Protein 1C0A (pdb70)

Solvent-accessible surface area: 28570 Å² total; per-residue (Å²): 162,84,88,47,66,0,3,83,0,99,79,100,36,63,59,87,130,4,24,1,19,2,79,0,34,108,96,82,69,105,56,76,53,0,42,0,0,0,15,6,162,74,26,41,0,13,0,19,1,34,86,120,109,67,125,10,20,154,53,0,41,72,0,101,57,27,8,28,0,34,0,32,1,50,0,88,51,20,100,134,178,82,23,50,199,141,43,74,3,1,89,1,12,0,34,1,32,52,15,62,35,69,99,132,24,123,144,59,60,20,64,82,132,114,152,32,94,59,123,29,31,11,101,51,3,111,23,2,31,80,76,81,89,2,25,94,44,46,88,20,31,62,101,0,27,51,25,0,85,175,21,0,77,120,65,49,6,91,66,36,154,15,60,64,99,16,104,34,27,35,60,74,25,145,30,53,96,45,33,6,163,98,90,161,51,134,84,76,2,37,8,31,29,1,18,27,65,3,0,40,27,3,39,72,60,84,65,63,0,2,9,29,7,95,0,25,78,45,61,109,13,138,56,25,87,12,6,52,35,11,15,0,1,0,0,0,3,138,35,75,3,78,78,0,30,127,18,0,26,38,0,0,70,53,0,0,90,84,27,101,66,28,98,22,25,121,12,66,85,12,48,34,70,51,0,48,125,59,14,9,24,48,83,0,5,32,31,2,89,8,66,9,24,52,0,20,91,36,0,110,108,14,170,38,78,84,1,17,36,22,8,81,66,110,157,11,17,0,0,0,0,61,0,42,41,0,8,91,8,71,137,150,66,6,69,87,8,10,90,34,0,117,130,81,29,13,151,39,24,19,18,0,42,0,61,77,55,103,107,24,85,153,0,11,83,17,61,5,24,158,79,18,66,46,133,26,4,61,63,0,2,86,102,8,56,3,108,85,29,6,0,0,0,4,5,27,28,62,104,143,27,1,6,54,1,1,3,15,0,1,53,67,0,0,122,77,54,63,51,16,72,121,93,95,69,4,8,0,3,0,22,36,9,32,8,9,81,106,63,71,157,83,23,31,49,18,43,73,27,5,11,4,20,6,86,132,46,74,16,75,85,0,148,88,35,15,109,104,2,58,1,30,4,0,18,0,0,0,12,16,47,73,1,4,9,1,0,21,1,3,72,86,23,91,22,1,85,19,1,0,42,30,20,66,9,95,106,130,47,9,102,97,51,2,4,82,1,13,46,21,12,139,163,75,19,17,50,0,0,0,0,16,1,14,2,4,44,0,0,1,14,4,34,68,14,106,16,4,38,15,0,25,32,96,7,48,21,96,79,39,18,9,56,52,84,140,38,109,94,212,56,88,100,96,34,33,71,99,39,50,57,149,122,126,264

B-factor: mean 29.83, std 15.02, range [2.66, 94.56]

Foldseek 3Di:
DWPDEQQPDAQVQAFHKIKYKAWFQDWDCPPQKIWTFGHDLNFTAIEIDHCVQVVQSVVSVVHDGGFIKMFIFGKHQDDPVQQDPVGSHRRIHTYTPDMDGPGGDPPDLDDPVDDDDPLSCLQPVVVVCSDNLLVVLQVLLVVLVVLLVVLCVVVQAAEDDDDQFADDADADAAWDWAFDLPDAPDIGTGAQDCVLVVLVVLLVVRFKYWHFDWHAGPDFDDLADFRIFTKGWIKGFPDALVRQCVSVVVSLQSSCCVQVVDRQPDAAEAACVVCCQWQLDLQDQVLQPKTKFWLLCLCCPQPPCLRNVLSPDPQKTKIKIKAVLCLPQDPVRLVVLQVQLVVLPFPGKWKWRQADLVVFPVRIDTPCPVRDDSVSVNVVCVRSVHDHNIMMIIGITRSNSRSRSRSVSSVVSCVVVVSGPPVDKHKHKYFFAAQWDDPVPRATGGPHHLFWAFDDADLVRCLVPVRRTTTQKMFMHMSSRGFKIKHWGDLALSNSVSSCVSRVNDPVSCCVRVVVVSVSSPRPRGGMMIMMGRSLVSSCVSSVHSGSCSSDSQGADSVSASSNVGPDDDDDVVVCVSSNHDDDD

Nearest PDB structures (foldseek):
  1eqr-assembly1_C-1  TM=9.317E-01  e=0.000E+00  Escherichia coli
  4wj3-assembly2_O  TM=9.428E-01  e=1.284E-82  Pseudomonas aeruginosa PAO1
  6sjc-assembly1_A  TM=9.335E-01  e=1.157E-70  Thermus thermophilus
  7ap4-assembly1_B  TM=9.390E-01  e=5.341E-70  Thermus thermophilus HB8
  1l0w-assembly1_B  TM=9.114E-01  e=7.018E-70  Thermus thermophilus

Secondary structure (DSSP, 8-state):
--SS-GGG--GGGTT-EEEEEEEEEEEEE-SS-EEEEEEETTEEEEEEE-GGGHHHHHHHTT--TT-EEEEEEEEEEPPTTT--TTSTTTTEEEEEEEEEEEE---S-SS-TTS---HHHHHHTHHHHTTSHHHHHHHHHHHHHHHHHHHHHHHTT-EE----SSB---SSSSPPPEEE-SSSTT-EEE--S-SHHHHHHHHHTT--EEEEEEEEE-----BTTB-SEEEEEEEEEES--HHHHHHHHHHHHHHHHHHHHS----SPPEEEHHHHHHHHS-SS--TTS---EEE-HHHHTT-S-HHHHHHHH-TTEEEEEEEETTGGG--HHHHHHHHHHHHHTT-S---EEEES-GGGGGGGEE-TTGGGS-HHHHHHHHHHTT--TT-EEEEEEEEHHHHHHHHHHHHHHHHHHTT-S-SS---EEEEE--BSEEE-SSS-EEESS-TTBPBSS--HHHHHHS-TTPBBSEEEEEETTEEEEEEEEBP--HHHHHHHHHHTT--HHHHHHHHHHHHHHTTTTPPPEEEEEEEHHHHHHHHHT-S-GGGGSSS---TTS-BTTTTBS-PPPHHHHHHTT-----

Structure (mmCIF, N/CA/C/O backbone):
data_1C0A
#
_entry.id   1C0A
#
_cell.length_a   101.200
_cell.length_b   101.200
_cell.length_c   231.810
_cell.angle_alpha   90.00
_cell.angle_beta   90.00
_cell.angle_gamma   90.00
#
_symmetry.space_group_name_H-M   'P 43 21 2'
#
loop_
_entity.id
_entity.type
_entity.pdbx_description
1 polymer 'ASPARTYL TRNA'
2 polymer 'ASPARTYL TRNA SYNTHETASE'
3 non-polymer 'SULFATE ION'
4 non-polymer 'ADENOSINE MONOPHOSPHATE'
5 non-polymer "ASPARTYL-ADENOSINE-5'-MONOPHOSPHATE"
6 water water
#
loop_
_atom_site.group_PDB
_atom_site.id
_atom_site.type_symbol
_atom_site.label_atom_id
_atom_site.label_alt_id
_atom_site.label_comp_id
_atom_site.label_asym_id
_atom_site.label_entity_id
_atom_site.label_seq_id
_atom_site.pdbx_PDB_ins_code
_atom_site.Cartn_x
_atom_site.Cartn_y
_atom_site.Cartn_z
_atom_site.occupancy
_atom_site.B_iso_or_equiv
_atom_site.auth_seq_id
_atom_site.auth_comp_id
_atom_site.auth_asym_id
_atom_site.auth_atom_id
_atom_site.pdbx_PDB_model_num
ATOM 1656 N N . MET B 2 1 ? 59.251 57.130 27.177 1.00 24.63 1 MET A N 1
ATOM 1657 C CA . MET B 2 1 ? 59.867 56.306 28.254 1.00 24.37 1 MET A CA 1
ATOM 1658 C C . MET B 2 1 ? 61.353 56.050 28.037 1.00 23.78 1 MET A C 1
ATOM 1659 O O . MET B 2 1 ? 61.987 55.373 28.852 1.00 23.60 1 MET A O 1
ATOM 1664 N N . ARG B 2 2 ? 61.911 56.562 26.948 1.00 21.93 2 ARG A N 1
ATOM 1665 C CA . ARG B 2 2 ? 63.336 56.386 26.710 1.00 22.83 2 ARG A CA 1
ATOM 1666 C C . ARG B 2 2 ? 63.916 57.712 26.255 1.00 23.29 2 ARG A C 1
ATOM 1667 O O . ARG B 2 2 ? 63.185 58.542 25.718 1.00 25.30 2 ARG A O 1
ATOM 1675 N N . THR B 2 3 ? 65.216 57.911 26.457 1.00 22.98 3 THR A N 1
ATOM 1676 C CA . THR B 2 3 ? 65.874 59.147 26.030 1.00 24.68 3 THR A CA 1
ATOM 1677 C C . THR B 2 3 ? 66.892 58.789 24.963 1.00 25.32 3 THR A C 1
ATOM 1678 O O . THR B 2 3 ? 67.367 59.647 24.211 1.00 25.14 3 THR A O 1
ATOM 1682 N N . GLU B 2 4 ? 67.214 57.502 24.896 1.00 26.84 4 GLU A N 1
ATOM 1683 C CA . GLU B 2 4 ? 68.161 56.993 23.915 1.00 27.72 4 GLU A CA 1
ATOM 1684 C C . GLU B 2 4 ? 67.836 55.546 23.562 1.00 27.59 4 GLU A C 1
ATOM 1685 O O . GLU B 2 4 ? 67.233 54.805 24.348 1.00 26.55 4 GLU A O 1
ATOM 1691 N N . TYR B 2 5 ? 68.239 55.137 22.370 1.00 27.38 5 TYR A N 1
ATOM 1692 C CA . TYR B 2 5 ? 68.055 53.753 21.996 1.00 26.95 5 TYR A CA 1
ATOM 1693 C C . TYR B 2 5 ? 69.357 53.048 22.374 1.00 25.96 5 TYR A C 1
ATOM 1694 O O . TYR B 2 5 ? 70.449 53.532 22.064 1.00 25.74 5 TYR A O 1
ATOM 1703 N N . CYS B 2 6 ? 69.236 51.920 23.065 1.00 24.64 6 CYS A N 1
ATOM 1704 C CA . CYS B 2 6 ? 70.394 51.161 23.498 1.00 24.09 6 CYS A CA 1
ATOM 1705 C C . CYS B 2 6 ? 71.501 51.146 22.460 1.00 25.41 6 CYS A C 1
ATOM 1706 O O . CYS B 2 6 ? 72.597 51.647 22.691 1.00 25.90 6 CYS A O 1
ATOM 1709 N N . GLY B 2 7 ? 71.193 50.573 21.304 1.00 27.00 7 GLY A N 1
ATOM 1710 C CA . GLY B 2 7 ? 72.167 50.437 20.239 1.00 27.90 7 GLY A CA 1
ATOM 1711 C C . GLY B 2 7 ? 72.878 51.663 19.718 1.00 28.94 7 GLY A C 1
ATOM 1712 O O . GLY B 2 7 ? 73.777 51.541 18.889 1.00 30.00 7 GLY A O 1
ATOM 1713 N N . GLN B 2 8 ? 72.511 52.845 20.177 1.00 29.94 8 GLN A N 1
ATOM 1714 C CA . GLN B 2 8 ? 73.179 54.030 19.657 1.00 32.59 8 GLN A CA 1
ATOM 1715 C C . GLN B 2 8 ? 74.153 54.661 20.634 1.00 32.65 8 GLN A C 1
ATOM 1716 O O . GLN B 2 8 ? 74.863 55.599 20.288 1.00 32.94 8 GLN A O 1
ATOM 1722 N N . LEU B 2 9 ? 74.199 54.141 21.850 1.00 33.14 9 LEU A N 1
ATOM 1723 C CA . LEU B 2 9 ? 75.100 54.686 22.848 1.00 34.68 9 LEU A CA 1
ATOM 1724 C C . LEU B 2 9 ? 76.563 54.500 22.430 1.00 35.94 9 LEU A C 1
ATOM 1725 O O . LEU B 2 9 ? 76.969 53.410 22.016 1.00 36.03 9 LEU A O 1
ATOM 1730 N N . ARG B 2 10 ? 77.333 55.584 22.510 1.00 37.15 10 ARG A N 1
ATOM 1731 C CA . ARG B 2 10 ? 78.754 55.575 22.147 1.00 39.10 10 ARG A CA 1
ATOM 1732 C C . ARG B 2 10 ? 79.567 56.349 23.189 1.00 40.56 10 ARG A C 1
ATOM 1733 O O . ARG B 2 10 ? 79.014 56.917 24.139 1.00 39.91 10 ARG A O 1
ATOM 1741 N N . LEU B 2 11 ? 80.885 56.375 23.004 1.00 42.70 11 LEU A N 1
ATOM 1742 C CA . LEU B 2 11 ? 81.752 57.105 23.917 1.00 44.36 11 LEU A CA 1
ATOM 1743 C C . LEU B 2 11 ? 81.232 58.532 24.006 1.00 45.06 11 LEU A C 1
ATOM 1744 O O . LEU B 2 11 ? 81.182 59.115 25.082 1.00 45.50 11 LEU A O 1
ATOM 1749 N N . SER B 2 12 ? 80.817 59.083 22.870 1.00 45.95 12 SER A N 1
ATOM 1750 C CA . SER B 2 12 ? 80.299 60.447 22.830 1.00 46.36 12 SER A CA 1
ATOM 1751 C C . SER B 2 12 ? 79.158 60.688 23.817 1.00 46.49 12 SER A C 1
ATOM 1752 O O . SER B 2 12 ? 78.794 61.835 24.072 1.00 47.58 12 SER A O 1
ATOM 1755 N N . HIS B 2 13 ? 78.586 59.620 24.366 1.00 45.54 13 HIS A N 1
ATOM 1756 C CA . HIS B 2 13 ? 77.493 59.774 25.320 1.00 44.72 13 HIS A CA 1
ATOM 1757 C C . HIS B 2 13 ? 77.993 59.643 26.752 1.00 44.64 13 HIS A C 1
ATOM 1758 O O . HIS B 2 13 ? 77.233 59.852 27.708 1.00 44.81 13 HIS A O 1
ATOM 1765 N N . VAL B 2 14 ? 79.268 59.298 26.899 1.00 43.95 14 VAL A N 1
ATOM 1766 C CA . VAL B 2 14 ? 79.852 59.105 28.223 1.00 43.13 14 VAL A CA 1
ATOM 1767 C C . VAL B 2 14 ? 79.594 60.259 29.179 1.00 42.22 14 VAL A C 1
ATOM 1768 O O . VAL B 2 14 ? 79.782 61.423 28.829 1.00 40.13 14 VAL A O 1
ATOM 1772 N N . GLY B 2 15 ? 79.147 59.909 30.386 1.00 42.71 15 GLY A N 1
ATOM 1773 C CA . GLY B 2 15 ? 78.855 60.894 31.416 1.00 43.56 15 GLY A CA 1
ATOM 1774 C C . GLY B 2 15 ? 77.389 61.281 31.494 1.00 44.17 15 GLY A C 1
ATOM 1775 O O . GLY B 2 15 ? 76.948 61.928 32.451 1.00 43.88 15 GLY A O 1
ATOM 1776 N N . GLN B 2 16 ? 76.619 60.872 30.491 1.00 44.05 16 GLN A N 1
ATOM 1777 C CA . GLN B 2 16 ? 75.199 61.202 30.444 1.00 43.25 16 GLN A CA 1
ATOM 1778 C C . GLN B 2 16 ? 74.288 60.208 31.141 1.00 41.59 16 GLN A C 1
ATOM 1779 O O . GLN B 2 16 ? 74.600 59.021 31.254 1.00 41.37 16 GLN A O 1
ATOM 1785 N N . GLN B 2 17 ? 73.165 60.714 31.635 1.00 39.64 17 GLN A N 1
ATOM 1786 C CA . GLN B 2 17 ? 72.179 59.849 32.259 1.00 38.15 17 GLN A CA 1
ATOM 1787 C C . GLN B 2 17 ? 71.209 59.575 31.121 1.00 36.35 17 GLN A C 1
ATOM 1788 O O . GLN B 2 17 ? 70.824 60.487 30.382 1.00 36.00 17 GLN A O 1
ATOM 1794 N N . VAL B 2 18 ? 70.831 58.320 30.953 1.00 33.65 18 VAL A N 1
ATOM 1795 C CA . VAL B 2 18 ? 69.914 57.985 29.880 1.00 31.21 18 VAL A CA 1
ATOM 1796 C C . VAL B 2 18 ? 68.920 56.987 30.416 1.00 29.68 18 VAL A C 1
ATOM 1797 O O . VAL B 2 18 ? 69.165 56.354 31.438 1.00 29.31 18 VAL A O 1
ATOM 1801 N N . THR B 2 19 ? 67.777 56.883 29.757 1.00 28.59 19 THR A N 1
ATOM 1802 C CA . THR B 2 19 ? 66.791 55.904 30.163 1.00 28.49 19 THR A CA 1
ATOM 1803 C C . THR B 2 19 ? 66.571 55.059 28.927 1.00 27.51 19 THR A C 1
ATOM 1804 O O . THR B 2 19 ? 66.353 55.581 27.832 1.00 27.68 19 THR A O 1
ATOM 1808 N N . LEU B 2 20 ? 66.661 53.750 29.104 1.00 26.05 20 LEU A N 1
ATOM 1809 C CA . LEU B 2 20 ? 66.529 52.846 27.988 1.00 24.27 20 LEU A CA 1
ATOM 1810 C C . LEU B 2 20 ? 65.336 51.917 28.127 1.00 23.49 20 LEU A C 1
ATOM 1811 O O . LEU B 2 20 ? 64.994 51.477 29.221 1.00 22.80 20 LEU A O 1
ATOM 1816 N N . CYS B 2 21 ? 64.707 51.629 26.993 1.00 22.60 21 CYS A N 1
ATOM 1817 C CA . CYS B 2 21 ? 63.569 50.724 26.945 1.00 22.35 21 CYS A CA 1
ATOM 1818 C C . CYS B 2 21 ? 63.902 49.623 25.961 1.00 19.93 21 CYS A C 1
ATOM 1819 O O . CYS B 2 21 ? 64.359 49.885 24.855 1.00 19.06 21 CYS A O 1
ATOM 1822 N N . GLY B 2 22 ? 63.692 48.383 26.371 1.00 20.06 22 GLY A N 1
ATOM 1823 C CA . GLY B 2 22 ? 63.991 47.279 25.475 1.00 18.71 22 GLY A CA 1
ATOM 1824 C C . GLY B 2 22 ? 63.836 45.919 26.107 1.00 17.67 22 GLY A C 1
ATOM 1825 O O . GLY B 2 22 ? 63.044 45.729 27.031 1.00 17.00 22 GLY A O 1
ATOM 1826 N N . TRP B 2 23 ? 64.623 44.970 25.622 1.00 17.00 23 TRP A N 1
ATOM 1827 C CA . TRP B 2 23 ? 64.537 43.625 26.125 1.00 18.16 23 TRP A CA 1
ATOM 1828 C C . TRP B 2 23 ? 65.882 43.087 26.542 1.00 19.49 23 TRP A C 1
ATOM 1829 O O . TRP B 2 23 ? 66.934 43.550 26.087 1.00 20.45 23 TRP A O 1
ATOM 1840 N N . VAL B 2 24 ? 65.823 42.113 27.432 1.00 20.42 24 VAL A N 1
ATOM 1841 C CA . VAL B 2 24 ? 66.996 41.437 27.928 1.00 22.79 24 VAL A CA 1
ATOM 1842 C C . VAL B 2 24 ? 67.425 40.469 26.824 1.00 25.35 24 VAL A C 1
ATOM 1843 O O . VAL B 2 24 ? 66.791 39.421 26.623 1.00 24.79 24 VAL A O 1
ATOM 1847 N N . ASN B 2 25 ? 68.478 40.818 26.097 1.00 27.88 25 ASN A N 1
ATOM 1848 C CA . ASN B 2 25 ? 68.949 39.934 25.052 1.00 31.82 25 ASN A CA 1
ATOM 1849 C C . ASN B 2 25 ? 69.637 38.771 25.746 1.00 35.17 25 ASN A C 1
ATOM 1850 O O . ASN B 2 25 ? 69.351 37.602 25.475 1.00 35.68 25 ASN A O 1
ATOM 1855 N N . ARG B 2 26 ? 70.544 39.115 26.654 1.00 37.56 26 ARG A N 1
ATOM 1856 C CA . ARG B 2 26 ? 71.279 38.127 27.422 1.00 40.35 26 ARG A CA 1
ATOM 1857 C C . ARG B 2 26 ? 71.460 38.613 28.859 1.00 40.05 26 ARG A C 1
ATOM 1858 O O . ARG B 2 26 ? 71.538 39.816 29.125 1.00 38.97 26 ARG A O 1
ATOM 1866 N N . ARG B 2 27 ? 71.528 37.664 29.782 1.00 40.45 27 ARG A N 1
ATOM 1867 C CA . ARG B 2 27 ? 71.699 37.989 31.188 1.00 40.37 27 ARG A CA 1
ATOM 1868 C C . ARG B 2 27 ? 72.834 37.180 31.835 1.00 39.64 27 ARG A C 1
ATOM 1869 O O . ARG B 2 27 ? 72.797 35.940 31.900 1.00 38.11 27 ARG A O 1
ATOM 1877 N N . ARG B 2 28 ? 73.852 37.905 32.293 1.00 38.73 28 ARG A N 1
ATOM 1878 C CA . ARG B 2 28 ? 75.024 37.306 32.937 1.00 38.01 28 ARG A CA 1
ATOM 1879 C C . ARG B 2 28 ? 75.099 37.617 34.426 1.00 37.61 28 ARG A C 1
ATOM 1880 O O . ARG B 2 28 ? 75.565 38.689 34.828 1.00 37.74 28 ARG A O 1
ATOM 1888 N N . ASP B 2 29 ? 74.658 36.671 35.243 1.00 37.81 29 ASP A N 1
ATOM 1889 C CA . ASP B 2 29 ? 74.677 36.859 36.686 1.00 39.03 29 ASP A CA 1
ATOM 1890 C C . ASP B 2 29 ? 75.926 36.264 37.357 1.00 39.84 29 ASP A C 1
ATOM 1891 O O . ASP B 2 29 ? 75.996 35.057 37.602 1.00 39.19 29 ASP A O 1
ATOM 1896 N N . LEU B 2 30 ? 76.904 37.126 37.647 1.00 41.64 30 LEU A N 1
ATOM 1897 C CA . LEU B 2 30 ? 78.140 36.723 38.317 1.00 43.25 30 LEU A CA 1
ATOM 1898 C C . LEU B 2 30 ? 78.023 36.908 39.840 1.00 45.03 30 LEU A C 1
ATOM 1899 O O . LEU B 2 30 ? 78.995 37.264 40.500 1.00 45.72 30 LEU A O 1
ATOM 1904 N N . GLY B 2 31 ? 76.832 36.675 40.390 1.00 46.85 31 GLY A N 1
ATOM 1905 C CA . GLY B 2 31 ? 76.622 36.814 41.825 1.00 48.11 31 GLY A CA 1
ATOM 1906 C C . GLY B 2 31 ? 76.446 38.227 42.367 1.00 49.37 31 GLY A C 1
ATOM 1907 O O . GLY B 2 31 ? 75.323 38.705 42.567 1.00 49.88 31 GLY A O 1
ATOM 1908 N N . SER B 2 32 ? 77.564 38.898 42.617 1.00 49.75 32 SER A N 1
ATOM 1909 C CA . SER B 2 32 ? 77.542 40.251 43.154 1.00 50.53 32 SER A CA 1
ATOM 1910 C C . SER B 2 32 ? 77.746 41.253 42.028 1.00 50.16 32 SER A C 1
ATOM 1911 O O . SER B 2 32 ? 77.951 42.449 42.248 1.00 50.27 32 SER A O 1
ATOM 1914 N N . LEU B 2 33 ? 77.664 40.745 40.810 1.00 49.58 33 LEU A N 1
ATOM 1915 C CA . LEU B 2 33 ? 77.853 41.565 39.633 1.00 48.26 33 LEU A CA 1
ATOM 1916 C C . LEU B 2 33 ? 76.915 41.024 38.563 1.00 46.99 33 LEU A C 1
ATOM 1917 O O . LEU B 2 33 ? 76.846 39.812 38.358 1.00 47.43 33 LEU A O 1
ATOM 1922 N N . ILE B 2 34 ? 76.165 41.894 37.899 1.00 44.81 34 ILE A N 1
ATOM 1923 C CA . ILE B 2 34 ? 75.292 41.402 36.843 1.00 42.79 34 ILE A CA 1
ATOM 1924 C C . ILE B 2 34 ? 75.406 42.236 35.586 1.00 41.53 34 ILE A C 1
ATOM 1925 O O . ILE B 2 34 ? 75.386 43.468 35.640 1.00 41.28 34 ILE A O 1
ATOM 1930 N N . PHE B 2 35 ? 75.553 41.547 34.458 1.00 39.85 35 PHE A N 1
ATOM 1931 C CA . PHE B 2 35 ? 75.643 42.201 33.163 1.00 38.71 35 PHE A CA 1
ATOM 1932 C C . PHE B 2 35 ? 74.350 41.877 32.450 1.00 37.39 35 PHE A C 1
ATOM 1933 O O . PHE B 2 35 ? 73.903 40.727 32.451 1.00 37.71 35 PHE A O 1
ATOM 1941 N N . ILE B 2 36 ? 73.740 42.899 31.862 1.00 34.89 36 ILE A N 1
ATOM 1942 C CA . ILE B 2 36 ? 72.500 42.733 31.127 1.00 31.30 36 ILE A CA 1
ATOM 1943 C C . ILE B 2 36 ? 72.696 43.370 29.766 1.00 29.73 36 ILE A C 1
ATOM 1944 O O . ILE B 2 36 ? 72.948 44.566 29.663 1.00 28.59 36 ILE A O 1
ATOM 1949 N N . ASP B 2 37 ? 72.629 42.564 28.716 1.00 29.47 37 ASP A N 1
ATOM 1950 C CA . ASP B 2 37 ? 72.762 43.121 27.382 1.00 29.46 37 ASP A CA 1
ATOM 1951 C C . ASP B 2 37 ? 71.349 43.570 27.060 1.00 28.33 37 ASP A C 1
ATOM 1952 O O . ASP B 2 37 ? 70.441 42.749 26.906 1.00 27.07 37 ASP A O 1
ATOM 1957 N N . MET B 2 38 ? 71.155 44.881 27.013 1.00 27.62 38 MET A N 1
ATOM 1958 C CA . MET B 2 38 ? 69.835 45.412 26.749 1.00 26.40 38 MET A CA 1
ATOM 1959 C C . MET B 2 38 ? 69.682 45.620 25.264 1.00 24.62 38 MET A C 1
ATOM 1960 O O . MET B 2 38 ? 70.554 46.200 24.616 1.00 23.75 38 MET A O 1
ATOM 1965 N N . ARG B 2 39 ? 68.562 45.141 24.733 1.00 22.88 39 ARG A N 1
ATOM 1966 C CA . ARG B 2 39 ? 68.302 45.247 23.310 1.00 21.94 39 ARG A CA 1
ATOM 1967 C C . ARG B 2 39 ? 67.046 46.010 22.927 1.00 21.38 39 ARG A C 1
ATOM 1968 O O . ARG B 2 39 ? 66.022 45.955 23.608 1.00 21.29 39 ARG A O 1
ATOM 1976 N N . ASP B 2 40 ? 67.148 46.724 21.818 1.00 22.33 40 ASP A N 1
ATOM 1977 C CA . ASP B 2 40 ? 66.024 47.434 21.224 1.00 22.41 40 ASP A CA 1
ATOM 1978 C C . ASP B 2 40 ? 66.394 47.474 19.731 1.00 21.93 40 ASP A C 1
ATOM 1979 O O . ASP B 2 40 ? 67.465 47.004 19.364 1.00 20.64 40 ASP A O 1
ATOM 1984 N N . ARG B 2 41 ? 65.540 48.003 18.867 1.00 22.12 41 ARG A N 1
ATOM 1985 C CA . ARG B 2 41 ? 65.843 47.972 17.439 1.00 21.77 41 ARG A CA 1
ATOM 1986 C C . ARG B 2 41 ? 67.167 48.576 16.969 1.00 23.40 41 ARG A C 1
ATOM 1987 O O . ARG B 2 41 ? 67.612 48.293 15.862 1.00 23.35 41 ARG A O 1
ATOM 1995 N N . GLU B 2 42 ? 67.816 49.396 17.787 1.00 24.40 42 GLU A N 1
ATOM 1996 C CA . GLU B 2 42 ? 69.062 49.993 17.337 1.00 24.10 42 GLU A CA 1
ATOM 1997 C C . GLU B 2 42 ? 70.288 49.177 17.702 1.00 24.38 42 GLU A C 1
ATOM 1998 O O . GLU B 2 42 ? 71.399 49.463 17.240 1.00 23.86 42 GLU A O 1
ATOM 2004 N N . GLY B 2 43 ? 70.086 48.147 18.514 1.00 23.90 43 GLY A N 1
ATOM 2005 C CA . GLY B 2 43 ? 71.196 47.303 18.900 1.00 25.77 43 GLY A CA 1
ATOM 2006 C C . GLY B 2 43 ? 71.229 46.971 20.378 1.00 27.72 43 GLY A C 1
ATOM 2007 O O . GLY B 2 43 ? 70.284 47.272 21.111 1.00 27.82 43 GLY A O 1
ATOM 2008 N N . ILE B 2 44 ? 72.337 46.366 20.808 1.00 28.17 44 ILE A N 1
ATOM 2009 C CA . ILE B 2 44 ? 72.526 45.945 22.191 1.00 27.58 44 ILE A CA 1
ATOM 2010 C C . ILE B 2 44 ? 73.493 46.820 22.984 1.00 27.88 44 ILE A C 1
ATOM 2011 O O . ILE B 2 44 ? 74.499 47.296 22.462 1.00 26.92 44 ILE A O 1
ATOM 2016 N N . VAL B 2 45 ? 73.169 47.037 24.253 1.00 28.40 45 VAL A N 1
ATOM 2017 C CA . VAL B 2 45 ? 74.023 47.829 25.118 1.00 29.70 45 VAL A CA 1
ATOM 2018 C C . VAL B 2 45 ? 74.177 47.105 26.450 1.00 30.22 45 VAL A C 1
ATOM 2019 O O . VAL B 2 45 ? 73.235 46.496 26.965 1.00 30.49 45 VAL A O 1
ATOM 2023 N N . GLN B 2 46 ? 75.385 47.139 26.995 1.00 31.69 46 GLN A N 1
ATOM 2024 C CA . GLN B 2 46 ? 75.632 46.470 28.259 1.00 32.30 46 GLN A CA 1
ATOM 2025 C C . GLN B 2 46 ? 75.225 47.337 29.445 1.00 31.78 46 GLN A C 1
ATOM 2026 O O . GLN B 2 46 ? 75.667 48.474 29.583 1.00 31.67 46 GLN A O 1
ATOM 2032 N N . VAL B 2 47 ? 74.364 46.798 30.290 1.00 31.75 47 VAL A N 1
ATOM 2033 C CA . VAL B 2 47 ? 73.931 47.526 31.462 1.00 34.16 47 VAL A CA 1
ATOM 2034 C C . VAL B 2 47 ? 74.615 46.851 32.636 1.00 36.66 47 VAL A C 1
ATOM 2035 O O . VAL B 2 47 ? 74.540 45.631 32.788 1.00 36.61 47 VAL A O 1
ATOM 2039 N N . PHE B 2 48 ? 75.267 47.656 33.471 1.00 39.33 48 PHE A N 1
ATOM 2040 C CA . PHE B 2 48 ? 76.029 47.149 34.611 1.00 42.40 48 PHE A CA 1
ATOM 2041 C C . PHE B 2 48 ? 75.372 47.319 35.987 1.00 43.38 48 PHE A C 1
ATOM 2042 O O . PHE B 2 48 ? 74.926 48.414 36.341 1.00 43.84 48 PHE A O 1
ATOM 2050 N N . PHE B 2 49 ? 75.336 46.230 36.757 1.00 44.76 49 PHE A N 1
ATOM 2051 C CA . PHE B 2 49 ? 74.741 46.218 38.101 1.00 47.46 49 PHE A CA 1
ATOM 2052 C C . PHE B 2 49 ? 75.729 45.880 39.243 1.00 49.07 49 PHE A C 1
ATOM 2053 O O . PHE B 2 49 ? 76.244 44.765 39.338 1.00 50.10 49 PHE A O 1
ATOM 2061 N N . ASP B 2 50 ? 75.956 46.863 40.111 1.00 50.67 50 ASP A N 1
ATOM 2062 C CA . ASP B 2 50 ? 76.873 46.776 41.254 1.00 51.40 50 ASP A CA 1
ATOM 2063 C C . ASP B 2 50 ? 76.182 46.512 42.574 1.00 51.77 50 ASP A C 1
ATOM 2064 O O . ASP B 2 50 ? 74.986 46.736 42.711 1.00 51.61 50 ASP A O 1
ATOM 2069 N N . PRO B 2 51 ? 76.936 46.035 43.577 1.00 52.61 51 PRO A N 1
ATOM 2070 C CA . PRO B 2 51 ? 76.312 45.790 44.882 1.00 52.69 51 PRO A CA 1
ATOM 2071 C C . PRO B 2 51 ? 76.185 47.202 45.475 1.00 52.68 51 PRO A C 1
ATOM 2072 O O . PRO B 2 51 ? 75.625 47.421 46.549 1.00 52.63 51 PRO A O 1
ATOM 2076 N N . ASP B 2 52 ? 76.722 48.150 44.711 1.00 52.35 52 ASP A N 1
ATOM 2077 C CA . ASP B 2 52 ? 76.724 49.569 45.019 1.00 52.09 52 ASP A CA 1
ATOM 2078 C C . ASP B 2 52 ? 75.274 50.054 45.076 1.00 51.78 52 ASP A C 1
ATOM 2079 O O . ASP B 2 52 ? 74.932 50.963 45.841 1.00 51.42 52 ASP A O 1
ATOM 2084 N N . ARG B 2 53 ? 74.434 49.432 44.244 1.00 51.42 53 ARG A N 1
ATOM 2085 C CA . ARG B 2 53 ? 73.000 49.735 44.141 1.00 50.24 53 ARG A CA 1
ATOM 2086 C C . ARG B 2 53 ? 72.248 48.425 44.393 1.00 49.04 53 ARG A C 1
ATOM 2087 O O . ARG B 2 53 ? 71.479 47.961 43.559 1.00 49.72 53 ARG A O 1
ATOM 2095 N N . ALA B 2 54 ? 72.490 47.842 45.562 1.00 48.00 54 ALA A N 1
ATOM 2096 C CA . ALA B 2 54 ? 71.906 46.567 45.968 1.00 45.94 54 ALA A CA 1
ATOM 2097 C C . ALA B 2 54 ? 70.497 46.279 45.480 1.00 44.57 54 ALA A C 1
ATOM 2098 O O . ALA B 2 54 ? 70.182 45.146 45.122 1.00 44.01 54 ALA A O 1
ATOM 2100 N N . ASP B 2 55 ? 69.641 47.291 45.481 1.00 44.25 55 ASP A N 1
ATOM 2101 C CA . ASP B 2 55 ? 68.271 47.093 45.031 1.00 42.99 55 ASP A CA 1
ATOM 2102 C C . ASP B 2 55 ? 68.238 46.773 43.536 1.00 41.76 55 ASP A C 1
ATOM 2103 O O . ASP B 2 55 ? 67.674 45.758 43.115 1.00 40.27 55 ASP A O 1
ATOM 2108 N N . ALA B 2 56 ? 68.859 47.628 42.736 1.00 40.05 56 ALA A N 1
ATOM 2109 C CA . ALA B 2 56 ? 68.891 47.398 41.307 1.00 39.39 56 ALA A CA 1
ATOM 2110 C C . ALA B 2 56 ? 69.514 46.022 41.057 1.00 39.87 56 ALA A C 1
ATOM 2111 O O . ALA B 2 56 ? 68.945 45.197 40.338 1.00 39.57 56 ALA A O 1
ATOM 2113 N N . LEU B 2 57 ? 70.668 45.762 41.670 1.00 39.85 57 LEU A N 1
ATOM 2114 C CA . LEU B 2 57 ? 71.329 44.472 41.492 1.00 39.36 57 LEU A CA 1
ATOM 2115 C C . LEU B 2 57 ? 70.378 43.324 41.814 1.00 38.71 57 LEU A C 1
ATOM 2116 O O . LEU B 2 57 ? 70.204 42.423 40.993 1.00 38.20 57 LEU A O 1
ATOM 2121 N N . LYS B 2 58 ? 69.756 43.355 42.993 1.00 37.88 58 LYS A N 1
ATOM 2122 C CA . LYS B 2 58 ? 68.851 42.271 43.380 1.00 38.62 58 LYS A CA 1
ATOM 2123 C C . LYS B 2 58 ? 67.720 42.013 42.385 1.00 38.17 58 LYS A C 1
ATOM 2124 O O . LYS B 2 58 ? 67.363 40.859 42.122 1.00 37.21 58 LYS A O 1
ATOM 2130 N N . LEU B 2 59 ? 67.152 43.090 41.847 1.00 37.21 59 LEU A N 1
ATOM 2131 C CA . LEU B 2 59 ? 66.066 42.981 40.882 1.00 35.27 59 LEU A CA 1
ATOM 2132 C C . LEU B 2 59 ? 66.608 42.398 39.577 1.00 33.89 59 LEU A C 1
ATOM 2133 O O . LEU B 2 59 ? 66.014 41.495 38.996 1.00 33.81 59 LEU A O 1
ATOM 2138 N N . ALA B 2 60 ? 67.752 42.917 39.140 1.00 32.25 60 ALA A N 1
ATOM 2139 C CA . ALA B 2 60 ? 68.389 42.473 37.916 1.00 31.23 60 ALA A CA 1
ATOM 2140 C C . ALA B 2 60 ? 68.605 40.969 37.923 1.00 32.21 60 ALA A C 1
ATOM 2141 O O . ALA B 2 60 ? 68.767 40.358 36.864 1.00 32.42 60 ALA A O 1
ATOM 2143 N N . SER B 2 61 ? 68.593 40.366 39.111 1.00 32.12 61 SER A N 1
ATOM 2144 C CA . SER B 2 61 ? 68.796 38.922 39.220 1.00 32.42 61 SER A CA 1
ATOM 2145 C C . SER B 2 61 ? 67.547 38.183 38.763 1.00 32.54 61 SER A C 1
ATOM 2146 O O . SER B 2 61 ? 67.603 36.991 38.467 1.00 33.37 61 SER A O 1
ATOM 2149 N N . GLU B 2 62 ? 66.420 38.885 38.722 1.00 31.93 62 GLU A N 1
ATOM 2150 C CA . GLU B 2 62 ? 65.161 38.283 38.293 1.00 32.54 62 GLU A CA 1
ATOM 2151 C C . GLU B 2 62 ? 65.013 38.283 36.781 1.00 31.49 62 GLU A C 1
ATOM 2152 O O . GLU B 2 62 ? 64.131 37.622 36.228 1.00 30.28 62 GLU A O 1
ATOM 2158 N N . LEU B 2 63 ? 65.891 39.030 36.126 1.00 31.43 63 LEU A N 1
ATOM 2159 C CA . LEU B 2 63 ? 65.885 39.163 34.681 1.00 32.80 63 LEU A CA 1
ATOM 2160 C C . LEU B 2 63 ? 66.208 37.887 33.905 1.00 34.58 63 LEU A C 1
ATOM 2161 O O . LEU B 2 63 ? 67.218 37.236 34.162 1.00 36.68 63 LEU A O 1
ATOM 2166 N N . ARG B 2 64 ? 65.335 37.527 32.967 1.00 35.02 64 ARG A N 1
ATOM 2167 C CA . ARG B 2 64 ? 65.551 36.368 32.101 1.00 34.96 64 ARG A CA 1
ATOM 2168 C C . ARG B 2 64 ? 65.471 36.882 30.658 1.00 34.43 64 ARG A C 1
ATOM 2169 O O . ARG B 2 64 ? 65.071 38.032 30.427 1.00 34.52 64 ARG A O 1
ATOM 2177 N N . ASN B 2 65 ? 65.860 36.052 29.691 1.00 32.49 65 ASN A N 1
ATOM 2178 C CA . ASN B 2 65 ? 65.820 36.455 28.285 1.00 29.66 65 ASN A CA 1
ATOM 2179 C C . ASN B 2 65 ? 64.449 36.995 27.850 1.00 27.56 65 ASN A C 1
ATOM 2180 O O . ASN B 2 65 ? 63.407 36.457 28.214 1.00 25.88 65 ASN A O 1
ATOM 2185 N N . GLU B 2 66 ? 64.473 38.076 27.082 1.00 26.26 66 GLU A N 1
ATOM 2186 C CA . GLU B 2 66 ? 63.270 38.699 26.545 1.00 25.58 66 GLU A CA 1
ATOM 2187 C C . GLU B 2 66 ? 62.337 39.431 27.511 1.00 25.85 66 GLU A C 1
ATOM 2188 O O . GLU B 2 66 ? 61.242 39.849 27.128 1.00 24.41 66 GLU A O 1
ATOM 2194 N N . PHE B 2 67 ? 62.757 39.590 28.763 1.00 26.24 67 PHE A N 1
ATOM 2195 C CA . PHE B 2 67 ? 61.942 40.352 29.699 1.00 25.14 67 PHE A CA 1
ATOM 2196 C C . PHE B 2 67 ? 62.004 41.772 29.127 1.00 24.44 67 PHE A C 1
ATOM 2197 O O . PHE B 2 67 ? 63.050 42.185 28.607 1.00 23.69 67 PHE A O 1
ATOM 2205 N N . CYS B 2 68 ? 60.890 42.502 29.189 1.00 23.44 68 CYS A N 1
ATOM 2206 C CA . CYS B 2 68 ? 60.867 43.873 28.690 1.00 22.82 68 CYS A CA 1
ATOM 2207 C C . CYS B 2 68 ? 61.205 44.769 29.881 1.00 23.06 68 CYS A C 1
ATOM 2208 O O . CYS B 2 68 ? 60.524 44.746 30.905 1.00 23.61 68 CYS A O 1
ATOM 2211 N N . ILE B 2 69 ? 62.244 45.574 29.745 1.00 23.62 69 ILE A N 1
ATOM 2212 C CA . ILE B 2 69 ? 62.671 46.394 30.866 1.00 24.08 69 ILE A CA 1
ATOM 2213 C C . ILE B 2 69 ? 62.986 47.835 30.541 1.00 24.47 69 ILE A C 1
ATOM 2214 O O . ILE B 2 69 ? 63.259 48.184 29.396 1.00 24.78 69 ILE A O 1
ATOM 2219 N N . GLN B 2 70 ? 62.926 48.670 31.573 1.00 25.54 70 GLN A N 1
ATOM 2220 C CA . GLN B 2 70 ? 63.265 50.079 31.444 1.00 27.18 70 GLN A CA 1
ATOM 2221 C C . GLN B 2 70 ? 64.419 50.308 32.421 1.00 27.80 70 GLN A C 1
ATOM 2222 O O . GLN B 2 70 ? 64.345 49.964 33.601 1.00 29.17 70 GLN A O 1
ATOM 2228 N N . VAL B 2 71 ? 65.501 50.869 31.924 1.00 29.10 71 VAL A N 1
ATOM 2229 C CA . VAL B 2 71 ? 66.652 51.099 32.770 1.00 30.31 71 VAL A CA 1
ATOM 2230 C C . VAL B 2 71 ? 67.121 52.532 32.673 1.00 30.34 71 VAL A C 1
ATOM 2231 O O . VAL B 2 71 ? 67.264 53.078 31.579 1.00 30.15 71 VAL A O 1
ATOM 2235 N N . THR B 2 72 ? 67.324 53.158 33.824 1.00 31.24 72 THR A N 1
ATOM 2236 C CA . THR B 2 72 ? 67.843 54.518 33.827 1.00 32.94 72 THR A CA 1
ATOM 2237 C C . THR B 2 72 ? 69.244 54.380 34.399 1.00 33.01 72 THR A C 1
ATOM 2238 O O . THR B 2 72 ? 69.444 53.704 35.411 1.00 33.09 72 THR A O 1
ATOM 2242 N N . GLY B 2 73 ? 70.217 54.992 33.738 1.00 32.98 73 GLY A N 1
ATOM 2243 C CA . GLY B 2 73 ? 71.580 54.880 34.208 1.00 33.32 73 GLY A CA 1
ATOM 2244 C C . GLY B 2 73 ? 72.490 55.917 33.606 1.00 34.16 73 GLY A C 1
ATOM 2245 O O . GLY B 2 73 ? 72.045 56.825 32.902 1.00 33.64 73 GLY A O 1
ATOM 2246 N N . THR B 2 74 ? 73.780 55.768 33.879 1.00 35.49 74 THR A N 1
ATOM 2247 C CA . THR B 2 74 ? 74.779 56.704 33.385 1.00 36.34 74 THR A CA 1
ATOM 2248 C C . THR B 2 74 ? 75.719 56.032 32.404 1.00 36.93 74 THR A C 1
ATOM 2249 O O . THR B 2 74 ? 76.224 54.940 32.670 1.00 36.09 74 THR A O 1
ATOM 2253 N N . VAL B 2 75 ? 75.957 56.682 31.271 1.00 38.73 75 VAL A N 1
ATOM 2254 C CA . VAL B 2 75 ? 76.855 56.129 30.264 1.00 41.63 75 VAL A CA 1
ATOM 2255 C C . VAL B 2 75 ? 78.302 56.377 30.669 1.00 43.15 75 VAL A C 1
ATOM 2256 O O . VAL B 2 75 ? 78.707 57.516 30.884 1.00 43.36 75 VAL A O 1
ATOM 2260 N N . ARG B 2 76 ? 79.082 55.309 30.766 1.00 45.17 76 ARG A N 1
ATOM 2261 C CA . ARG B 2 76 ? 80.481 55.447 31.136 1.00 47.55 76 ARG A CA 1
ATOM 2262 C C . ARG B 2 76 ? 81.372 54.570 30.267 1.00 48.93 76 ARG A C 1
ATOM 2263 O O . ARG B 2 76 ? 81.095 53.383 30.080 1.00 48.71 76 ARG A O 1
ATOM 2271 N N . ALA B 2 77 ? 82.437 55.162 29.733 1.00 50.75 77 ALA A N 1
ATOM 2272 C CA . ALA B 2 77 ? 83.383 54.417 28.908 1.00 52.26 77 ALA A CA 1
ATOM 2273 C C . ALA B 2 77 ? 83.886 53.265 29.762 1.00 53.31 77 ALA A C 1
ATOM 2274 O O . ALA B 2 77 ? 84.261 53.469 30.917 1.00 53.27 77 ALA A O 1
ATOM 2276 N N . ARG B 2 78 ? 83.884 52.056 29.211 1.00 54.69 78 ARG A N 1
ATOM 2277 C CA . ARG B 2 78 ? 84.345 50.902 29.971 1.00 56.36 78 ARG A CA 1
ATOM 2278 C C . ARG B 2 78 ? 85.860 50.758 29.896 1.00 57.96 78 ARG A C 1
ATOM 2279 O O . ARG B 2 78 ? 86.483 51.202 28.930 1.00 57.71 78 ARG A O 1
ATOM 2287 N N . ASP B 2 79 ? 86.449 50.146 30.923 1.00 59.56 79 ASP A N 1
ATOM 2288 C CA . ASP B 2 79 ? 87.898 49.963 30.974 1.00 61.09 79 ASP A CA 1
ATOM 2289 C C . ASP B 2 79 ? 88.449 49.375 29.685 1.00 61.91 79 ASP A C 1
ATOM 2290 O O . ASP B 2 79 ? 87.976 48.336 29.218 1.00 62.56 79 ASP A O 1
ATOM 2295 N N . GLU B 2 80 ? 89.452 50.047 29.124 1.00 62.34 80 GLU A N 1
ATOM 2296 C CA . GLU B 2 80 ? 90.103 49.614 27.891 1.00 63.00 80 GLU A CA 1
ATOM 2297 C C . GLU B 2 80 ? 90.195 48.091 27.854 1.00 63.34 80 GLU A C 1
ATOM 2298 O O . GLU B 2 80 ? 90.208 47.480 26.787 1.00 63.77 80 GLU A O 1
ATOM 2304 N N . LYS B 2 81 ? 90.247 47.485 29.034 1.00 63.57 81 LYS A N 1
ATOM 2305 C CA . LYS B 2 81 ? 90.324 46.041 29.148 1.00 63.51 81 LYS A CA 1
ATOM 2306 C C . LYS B 2 81 ? 89.062 45.388 28.597 1.00 63.11 81 LYS A C 1
ATOM 2307 O O . LYS B 2 81 ? 89.107 44.597 27.655 1.00 62.80 81 LYS A O 1
ATOM 2313 N N . ASN B 2 82 ? 87.931 45.747 29.190 1.00 62.57 82 ASN A N 1
ATOM 2314 C CA . ASN B 2 82 ? 86.647 45.170 28.825 1.00 62.14 82 ASN A CA 1
ATOM 2315 C C . ASN B 2 82 ? 86.012 45.587 27.504 1.00 61.33 82 ASN A C 1
ATOM 2316 O O . ASN B 2 82 ? 85.228 44.826 26.935 1.00 61.39 82 ASN A O 1
ATOM 2321 N N . ILE B 2 83 ? 86.336 46.778 27.011 1.00 60.03 83 ILE A N 1
ATOM 2322 C CA . ILE B 2 83 ? 85.731 47.259 25.771 1.00 59.07 83 ILE A CA 1
ATOM 2323 C C . ILE B 2 83 ? 85.617 46.160 24.710 1.00 57.60 83 ILE A C 1
ATOM 2324 O O . ILE B 2 83 ? 86.613 45.564 24.315 1.00 56.90 83 ILE A O 1
ATOM 2329 N N . ASN B 2 84 ? 84.387 45.879 24.283 1.00 55.94 84 ASN A N 1
ATOM 2330 C CA . ASN B 2 84 ? 84.129 44.862 23.265 1.00 54.19 84 ASN A CA 1
ATOM 2331 C C . ASN B 2 84 ? 84.188 45.522 21.887 1.00 54.19 84 ASN A C 1
ATOM 2332 O O . ASN B 2 84 ? 83.503 46.516 21.636 1.00 53.96 84 ASN A O 1
ATOM 2337 N N . ARG B 2 85 ? 84.997 44.967 20.990 1.00 53.77 85 ARG A N 1
ATOM 2338 C CA . ARG B 2 85 ? 85.137 45.540 19.655 1.00 53.00 85 ARG A CA 1
ATOM 2339 C C . ARG B 2 85 ? 84.168 44.943 18.641 1.00 51.36 85 ARG A C 1
ATOM 2340 O O . ARG B 2 85 ? 84.136 45.362 17.488 1.00 50.57 85 ARG A O 1
ATOM 2348 N N . ASP B 2 86 ? 83.370 43.975 19.078 1.00 49.87 86 ASP A N 1
ATOM 2349 C CA . ASP B 2 86 ? 82.382 43.352 18.205 1.00 49.27 86 ASP A CA 1
ATOM 2350 C C . ASP B 2 86 ? 80.985 43.951 18.398 1.00 48.21 86 ASP A C 1
ATOM 2351 O O . ASP B 2 86 ? 80.014 43.490 17.785 1.00 48.42 86 ASP A O 1
ATOM 2356 N N . MET B 2 87 ? 80.894 44.971 19.256 1.00 45.94 87 MET A N 1
ATOM 2357 C CA . MET B 2 87 ? 79.635 45.659 19.534 1.00 43.21 87 MET A CA 1
ATOM 2358 C C . MET B 2 87 ? 79.775 47.125 19.186 1.00 42.64 87 MET A C 1
ATOM 2359 O O . MET B 2 87 ? 80.769 47.756 19.543 1.00 42.34 87 MET A O 1
ATOM 2364 N N . ALA B 2 88 ? 78.785 47.673 18.492 1.00 41.67 88 ALA A N 1
ATOM 2365 C CA . ALA B 2 88 ? 78.843 49.074 18.131 1.00 41.63 88 ALA A CA 1
ATOM 2366 C C . ALA B 2 88 ? 78.929 49.898 19.411 1.00 42.04 88 ALA A C 1
ATOM 2367 O O . ALA B 2 88 ? 79.505 50.991 19.418 1.00 42.55 88 ALA A O 1
ATOM 2369 N N . THR B 2 89 ? 78.363 49.367 20.493 1.00 41.68 89 THR A N 1
ATOM 2370 C CA . THR B 2 89 ? 78.371 50.058 21.783 1.00 42.61 89 THR A CA 1
ATOM 2371 C C . THR B 2 89 ? 79.490 49.520 22.687 1.00 44.31 89 THR A C 1
ATOM 2372 O O . THR B 2 89 ? 79.494 49.753 23.900 1.00 44.75 89 THR A O 1
ATOM 2376 N N . GLY B 2 90 ? 80.440 48.812 22.079 1.00 44.58 90 GLY A N 1
ATOM 2377 C CA . GLY B 2 90 ? 81.538 48.205 22.817 1.00 44.54 90 GLY A CA 1
ATOM 2378 C C . GLY B 2 90 ? 82.393 49.061 23.734 1.00 43.95 90 GLY A C 1
ATOM 2379 O O . GLY B 2 90 ? 82.711 48.653 24.842 1.00 43.49 90 GLY A O 1
ATOM 2380 N N . GLU B 2 91 ? 82.786 50.241 23.281 1.00 44.25 91 GLU A N 1
ATOM 2381 C CA . GLU B 2 91 ? 83.622 51.104 24.104 1.00 43.88 91 GLU A CA 1
ATOM 2382 C C . GLU B 2 91 ? 82.855 51.774 25.252 1.00 43.20 91 GLU A C 1
ATOM 2383 O O . GLU B 2 91 ? 83.329 52.756 25.821 1.00 43.72 91 GLU A O 1
ATOM 2389 N N . ILE B 2 92 ? 81.677 51.249 25.594 1.00 41.88 92 ILE A N 1
ATOM 2390 C CA . ILE B 2 92 ? 80.882 51.816 26.688 1.00 40.47 92 ILE A CA 1
ATOM 2391 C C . ILE B 2 92 ? 79.896 50.836 27.325 1.00 39.15 92 ILE A C 1
ATOM 2392 O O . ILE B 2 92 ? 79.770 49.686 26.916 1.00 39.30 92 ILE A O 1
ATOM 2397 N N . GLU B 2 93 ? 79.199 51.315 28.343 1.00 38.19 93 GLU A N 1
ATOM 2398 C CA . GLU B 2 93 ? 78.206 50.524 29.056 1.00 36.88 93 GLU A CA 1
ATOM 2399 C C . GLU B 2 93 ? 77.417 51.518 29.882 1.00 36.25 93 GLU A C 1
ATOM 2400 O O . GLU B 2 93 ? 77.804 52.681 29.994 1.00 35.47 93 GLU A O 1
ATOM 2406 N N . VAL B 2 94 ? 76.311 51.079 30.464 1.00 36.01 94 VAL A N 1
ATOM 2407 C CA . VAL B 2 94 ? 75.525 52.000 31.260 1.00 35.89 94 VAL A CA 1
ATOM 2408 C C . VAL B 2 94 ? 75.428 51.536 32.703 1.00 35.54 94 VAL A C 1
ATOM 2409 O O . VAL B 2 94 ? 75.039 50.400 32.983 1.00 34.89 94 VAL A O 1
ATOM 2413 N N . LEU B 2 95 ? 75.810 52.426 33.612 1.00 35.43 95 LEU A N 1
ATOM 2414 C CA . LEU B 2 95 ? 75.768 52.130 35.032 1.00 36.49 95 LEU A CA 1
ATOM 2415 C C . LEU B 2 95 ? 74.323 52.319 35.434 1.00 35.29 95 LEU A C 1
ATOM 2416 O O . LEU B 2 95 ? 73.784 53.421 35.366 1.00 35.29 95 LEU A O 1
ATOM 2421 N N . ALA B 2 96 ? 73.700 51.225 35.835 1.00 34.51 96 ALA A N 1
ATOM 2422 C CA . ALA B 2 96 ? 72.305 51.243 36.210 1.00 34.86 96 ALA A CA 1
ATOM 2423 C C . ALA B 2 96 ? 72.041 51.923 37.536 1.00 35.54 96 ALA A C 1
ATOM 2424 O O . ALA B 2 96 ? 72.607 51.532 38.565 1.00 36.73 96 ALA A O 1
ATOM 2426 N N . SER B 2 97 ? 71.187 52.943 37.514 1.00 34.42 97 SER A N 1
ATOM 2427 C CA . SER B 2 97 ? 70.809 53.616 38.748 1.00 33.59 97 SER A CA 1
ATOM 2428 C C . SER B 2 97 ? 69.397 53.137 39.055 1.00 33.05 97 SER A C 1
ATOM 2429 O O . SER B 2 97 ? 68.988 53.042 40.213 1.00 33.27 97 SER A O 1
ATOM 2432 N N . SER B 2 98 ? 68.663 52.782 38.007 1.00 32.39 98 SER A N 1
ATOM 2433 C CA . SER B 2 98 ? 67.305 52.301 38.195 1.00 31.49 98 SER A CA 1
ATOM 2434 C C . SER B 2 98 ? 66.847 51.273 37.159 1.00 30.59 98 SER A C 1
ATOM 2435 O O . SER B 2 98 ? 67.052 51.442 35.950 1.00 30.01 98 SER A O 1
ATOM 2438 N N . LEU B 2 99 ? 66.209 50.217 37.650 1.00 29.19 99 LEU A N 1
ATOM 2439 C CA . LEU B 2 99 ? 65.692 49.168 36.786 1.00 28.88 99 LEU A CA 1
ATOM 2440 C C . LEU B 2 99 ? 64.214 48.943 37.010 1.00 27.99 99 LEU A C 1
ATOM 2441 O O . LEU B 2 99 ? 63.754 48.862 38.143 1.00 27.75 99 LEU A O 1
ATOM 2446 N N . THR B 2 100 ? 63.476 48.821 35.918 1.00 27.62 100 THR A N 1
ATOM 2447 C CA . THR B 2 100 ? 62.045 48.565 35.998 1.00 26.89 100 THR A CA 1
ATOM 2448 C C . THR B 2 100 ? 61.687 47.453 35.019 1.00 26.44 100 THR A C 1
ATOM 2449 O O . THR B 2 100 ? 62.070 47.491 33.842 1.00 26.47 100 THR A O 1
ATOM 2453 N N . ILE B 2 101 ? 60.950 46.464 35.497 1.00 25.00 101 ILE A N 1
ATOM 2454 C CA . ILE B 2 101 ? 60.551 45.372 34.621 1.00 24.26 101 ILE A CA 1
ATOM 2455 C C . ILE B 2 101 ? 59.151 45.653 34.070 1.00 24.20 101 ILE A C 1
ATOM 2456 O O . ILE B 2 101 ? 58.144 45.476 34.765 1.00 24.22 101 ILE A O 1
ATOM 2461 N N . ILE B 2 102 ? 59.094 46.108 32.820 1.00 24.04 102 ILE A N 1
ATOM 2462 C CA . ILE B 2 102 ? 57.822 46.432 32.187 1.00 23.28 102 ILE A CA 1
ATOM 2463 C C . ILE B 2 102 ? 56.992 45.170 32.073 1.00 23.36 102 ILE A C 1
ATOM 2464 O O . ILE B 2 102 ? 55.801 45.174 32.382 1.00 22.03 102 ILE A O 1
ATOM 2469 N N . ASN B 2 103 ? 57.623 44.091 31.617 1.00 23.41 103 ASN A N 1
ATOM 2470 C CA . ASN B 2 103 ? 56.931 42.821 31.491 1.00 24.81 103 ASN A CA 1
ATOM 2471 C C . ASN B 2 103 ? 57.857 41.639 31.523 1.00 26.85 103 ASN A C 1
ATOM 2472 O O . ASN B 2 103 ? 58.936 41.648 30.928 1.00 27.53 103 ASN A O 1
ATOM 2477 N N . ARG B 2 104 ? 57.432 40.613 32.238 1.00 29.32 104 ARG A N 1
ATOM 2478 C CA . ARG B 2 104 ? 58.205 39.395 32.299 1.00 31.84 104 ARG A CA 1
ATOM 2479 C C . ARG B 2 104 ? 57.929 38.689 30.983 1.00 32.35 104 ARG A C 1
ATOM 2480 O O . ARG B 2 104 ? 57.048 39.084 30.216 1.00 30.96 104 ARG A O 1
ATOM 2488 N N . ALA B 2 105 ? 58.682 37.632 30.733 1.00 32.80 105 ALA A N 1
ATOM 2489 C CA . ALA B 2 105 ? 58.470 36.831 29.549 1.00 34.03 105 ALA A CA 1
ATOM 2490 C C . ALA B 2 105 ? 58.435 35.399 30.062 1.00 34.33 105 ALA A C 1
ATOM 2491 O O . ALA B 2 105 ? 59.348 34.978 30.755 1.00 36.55 105 ALA A O 1
ATOM 2493 N N . ASP B 2 106 ? 57.363 34.671 29.774 1.00 35.11 106 ASP A N 1
ATOM 2494 C CA . ASP B 2 106 ? 57.269 33.271 30.180 1.00 35.01 106 ASP A CA 1
ATOM 2495 C C . ASP B 2 106 ? 58.388 32.546 29.474 1.00 33.98 106 ASP A C 1
ATOM 2496 O O . ASP B 2 106 ? 59.231 33.160 28.817 1.00 34.28 106 ASP A O 1
ATOM 2501 N N . VAL B 2 107 ? 58.371 31.227 29.591 1.00 33.21 107 VAL A N 1
ATOM 2502 C CA . VAL B 2 107 ? 59.355 30.399 28.923 1.00 33.16 107 VAL A CA 1
ATOM 2503 C C . VAL B 2 107 ? 59.126 30.567 27.422 1.00 31.96 107 VAL A C 1
ATOM 2504 O O . VAL B 2 107 ? 58.039 30.301 26.909 1.00 31.63 107 VAL A O 1
ATOM 2508 N N . LEU B 2 108 ? 60.163 31.020 26.736 1.00 30.99 108 LEU A N 1
ATOM 2509 C CA . LEU B 2 108 ? 60.129 31.258 25.310 1.00 32.10 108 LEU A CA 1
ATOM 2510 C C . LEU B 2 108 ? 59.881 30.023 24.434 1.00 32.98 108 LEU A C 1
ATOM 2511 O O . LEU B 2 108 ? 60.510 28.975 24.619 1.00 34.37 108 LEU A O 1
ATOM 2516 N N . PRO B 2 109 ? 58.956 30.131 23.465 1.00 31.29 109 PRO A N 1
ATOM 2517 C CA . PRO B 2 109 ? 58.641 29.019 22.562 1.00 30.49 109 PRO A CA 1
ATOM 2518 C C . PRO B 2 109 ? 59.702 28.959 21.461 1.00 29.95 109 PRO A C 1
ATOM 2519 O O . PRO B 2 109 ? 59.610 28.179 20.527 1.00 29.28 109 PRO A O 1
ATOM 2523 N N . LEU B 2 110 ? 60.694 29.829 21.565 1.00 29.43 110 LEU A N 1
ATOM 2524 C CA . LEU B 2 110 ? 61.785 29.857 20.612 1.00 30.06 110 LEU A CA 1
ATOM 2525 C C . LEU B 2 110 ? 63.027 30.121 21.432 1.00 31.38 110 LEU A C 1
ATOM 2526 O O . LEU B 2 110 ? 63.087 31.093 22.180 1.00 33.16 110 LEU A O 1
ATOM 2531 N N . ASP B 2 111 ? 64.011 29.246 21.300 1.00 31.52 111 ASP A N 1
ATOM 2532 C CA . ASP B 2 111 ? 65.249 29.378 22.036 1.00 30.80 111 ASP A CA 1
ATOM 2533 C C . ASP B 2 111 ? 66.246 30.056 21.116 1.00 31.44 111 ASP A C 1
ATOM 2534 O O . ASP B 2 111 ? 66.635 29.495 20.091 1.00 31.72 111 ASP A O 1
ATOM 2539 N N . SER B 2 112 ? 66.663 31.263 21.472 1.00 31.12 112 SER A N 1
ATOM 2540 C CA . SER B 2 112 ? 67.616 31.989 20.643 1.00 31.80 112 SER A CA 1
ATOM 2541 C C . SER B 2 112 ? 68.975 31.301 20.484 1.00 32.38 112 SER A C 1
ATOM 2542 O O . SER B 2 112 ? 69.787 31.705 19.644 1.00 31.95 112 SER A O 1
ATOM 2545 N N . ASN B 2 113 ? 69.241 30.278 21.290 1.00 32.18 113 ASN A N 1
ATOM 2546 C CA . ASN B 2 113 ? 70.510 29.574 21.170 1.00 32.72 113 ASN A CA 1
ATOM 2547 C C . ASN B 2 113 ? 70.490 28.578 20.006 1.00 33.21 113 ASN A C 1
ATOM 2548 O O . ASN B 2 113 ? 71.528 28.034 19.642 1.00 34.24 113 ASN A O 1
ATOM 2553 N N . HIS B 2 114 ? 69.318 28.327 19.431 1.00 31.94 114 HIS A N 1
ATOM 2554 C CA . HIS B 2 114 ? 69.231 27.382 18.327 1.00 31.87 114 HIS A CA 1
ATOM 2555 C C . HIS B 2 114 ? 68.616 27.979 17.082 1.00 31.03 114 HIS A C 1
ATOM 2556 O O . HIS B 2 114 ? 67.913 28.993 17.131 1.00 31.93 114 HIS A O 1
ATOM 2563 N N . VAL B 2 115 ? 68.925 27.331 15.980 1.00 30.36 115 VAL A N 1
ATOM 2564 C CA . VAL B 2 115 ? 68.257 27.636 14.731 1.00 29.11 115 VAL A CA 1
ATOM 2565 C C . VAL B 2 115 ? 66.944 26.912 14.861 1.00 27.65 115 VAL A C 1
ATOM 2566 O O . VAL B 2 115 ? 66.897 25.679 14.865 1.00 27.96 115 VAL A O 1
ATOM 2570 N N . ASN B 2 116 ? 65.891 27.657 15.005 1.00 26.00 116 ASN A N 1
ATOM 2571 C CA . ASN B 2 116 ? 64.601 27.037 15.254 1.00 24.35 116 ASN A CA 1
ATOM 2572 C C . ASN B 2 116 ? 63.917 26.609 13.992 1.00 23.22 116 ASN A C 1
ATOM 2573 O O . ASN B 2 116 ? 64.224 27.098 12.902 1.00 22.31 116 ASN A O 1
ATOM 2578 N N . THR B 2 117 ? 62.999 25.669 14.151 1.00 21.75 117 THR A N 1
ATOM 2579 C CA . THR B 2 117 ? 62.261 25.139 13.030 1.00 22.39 117 THR A CA 1
ATOM 2580 C C . THR B 2 117 ? 61.412 26.222 12.387 1.00 23.56 117 THR A C 1
ATOM 2581 O O . THR B 2 117 ? 60.878 27.103 13.057 1.00 23.64 117 THR A O 1
ATOM 2585 N N . GLU B 2 118 ? 61.297 26.158 11.071 1.00 24.60 118 GLU A N 1
ATOM 2586 C CA . GLU B 2 118 ? 60.517 27.130 10.366 1.00 25.52 118 GLU A CA 1
ATOM 2587 C C . GLU B 2 118 ? 59.098 27.147 10.933 1.00 25.19 118 GLU A C 1
ATOM 2588 O O . GLU B 2 118 ? 58.478 28.210 11.034 1.00 25.13 118 GLU A O 1
ATOM 2594 N N . GLU B 2 119 ? 58.585 25.983 11.317 1.00 24.48 119 GLU A N 1
ATOM 2595 C CA . GLU B 2 119 ? 57.231 25.923 11.851 1.00 24.25 119 GLU A CA 1
ATOM 2596 C C . GLU B 2 119 ? 57.069 26.735 13.137 1.00 23.38 119 GLU A C 1
ATOM 2597 O O . GLU B 2 119 ? 56.144 27.540 13.266 1.00 24.39 119 GLU A O 1
ATOM 2603 N N . ALA B 2 120 ? 57.967 26.520 14.088 1.00 22.28 120 ALA A N 1
ATOM 2604 C CA . ALA B 2 120 ? 57.918 27.234 15.357 1.00 21.20 120 ALA A CA 1
ATOM 2605 C C . ALA B 2 120 ? 58.152 28.735 15.122 1.00 21.04 120 ALA A C 1
ATOM 2606 O O . ALA B 2 120 ? 57.497 29.577 15.735 1.00 21.35 120 ALA A O 1
ATOM 2608 N N . ARG B 2 121 ? 59.083 29.060 14.232 1.00 18.61 121 ARG A N 1
ATOM 2609 C CA . ARG B 2 121 ? 59.368 30.441 13.926 1.00 18.92 121 ARG A CA 1
ATOM 2610 C C . ARG B 2 121 ? 58.140 31.156 13.332 1.00 19.09 121 ARG A C 1
ATOM 2611 O O . ARG B 2 121 ? 57.922 32.342 13.591 1.00 18.71 121 ARG A O 1
ATOM 2619 N N . LEU B 2 122 ? 57.342 30.449 12.532 1.00 17.17 122 LEU A N 1
ATOM 2620 C CA . LEU B 2 122 ? 56.166 31.071 11.941 1.00 16.00 122 LEU A CA 1
ATOM 2621 C C . LEU B 2 122 ? 55.087 31.159 12.996 1.00 17.69 122 LEU A C 1
ATOM 2622 O O . LEU B 2 122 ? 54.387 32.173 13.104 1.00 17.66 122 LEU A O 1
ATOM 2627 N N . LYS B 2 123 ? 54.940 30.088 13.770 1.00 17.30 123 LYS A N 1
ATOM 2628 C CA . LYS B 2 123 ? 53.938 30.086 14.807 1.00 17.72 123 LYS A CA 1
ATOM 2629 C C . LYS B 2 123 ? 54.164 31.283 15.720 1.00 16.89 123 LYS A C 1
ATOM 2630 O O . LYS B 2 123 ? 53.226 32.006 16.037 1.00 17.80 123 LYS A O 1
ATOM 2636 N N . TYR B 2 124 ? 55.408 31.495 16.132 1.00 15.98 124 TYR A N 1
ATOM 2637 C CA . TYR B 2 124 ? 55.732 32.624 16.998 1.00 16.38 124 TYR A CA 1
ATOM 2638 C C . TYR B 2 124 ? 56.520 33.673 16.230 1.00 15.95 124 TYR A C 1
ATOM 2639 O O . TYR B 2 124 ? 57.580 34.161 16.664 1.00 15.10 124 TYR A O 1
ATOM 2648 N N . ARG B 2 125 ? 55.971 34.030 15.078 1.00 15.32 125 ARG A N 1
ATOM 2649 C CA . ARG B 2 125 ? 56.607 35.002 14.219 1.00 16.06 125 ARG A CA 1
ATOM 2650 C C . ARG B 2 125 ? 56.994 36.285 14.956 1.00 15.82 125 ARG A C 1
ATOM 2651 O O . ARG B 2 125 ? 58.052 36.853 14.693 1.00 16.17 125 ARG A O 1
ATOM 2659 N N . TYR B 2 126 ? 56.155 36.751 15.875 1.00 15.76 126 TYR A N 1
ATOM 2660 C CA . TYR B 2 126 ? 56.493 37.981 16.579 1.00 17.81 126 TYR A CA 1
ATOM 2661 C C . TYR B 2 126 ? 57.757 37.825 17.423 1.00 19.25 126 TYR A C 1
ATOM 2662 O O . TYR B 2 126 ? 58.489 38.789 17.633 1.00 22.09 126 TYR A O 1
ATOM 2671 N N . LEU B 2 127 ? 58.050 36.625 17.905 1.00 19.66 127 LEU A N 1
ATOM 2672 C CA . LEU B 2 127 ? 59.295 36.478 18.645 1.00 20.56 127 LEU A CA 1
ATOM 2673 C C . LEU B 2 127 ? 60.434 36.372 17.635 1.00 20.62 127 LEU A C 1
ATOM 2674 O O . LEU B 2 127 ? 61.506 36.970 17.806 1.00 21.44 127 LEU A O 1
ATOM 2679 N N . ASP B 2 128 ? 60.191 35.634 16.557 1.00 19.53 128 ASP A N 1
ATOM 2680 C CA . ASP B 2 128 ? 61.220 35.453 15.548 1.00 18.38 128 ASP A CA 1
ATOM 2681 C C . ASP B 2 128 ? 61.666 36.776 14.951 1.00 18.16 128 ASP A C 1
ATOM 2682 O O . ASP B 2 128 ? 62.848 36.957 14.647 1.00 18.19 128 ASP A O 1
ATOM 2687 N N . LEU B 2 129 ? 60.722 37.701 14.786 1.00 16.93 129 LEU A N 1
ATOM 2688 C CA . LEU B 2 129 ? 61.028 39.006 14.218 1.00 15.88 129 LEU A CA 1
ATOM 2689 C C . LEU B 2 129 ? 61.898 39.868 15.123 1.00 16.05 129 LEU A C 1
ATOM 2690 O O . LEU B 2 129 ? 62.372 40.908 14.694 1.00 16.70 129 LEU A O 1
ATOM 2695 N N . ARG B 2 130 ? 62.097 39.452 16.375 1.00 17.54 130 ARG A N 1
ATOM 2696 C CA . ARG B 2 130 ? 62.949 40.199 17.306 1.00 18.08 130 ARG A CA 1
ATOM 2697 C C . ARG B 2 130 ? 64.424 40.014 16.934 1.00 18.57 130 ARG A C 1
ATOM 2698 O O . ARG B 2 130 ? 65.265 40.845 17.256 1.00 18.44 130 ARG A O 1
ATOM 2706 N N . ARG B 2 131 ? 64.735 38.918 16.260 1.00 20.00 131 ARG A N 1
ATOM 2707 C CA . ARG B 2 131 ? 66.108 38.673 15.868 1.00 22.55 131 ARG A CA 1
ATOM 2708 C C . ARG B 2 131 ? 66.515 39.686 14.814 1.00 23.79 131 ARG A C 1
ATOM 2709 O O . ARG B 2 131 ? 65.768 39.951 13.875 1.00 25.27 131 ARG A O 1
ATOM 2717 N N . PRO B 2 132 ? 67.707 40.285 14.971 1.00 25.07 132 PRO A N 1
ATOM 2718 C CA . PRO B 2 132 ? 68.271 41.299 14.069 1.00 25.19 132 PRO A CA 1
ATOM 2719 C C . PRO B 2 132 ? 68.322 40.911 12.609 1.00 25.49 132 PRO A C 1
ATOM 2720 O O . PRO B 2 132 ? 68.115 41.754 11.746 1.00 26.90 132 PRO A O 1
ATOM 2724 N N . GLU B 2 133 ? 68.620 39.642 12.345 1.00 25.34 133 GLU A N 1
ATOM 2725 C CA . GLU B 2 133 ? 68.727 39.126 10.992 1.00 26.02 133 GLU A CA 1
ATOM 2726 C C . GLU B 2 133 ? 67.375 39.342 10.329 1.00 24.69 133 GLU A C 1
ATOM 2727 O O . GLU B 2 133 ? 67.276 39.895 9.236 1.00 23.54 133 GLU A O 1
ATOM 2733 N N . MET B 2 134 ? 66.334 38.892 11.015 1.00 23.12 134 MET A N 1
ATOM 2734 C CA . MET B 2 134 ? 64.973 39.013 10.529 1.00 23.01 134 MET A CA 1
ATOM 2735 C C . MET B 2 134 ? 64.567 40.476 10.453 1.00 22.46 134 MET A C 1
ATOM 2736 O O . MET B 2 134 ? 64.190 40.978 9.388 1.00 22.47 134 MET A O 1
ATOM 2741 N N . ALA B 2 135 ? 64.649 41.155 11.592 1.00 20.03 135 ALA A N 1
ATOM 2742 C CA . ALA B 2 135 ? 64.283 42.552 11.653 1.00 19.97 135 ALA A CA 1
ATOM 2743 C C . ALA B 2 135 ? 64.985 43.339 10.552 1.00 19.46 135 ALA A C 1
ATOM 2744 O O . ALA B 2 135 ? 64.371 44.189 9.898 1.00 18.45 135 ALA A O 1
ATOM 2746 N N . GLN B 2 136 ? 66.264 43.041 10.326 1.00 19.57 136 GLN A N 1
ATOM 2747 C CA . GLN B 2 136 ? 67.021 43.776 9.320 1.00 19.24 136 GLN A CA 1
ATOM 2748 C C . GLN B 2 136 ? 66.453 43.649 7.923 1.00 18.96 136 GLN A C 1
ATOM 2749 O O . GLN B 2 136 ? 66.522 44.597 7.143 1.00 20.44 136 GLN A O 1
ATOM 2755 N N . ARG B 2 137 ? 65.885 42.493 7.592 1.00 18.55 137 ARG A N 1
ATOM 2756 C CA . ARG B 2 137 ? 65.337 42.337 6.256 1.00 19.30 137 ARG A CA 1
ATOM 2757 C C . ARG B 2 137 ? 64.125 43.224 6.099 1.00 18.62 137 ARG A C 1
ATOM 2758 O O . ARG B 2 137 ? 63.910 43.814 5.039 1.00 18.16 137 ARG A O 1
ATOM 2766 N N . LEU B 2 138 ? 63.333 43.336 7.157 1.00 17.74 138 LEU A N 1
ATOM 2767 C CA . LEU B 2 138 ? 62.165 44.181 7.077 1.00 16.95 138 LEU A CA 1
ATOM 2768 C C . LEU B 2 138 ? 62.599 45.650 7.010 1.00 18.00 138 LEU A C 1
ATOM 2769 O O . LEU B 2 138 ? 62.017 46.428 6.246 1.00 18.19 138 LEU A O 1
ATOM 2774 N N . LYS B 2 139 ? 63.634 46.030 7.763 1.00 15.61 139 LYS A N 1
ATOM 2775 C CA . LYS B 2 139 ? 64.108 47.408 7.703 1.00 15.98 139 LYS A CA 1
ATOM 2776 C C . LYS B 2 139 ? 64.587 47.713 6.291 1.00 15.09 139 LYS A C 1
ATOM 2777 O O . LYS B 2 139 ? 64.275 48.770 5.729 1.00 13.61 139 LYS A O 1
ATOM 2783 N N . THR B 2 140 ? 65.352 46.787 5.725 1.00 13.68 140 THR A N 1
ATOM 2784 C CA . THR B 2 140 ? 65.856 46.959 4.374 1.00 14.24 140 THR A CA 1
ATOM 2785 C C . THR B 2 140 ? 64.715 47.053 3.375 1.00 12.52 140 THR A C 1
ATOM 2786 O O . THR B 2 140 ? 64.763 47.825 2.420 1.00 11.95 140 THR A O 1
ATOM 2790 N N . ARG B 2 141 ? 63.674 46.272 3.599 1.00 13.23 141 ARG A N 1
ATOM 2791 C CA . ARG B 2 141 ? 62.549 46.309 2.683 1.00 14.34 141 ARG A CA 1
ATOM 2792 C C . ARG B 2 141 ? 61.896 47.685 2.739 1.00 14.93 141 ARG A C 1
ATOM 2793 O O . ARG B 2 141 ? 61.460 48.214 1.719 1.00 15.18 141 ARG A O 1
ATOM 2801 N N . ALA B 2 142 ? 61.835 48.271 3.931 1.00 14.84 142 ALA A N 1
ATOM 2802 C CA . ALA B 2 142 ? 61.263 49.601 4.062 1.00 16.02 142 ALA A CA 1
ATOM 2803 C C . ALA B 2 142 ? 62.157 50.626 3.353 1.00 16.04 142 ALA A C 1
ATOM 2804 O O . ALA B 2 142 ? 61.673 51.625 2.826 1.00 17.17 142 ALA A O 1
ATOM 2806 N N . LYS B 2 143 ? 63.459 50.377 3.309 1.00 17.22 143 LYS A N 1
ATOM 2807 C CA . LYS B 2 143 ? 64.362 51.312 2.628 1.00 18.65 143 LYS A CA 1
ATOM 2808 C C . LYS B 2 143 ? 64.157 51.200 1.138 1.00 17.99 143 LYS A C 1
ATOM 2809 O O . LYS B 2 143 ? 64.230 52.196 0.412 1.00 19.74 143 LYS A O 1
ATOM 2815 N N . ILE B 2 144 ? 63.907 49.976 0.687 1.00 15.94 144 ILE A N 1
ATOM 2816 C CA . ILE B 2 144 ? 63.681 49.732 -0.721 1.00 14.29 144 ILE A CA 1
ATOM 2817 C C . ILE B 2 144 ? 62.414 50.451 -1.166 1.00 14.25 144 ILE A C 1
ATOM 2818 O O . ILE B 2 144 ? 62.421 51.155 -2.163 1.00 16.41 144 ILE A O 1
ATOM 2823 N N . THR B 2 145 ? 61.332 50.303 -0.420 1.00 14.82 145 THR A N 1
ATOM 2824 C CA . THR B 2 145 ? 60.078 50.948 -0.820 1.00 16.02 145 THR A CA 1
ATOM 2825 C C . THR B 2 145 ? 60.265 52.444 -0.789 1.00 14.46 145 THR A C 1
ATOM 2826 O O . THR B 2 145 ? 59.725 53.176 -1.621 1.00 13.83 145 THR A O 1
ATOM 2830 N N . SER B 2 146 ? 61.047 52.897 0.172 1.00 13.35 146 SER A N 1
ATOM 2831 C CA . SER B 2 146 ? 61.318 54.326 0.283 1.00 14.60 146 SER A CA 1
ATOM 2832 C C . SER B 2 146 ? 62.090 54.800 -0.972 1.00 13.19 146 SER A C 1
ATOM 2833 O O . SER B 2 146 ? 61.759 55.818 -1.582 1.00 12.25 146 SER A O 1
ATOM 2836 N N . LEU B 2 147 ? 63.111 54.045 -1.367 1.00 13.35 147 LEU A N 1
ATOM 2837 C CA . LEU B 2 147 ? 63.888 54.382 -2.559 1.00 12.76 147 LEU A CA 1
ATOM 2838 C C . LEU B 2 147 ? 63.022 54.341 -3.824 1.00 13.89 147 LEU A C 1
ATOM 2839 O O . LEU B 2 147 ? 63.149 55.198 -4.697 1.00 14.30 147 LEU A O 1
ATOM 2844 N N . VAL B 2 148 ? 62.146 53.341 -3.915 1.00 13.12 148 VAL A N 1
ATOM 2845 C CA . VAL B 2 148 ? 61.271 53.184 -5.067 1.00 14.34 148 VAL A CA 1
ATOM 2846 C C . VAL B 2 148 ? 60.345 54.388 -5.223 1.00 14.29 148 VAL A C 1
ATOM 2847 O O . VAL B 2 148 ? 60.247 54.965 -6.296 1.00 14.60 148 VAL A O 1
ATOM 2851 N N . ARG B 2 149 ? 59.664 54.762 -4.151 1.00 14.37 149 ARG A N 1
ATOM 2852 C CA . ARG B 2 149 ? 58.739 55.885 -4.196 1.00 16.89 149 ARG A CA 1
ATOM 2853 C C . ARG B 2 149 ? 59.410 57.201 -4.595 1.00 18.01 149 ARG A C 1
ATOM 2854 O O . ARG B 2 149 ? 58.912 57.924 -5.466 1.00 17.14 149 ARG A O 1
ATOM 2862 N N . ARG B 2 150 ? 60.538 57.518 -3.964 1.00 19.37 150 ARG A N 1
ATOM 2863 C CA . ARG B 2 150 ? 61.251 58.742 -4.302 1.00 19.19 150 ARG A CA 1
ATOM 2864 C C . ARG B 2 150 ? 61.664 58.727 -5.762 1.00 18.27 150 ARG A C 1
ATOM 2865 O O . ARG B 2 150 ? 61.566 59.738 -6.460 1.00 17.02 150 ARG A O 1
ATOM 2873 N N . PHE B 2 151 ? 62.113 57.569 -6.237 1.00 16.58 151 PHE A N 1
ATOM 2874 C CA . PHE B 2 151 ? 62.546 57.470 -7.619 1.00 16.53 151 PHE A CA 1
ATOM 2875 C C . PHE B 2 151 ? 61.356 57.624 -8.559 1.00 16.23 151 PHE A C 1
ATOM 2876 O O . PHE B 2 151 ? 61.359 58.477 -9.445 1.00 18.28 151 PHE A O 1
ATOM 2884 N N . MET B 2 152 ? 60.326 56.813 -8.362 1.00 16.32 152 MET A N 1
ATOM 2885 C CA . MET B 2 152 ? 59.161 56.895 -9.223 1.00 16.38 152 MET A CA 1
ATOM 2886 C C . MET B 2 152 ? 58.516 58.290 -9.215 1.00 17.44 152 MET A C 1
ATOM 2887 O O . MET B 2 152 ? 58.102 58.793 -10.272 1.00 18.00 152 MET A O 1
ATOM 2892 N N . ASP B 2 153 ? 58.425 58.914 -8.038 1.00 16.63 153 ASP A N 1
ATOM 2893 C CA . ASP B 2 153 ? 57.836 60.249 -7.957 1.00 18.70 153 ASP A CA 1
ATOM 2894 C C . ASP B 2 153 ? 58.720 61.213 -8.731 1.00 19.35 153 ASP A C 1
ATOM 2895 O O . ASP B 2 153 ? 58.251 61.970 -9.582 1.00 18.24 153 ASP A O 1
ATOM 2900 N N . ASP B 2 154 ? 60.010 61.156 -8.444 1.00 18.94 154 ASP A N 1
ATOM 2901 C CA . ASP B 2 154 ? 60.950 61.997 -9.122 1.00 18.69 154 ASP A CA 1
ATOM 2902 C C . ASP B 2 154 ? 60.871 61.787 -10.632 1.00 17.38 154 ASP A C 1
ATOM 2903 O O . ASP B 2 154 ? 61.252 62.667 -11.393 1.00 16.53 154 ASP A O 1
ATOM 2908 N N . HIS B 2 155 ? 60.369 60.638 -11.084 1.00 15.01 155 HIS A N 1
ATOM 2909 C CA . HIS B 2 155 ? 60.277 60.423 -12.520 1.00 13.16 155 HIS A CA 1
ATOM 2910 C C . HIS B 2 155 ? 58.883 60.697 -13.065 1.00 13.19 155 HIS A C 1
ATOM 2911 O O . HIS B 2 155 ? 58.550 60.307 -14.185 1.00 11.95 155 HIS A O 1
ATOM 2918 N N . GLY B 2 156 ? 58.080 61.394 -12.266 1.00 13.68 156 GLY A N 1
ATOM 2919 C CA . GLY B 2 156 ? 56.734 61.745 -12.675 1.00 14.86 156 GLY A CA 1
ATOM 2920 C C . GLY B 2 156 ? 55.671 60.652 -12.639 1.00 16.62 156 GLY A C 1
ATOM 2921 O O . GLY B 2 156 ? 54.693 60.733 -13.381 1.00 19.21 156 GLY A O 1
ATOM 2922 N N . PHE B 2 157 ? 55.845 59.626 -11.814 1.00 15.90 157 PHE A N 1
ATOM 2923 C CA . PHE B 2 157 ? 54.840 58.589 -11.736 1.00 17.04 157 PHE A CA 1
ATOM 2924 C C . PHE B 2 157 ? 53.970 58.967 -10.576 1.00 17.93 157 PHE A C 1
ATOM 2925 O O . PHE B 2 157 ? 54.466 59.472 -9.564 1.00 19.38 157 PHE A O 1
ATOM 2933 N N . LEU B 2 158 ? 52.672 58.751 -10.752 1.00 17.82 158 LEU A N 1
ATOM 2934 C CA . LEU B 2 158 ? 51.664 59.057 -9.752 1.00 18.56 158 LEU A CA 1
ATOM 2935 C C . LEU B 2 158 ? 51.255 57.815 -8.999 1.00 17.75 158 LEU A C 1
ATOM 2936 O O . LEU B 2 158 ? 50.832 56.812 -9.595 1.00 18.24 158 LEU A O 1
ATOM 2941 N N . ASP B 2 159 ? 51.357 57.895 -7.688 1.00 16.23 159 ASP A N 1
ATOM 2942 C CA . ASP B 2 159 ? 50.981 56.782 -6.850 1.00 16.49 159 ASP A CA 1
ATOM 2943 C C . ASP B 2 159 ? 49.464 56.859 -6.713 1.00 17.77 159 ASP A C 1
ATOM 2944 O O . ASP B 2 159 ? 48.938 57.733 -6.009 1.00 18.61 159 ASP A O 1
ATOM 2949 N N . ILE B 2 160 ? 48.765 55.972 -7.422 1.00 16.13 160 ILE A N 1
ATOM 2950 C CA . ILE B 2 160 ? 47.315 55.921 -7.355 1.00 16.35 160 ILE A CA 1
ATOM 2951 C C . ILE B 2 160 ? 46.849 54.535 -6.874 1.00 16.81 160 ILE A C 1
ATOM 2952 O O . ILE B 2 160 ? 47.174 53.512 -7.473 1.00 16.61 160 ILE A O 1
ATOM 2957 N N . GLU B 2 161 ? 46.100 54.503 -5.781 1.00 15.96 161 GLU A N 1
ATOM 2958 C CA . GLU B 2 161 ? 45.620 53.236 -5.252 1.00 14.95 161 GLU A CA 1
ATOM 2959 C C . GLU B 2 161 ? 44.487 52.669 -6.089 1.00 14.40 161 GLU A C 1
ATOM 2960 O O . GLU B 2 161 ? 43.648 53.410 -6.588 1.00 14.57 161 GLU A O 1
ATOM 2966 N N . THR B 2 162 ? 44.461 51.348 -6.215 1.00 13.02 162 THR A N 1
ATOM 2967 C CA . THR B 2 162 ? 43.438 50.661 -6.983 1.00 13.67 162 THR A CA 1
ATOM 2968 C C . THR B 2 162 ? 42.662 49.759 -6.024 1.00 14.28 162 THR A C 1
ATOM 2969 O O . THR B 2 162 ? 43.155 49.389 -4.982 1.00 15.55 162 THR A O 1
ATOM 2973 N N . PRO B 2 163 ? 41.428 49.397 -6.371 1.00 15.16 163 PRO A N 1
ATOM 2974 C CA . PRO B 2 163 ? 40.625 48.552 -5.486 1.00 15.45 163 PRO A CA 1
ATOM 2975 C C . PRO B 2 163 ? 41.031 47.098 -5.308 1.00 15.96 163 PRO A C 1
ATOM 2976 O O . PRO B 2 163 ? 41.559 46.483 -6.223 1.00 17.60 163 PRO A O 1
ATOM 2980 N N . MET B 2 164 ? 40.800 46.566 -4.107 1.00 16.50 164 MET A N 1
ATOM 2981 C CA . MET B 2 164 ? 41.078 45.171 -3.803 1.00 16.78 164 MET A CA 1
ATOM 2982 C C . MET B 2 164 ? 39.779 44.399 -4.065 1.00 14.88 164 MET A C 1
ATOM 2983 O O . MET B 2 164 ? 39.825 43.227 -4.409 1.00 15.21 164 MET A O 1
ATOM 2988 N N . LEU B 2 165 ? 38.626 45.050 -3.891 1.00 12.35 165 LEU A N 1
ATOM 2989 C CA . LEU B 2 165 ? 37.348 44.398 -4.152 1.00 11.97 165 LEU A CA 1
ATOM 2990 C C . LEU B 2 165 ? 37.030 44.653 -5.614 1.00 13.23 165 LEU A C 1
ATOM 2991 O O . LEU B 2 165 ? 36.423 45.672 -5.961 1.00 10.45 165 LEU A O 1
ATOM 2996 N N . THR B 2 166 ? 37.440 43.718 -6.469 1.00 12.54 166 THR A N 1
ATOM 2997 C CA . THR B 2 166 ? 37.268 43.897 -7.905 1.00 15.60 166 THR A CA 1
ATOM 2998 C C . THR B 2 166 ? 36.416 42.844 -8.588 1.00 16.53 166 THR A C 1
ATOM 2999 O O . THR B 2 166 ? 35.786 42.018 -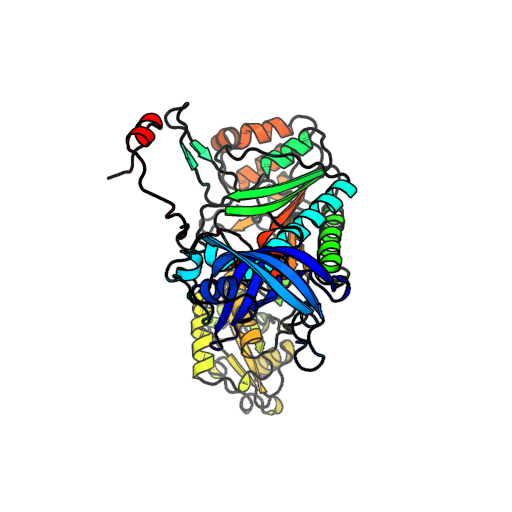7.938 1.00 17.11 166 THR A O 1
ATOM 3003 N N . LYS B 2 167 ? 36.406 42.850 -9.914 1.00 20.20 167 LYS A N 1
ATOM 3004 C CA . LYS B 2 167 ? 35.611 41.837 -10.581 1.00 24.28 167 LYS A CA 1
ATOM 3005 C C . LYS B 2 167 ? 36.422 40.640 -11.020 1.00 25.70 167 LYS A C 1
ATOM 3006 O O . LYS B 2 167 ? 37.560 40.770 -11.508 1.00 24.20 167 LYS A O 1
ATOM 3012 N N . ALA B 2 168 ? 35.805 39.477 -10.815 1.00 27.55 168 ALA A N 1
ATOM 3013 C CA . ALA B 2 168 ? 36.382 38.200 -11.171 1.00 32.22 168 ALA A CA 1
ATOM 3014 C C . ALA B 2 168 ? 36.343 38.116 -12.695 1.00 34.66 168 ALA A C 1
ATOM 3015 O O . ALA B 2 168 ? 35.304 38.374 -13.322 1.00 33.98 168 ALA A O 1
ATOM 3017 N N . THR B 2 169 ? 37.489 37.783 -13.280 1.00 37.05 169 THR A N 1
ATOM 3018 C CA . THR B 2 169 ? 37.605 37.656 -14.730 1.00 39.13 169 THR A CA 1
ATOM 3019 C C . THR B 2 169 ? 38.538 36.504 -15.112 1.00 39.69 169 THR A C 1
ATOM 3020 O O . THR B 2 169 ? 39.524 36.232 -14.418 1.00 41.32 169 THR A O 1
ATOM 3024 N N . PRO B 2 170 ? 38.227 35.803 -16.220 1.00 40.87 170 PRO A N 1
ATOM 3025 C CA . PRO B 2 170 ? 39.032 34.667 -16.696 1.00 40.60 170 PRO A CA 1
ATOM 3026 C C . PRO B 2 170 ? 40.476 34.995 -17.082 1.00 40.16 170 PRO A C 1
ATOM 3027 O O . PRO B 2 170 ? 40.827 36.162 -17.287 1.00 40.19 170 PRO A O 1
ATOM 3031 N N . GLU B 2 171 ? 41.298 33.943 -17.169 1.00 40.01 171 GLU A N 1
ATOM 3032 C CA . GLU B 2 171 ? 42.724 34.026 -17.520 1.00 39.17 171 GLU A CA 1
ATOM 3033 C C . GLU B 2 171 ? 43.620 34.389 -16.315 1.00 37.85 171 GLU A C 1
ATOM 3034 O O . GLU B 2 171 ? 43.143 34.901 -15.300 1.00 37.34 171 GLU A O 1
ATOM 3040 N N . GLY B 2 172 ? 44.917 34.108 -16.435 1.00 36.39 172 GLY A N 1
ATOM 3041 C CA . GLY B 2 172 ? 45.855 34.419 -15.368 1.00 33.57 172 GLY A CA 1
ATOM 3042 C C . GLY B 2 172 ? 45.970 33.334 -14.309 1.00 32.99 172 GLY A C 1
ATOM 3043 O O . GLY B 2 172 ? 46.190 32.148 -14.604 1.00 33.06 172 GLY A O 1
ATOM 3044 N N . ALA B 2 173 ? 45.849 33.748 -13.055 1.00 30.20 173 ALA A N 1
ATOM 3045 C CA . ALA B 2 173 ? 45.933 32.809 -11.943 1.00 26.81 173 ALA A CA 1
ATOM 3046 C C . ALA B 2 173 ? 44.526 32.662 -11.401 1.00 23.15 173 ALA A C 1
ATOM 3047 O O . ALA B 2 173 ? 43.609 33.333 -11.867 1.00 23.58 173 ALA A O 1
ATOM 3049 N N . ARG B 2 174 ? 44.359 31.785 -10.425 1.00 19.36 174 ARG A N 1
ATOM 3050 C CA . ARG B 2 174 ? 43.064 31.574 -9.803 1.00 15.25 174 ARG A CA 1
ATOM 3051 C C . ARG B 2 174 ? 42.781 32.766 -8.893 1.00 14.07 174 ARG A C 1
ATOM 3052 O O . ARG B 2 174 ? 43.656 33.195 -8.155 1.00 13.74 174 ARG A O 1
ATOM 3060 N N . ASP B 2 175 ? 41.566 33.296 -8.953 1.00 13.05 175 ASP A N 1
ATOM 3061 C CA . ASP B 2 175 ? 41.169 34.418 -8.104 1.00 13.61 175 ASP A CA 1
ATOM 3062 C C . ASP B 2 175 ? 40.617 33.983 -6.763 1.00 11.85 175 ASP A C 1
ATOM 3063 O O . ASP B 2 175 ? 39.890 32.986 -6.663 1.00 11.93 175 ASP A O 1
ATOM 3068 N N . TYR B 2 176 ? 41.001 34.758 -5.775 1.00 10.69 176 TYR A N 1
ATOM 3069 C CA . TYR B 2 176 ? 40.435 34.637 -4.445 1.00 9.79 176 TYR A CA 1
ATOM 3070 C C . TYR B 2 176 ? 39.111 35.344 -4.555 1.00 10.07 176 TYR A C 1
ATOM 3071 O O . TYR B 2 176 ? 39.004 36.392 -5.203 1.00 8.56 176 TYR A O 1
ATOM 3080 N N . LEU B 2 177 ? 38.099 34.799 -3.969 1.00 10.83 177 LEU A N 1
ATOM 3081 C CA . LEU B 2 177 ? 36.798 35.431 -4.083 1.00 10.90 177 LEU A CA 1
ATOM 3082 C C . LEU B 2 177 ? 36.340 35.964 -2.742 1.00 12.02 177 LEU A C 1
ATOM 3083 O O . LEU B 2 177 ? 36.759 35.478 -1.682 1.00 13.36 177 LEU A O 1
ATOM 3088 N N . VAL B 2 178 ? 35.484 36.976 -2.785 1.00 12.70 178 VAL A N 1
ATOM 3089 C CA . VAL B 2 178 ? 34.943 37.549 -1.567 1.00 10.49 178 VAL A CA 1
ATOM 3090 C C . VAL B 2 178 ? 33.447 37.556 -1.778 1.00 11.42 178 VAL A C 1
ATOM 3091 O O . VAL B 2 178 ? 32.933 38.234 -2.670 1.00 13.31 178 VAL A O 1
ATOM 3095 N N . PRO B 2 179 ? 32.721 36.799 -0.960 1.00 10.59 179 PRO A N 1
ATOM 3096 C CA . PRO B 2 179 ? 31.287 36.843 -1.211 1.00 11.20 179 PRO A CA 1
ATOM 3097 C C . PRO B 2 179 ? 30.635 38.154 -0.779 1.00 11.62 179 PRO A C 1
ATOM 3098 O O . PRO B 2 179 ? 30.988 38.735 0.252 1.00 11.58 179 PRO A O 1
ATOM 3102 N N . SER B 2 180 ? 29.696 38.611 -1.599 1.00 10.68 180 SER A N 1
ATOM 3103 C CA . SER B 2 180 ? 28.960 39.842 -1.353 1.00 13.13 180 SER A CA 1
ATOM 3104 C C . SER B 2 180 ? 27.695 39.698 -0.501 1.00 15.28 180 SER A C 1
ATOM 3105 O O . SER B 2 180 ? 26.799 38.914 -0.804 1.00 17.69 180 SER A O 1
ATOM 3108 N N . ARG B 2 181 ? 27.634 40.492 0.556 1.00 16.60 181 ARG A N 1
ATOM 3109 C CA . ARG B 2 181 ? 26.514 40.531 1.486 1.00 17.31 181 ARG A CA 1
ATOM 3110 C C . ARG B 2 181 ? 25.346 41.240 0.813 1.00 17.45 181 ARG A C 1
ATOM 3111 O O . ARG B 2 181 ? 24.194 40.870 0.971 1.00 18.64 181 ARG A O 1
ATOM 3119 N N . VAL B 2 182 ? 25.666 42.281 0.065 1.00 17.36 182 VAL A N 1
ATOM 3120 C CA . VAL B 2 182 ? 24.663 43.077 -0.599 1.00 16.68 182 VAL A CA 1
ATOM 3121 C C . VAL B 2 182 ? 24.036 42.438 -1.834 1.00 17.29 182 VAL A C 1
ATOM 3122 O O . VAL B 2 182 ? 22.860 42.635 -2.107 1.00 16.56 182 VAL A O 1
ATOM 3126 N N . HIS B 2 183 ? 24.819 41.670 -2.577 1.00 18.12 183 HIS A N 1
ATOM 3127 C CA . HIS B 2 183 ? 24.328 41.060 -3.803 1.00 17.09 183 HIS A CA 1
ATOM 3128 C C . HIS B 2 183 ? 24.378 39.554 -3.701 1.00 19.02 183 HIS A C 1
ATOM 3129 O O . HIS B 2 183 ? 25.400 38.931 -3.996 1.00 20.16 183 HIS A O 1
ATOM 3136 N N . LYS B 2 184 ? 23.263 38.974 -3.285 1.00 20.21 184 LYS A N 1
ATOM 3137 C CA . LYS B 2 184 ? 23.155 37.537 -3.122 1.00 21.15 184 LYS A CA 1
ATOM 3138 C C . LYS B 2 184 ? 23.672 36.795 -4.332 1.00 20.04 184 LYS A C 1
ATOM 3139 O O . LYS B 2 184 ? 23.316 37.105 -5.460 1.00 20.75 184 LYS A O 1
ATOM 3145 N N . GLY B 2 185 ? 24.515 35.807 -4.090 1.00 19.35 185 GLY A N 1
ATOM 3146 C CA . GLY B 2 185 ? 25.046 35.022 -5.186 1.00 19.05 185 GLY A CA 1
ATOM 3147 C C . GLY B 2 185 ? 26.197 35.649 -5.946 1.00 18.00 185 GLY A C 1
ATOM 3148 O O . GLY B 2 185 ? 26.710 35.048 -6.882 1.00 19.08 185 GLY A O 1
ATOM 3149 N N . LYS B 2 186 ? 26.603 36.853 -5.575 1.00 16.78 186 LYS A N 1
ATOM 3150 C CA . LYS B 2 186 ? 27.704 37.479 -6.286 1.00 16.19 186 LYS A CA 1
ATOM 3151 C C . LYS B 2 186 ? 28.964 37.607 -5.442 1.00 14.79 186 LYS A C 1
ATOM 3152 O O . LYS B 2 186 ? 28.918 37.638 -4.211 1.00 13.54 186 LYS A O 1
ATOM 3158 N N . PHE B 2 187 ? 30.099 37.662 -6.120 1.00 14.25 187 PHE A N 1
ATOM 3159 C CA . PHE B 2 187 ? 31.378 37.768 -5.441 1.00 12.51 187 PHE A CA 1
ATOM 3160 C C . PHE B 2 187 ? 32.298 38.774 -6.107 1.00 12.45 187 PHE A C 1
ATOM 3161 O O . PHE B 2 187 ? 32.181 39.054 -7.308 1.00 13.08 187 PHE A O 1
ATOM 3169 N N . TYR B 2 188 ? 33.170 39.293 -5.275 1.00 9.69 188 TYR A N 1
ATOM 3170 C CA . TYR B 2 188 ? 34.266 40.136 -5.720 1.00 9.30 188 TYR A CA 1
ATOM 3171 C C . TYR B 2 188 ? 35.448 39.219 -5.833 1.00 11.16 188 TYR A C 1
ATOM 3172 O O . TYR B 2 188 ? 35.476 38.145 -5.223 1.00 10.21 188 TYR A O 1
ATOM 3181 N N . ALA B 2 189 ? 36.393 39.612 -6.603 1.00 10.04 189 ALA A N 1
ATOM 3182 C CA . ALA B 2 189 ? 37.622 38.853 -6.694 1.00 10.18 189 ALA A CA 1
ATOM 3183 C C . ALA B 2 189 ? 38.726 39.759 -6.170 1.00 8.84 189 ALA A C 1
ATOM 3184 O O . ALA B 2 189 ? 38.757 40.962 -6.457 1.00 7.83 189 ALA A O 1
ATOM 3186 N N . LEU B 2 190 ? 39.596 39.212 -5.363 1.00 8.19 190 LEU A N 1
ATOM 3187 C CA . LEU B 2 190 ? 40.776 39.966 -4.954 1.00 9.39 190 LEU A CA 1
ATOM 3188 C C . LEU B 2 190 ? 41.575 40.100 -6.272 1.00 9.94 190 LEU A C 1
ATOM 3189 O O . LEU B 2 190 ? 41.520 39.226 -7.122 1.00 9.81 190 LEU A O 1
ATOM 3194 N N . PRO B 2 191 ? 42.316 41.190 -6.458 1.00 10.37 191 PRO A N 1
ATOM 3195 C CA . PRO B 2 191 ? 43.068 41.339 -7.704 1.00 10.19 191 PRO A CA 1
ATOM 3196 C C . PRO B 2 191 ? 44.341 40.529 -7.825 1.00 12.90 191 PRO A C 1
ATOM 3197 O O . PRO B 2 191 ? 45.134 40.458 -6.893 1.00 15.11 191 PRO A O 1
ATOM 3201 N N . GLN B 2 192 ? 44.537 39.924 -8.988 1.00 14.55 192 GLN A N 1
ATOM 3202 C CA . GLN B 2 192 ? 45.755 39.163 -9.265 1.00 14.76 192 GLN A CA 1
ATOM 3203 C C . GLN B 2 192 ? 46.868 40.188 -9.431 1.00 13.39 192 GLN A C 1
ATOM 3204 O O . GLN B 2 192 ? 48.053 39.912 -9.196 1.00 12.50 192 GLN A O 1
ATOM 3210 N N . SER B 2 193 ? 46.450 41.366 -9.877 1.00 10.84 193 SER A N 1
ATOM 3211 C CA . SER B 2 193 ? 47.319 42.504 -10.070 1.00 11.29 193 SER A CA 1
ATOM 3212 C C . SER B 2 193 ? 46.348 43.605 -10.425 1.00 11.25 193 SER A C 1
ATOM 3213 O O . SER B 2 193 ? 45.174 43.327 -10.652 1.00 10.24 193 SER A O 1
ATOM 3216 N N . PRO B 2 194 ? 46.814 44.866 -10.442 1.00 9.66 194 PRO A N 1
ATOM 3217 C CA . PRO B 2 194 ? 45.941 45.990 -10.786 1.00 10.60 194 PRO A CA 1
ATOM 3218 C C . PRO B 2 194 ? 45.912 46.229 -12.309 1.00 9.95 194 PRO A C 1
ATOM 3219 O O . PRO B 2 194 ? 45.448 47.268 -12.755 1.00 10.46 194 PRO A O 1
ATOM 3223 N N . GLN B 2 195 ? 46.388 45.252 -13.079 1.00 9.33 195 GLN A N 1
ATOM 3224 C CA . GLN B 2 195 ? 46.493 45.342 -14.540 1.00 10.97 195 GLN A CA 1
ATOM 3225 C C . GLN B 2 195 ? 45.426 46.145 -15.288 1.00 12.16 195 GLN A C 1
ATOM 3226 O O . GLN B 2 195 ? 45.742 47.112 -16.008 1.00 12.11 195 GLN A O 1
ATOM 3232 N N . LEU B 2 196 ? 44.173 45.739 -15.140 1.00 12.91 196 LEU A N 1
ATOM 3233 C CA . LEU B 2 196 ? 43.092 46.423 -15.830 1.00 15.10 196 LEU A CA 1
ATOM 3234 C C . LEU B 2 196 ? 42.873 47.840 -15.317 1.00 14.56 196 LEU A C 1
ATOM 3235 O O . LEU B 2 196 ? 42.577 48.750 -16.095 1.00 15.61 196 LEU A O 1
ATOM 3240 N N . PHE B 2 197 ? 43.027 48.043 -14.018 1.00 13.36 197 PHE A N 1
ATOM 3241 C CA . PHE B 2 197 ? 42.822 49.375 -13.490 1.00 13.97 197 PHE A CA 1
ATOM 3242 C C . PHE B 2 197 ? 43.923 50.345 -13.931 1.00 15.09 197 PHE A C 1
ATOM 3243 O O . PHE B 2 197 ? 43.622 51.496 -14.272 1.00 14.34 197 PHE A O 1
ATOM 3251 N N . LYS B 2 198 ? 45.184 49.896 -13.938 1.00 13.04 198 LYS A N 1
ATOM 3252 C CA . LYS B 2 198 ? 46.272 50.796 -14.342 1.00 14.27 198 LYS A CA 1
ATOM 3253 C C . LYS B 2 198 ? 46.151 51.142 -15.811 1.00 13.16 198 LYS A C 1
ATOM 3254 O O . LYS B 2 198 ? 46.482 52.246 -16.213 1.00 13.18 198 LYS A O 1
ATOM 3260 N N . GLN B 2 199 ? 45.659 50.205 -16.612 1.00 13.09 199 GLN A N 1
ATOM 3261 C CA . GLN B 2 199 ? 45.451 50.512 -18.014 1.00 13.40 199 GLN A CA 1
ATOM 3262 C C . GLN B 2 199 ? 44.365 51.584 -18.056 1.00 12.74 199 GLN A C 1
ATOM 3263 O O . GLN B 2 199 ? 44.506 52.581 -18.735 1.00 11.13 199 GLN A O 1
ATOM 3269 N N . LEU B 2 200 ? 43.284 51.387 -17.306 1.00 13.50 200 LEU A N 1
ATOM 3270 C CA . LEU B 2 200 ? 42.203 52.375 -17.287 1.00 13.10 200 LEU A CA 1
ATOM 3271 C C . LEU B 2 200 ? 42.690 53.731 -16.765 1.00 13.22 200 LEU A C 1
ATOM 3272 O O . LEU B 2 200 ? 42.221 54.756 -17.208 1.00 15.26 200 LEU A O 1
ATOM 3277 N N . LEU B 2 201 ? 43.635 53.742 -15.834 1.00 12.92 201 LEU A N 1
ATOM 3278 C CA . LEU B 2 201 ? 44.171 55.002 -15.336 1.00 13.73 201 LEU A CA 1
ATOM 3279 C C . LEU B 2 201 ? 44.949 55.708 -16.443 1.00 14.64 201 LEU A C 1
ATOM 3280 O O . LEU B 2 201 ? 45.078 56.939 -16.456 1.00 14.15 201 LEU A O 1
ATOM 3285 N N . MET B 2 202 ? 45.458 54.908 -17.352 1.00 14.87 202 MET A N 1
ATOM 3286 C CA . MET B 2 202 ? 46.194 55.421 -18.505 1.00 15.79 202 MET A CA 1
ATOM 3287 C C . MET B 2 202 ? 45.174 56.079 -19.447 1.00 17.15 202 MET A C 1
ATOM 3288 O O . MET B 2 202 ? 45.407 57.164 -19.998 1.00 15.74 202 MET A O 1
ATOM 3293 N N . MET B 2 203 ? 44.045 55.399 -19.593 1.00 16.36 203 MET A N 1
ATOM 3294 C CA . MET B 2 203 ? 42.927 55.891 -20.412 1.00 17.33 203 MET A CA 1
ATOM 3295 C C . MET B 2 203 ? 42.275 57.064 -19.682 1.00 19.53 203 MET A C 1
ATOM 3296 O O . MET B 2 203 ? 41.449 57.772 -20.259 1.00 20.85 203 MET A O 1
ATOM 3301 N N . SER B 2 204 ? 42.657 57.273 -18.418 1.00 18.49 204 SER A N 1
ATOM 3302 C CA . SER B 2 204 ? 42.128 58.387 -17.635 1.00 18.66 204 SER A CA 1
ATOM 3303 C C . SER B 2 204 ? 43.011 59.639 -17.777 1.00 19.55 204 SER A C 1
ATOM 3304 O O . SER B 2 204 ? 42.672 60.716 -17.255 1.00 20.56 204 SER A O 1
ATOM 3307 N N . GLY B 2 205 ? 44.149 59.512 -18.456 1.00 18.54 205 GLY A N 1
ATOM 3308 C CA . GLY B 2 205 ? 44.987 60.687 -18.660 1.00 17.25 205 GLY A CA 1
ATOM 3309 C C . GLY B 2 205 ? 46.143 60.807 -17.697 1.00 17.24 205 GLY A C 1
ATOM 3310 O O . GLY B 2 205 ? 47.076 61.594 -17.915 1.00 16.55 205 GLY A O 1
ATOM 3311 N N . PHE B 2 206 ? 46.099 60.093 -16.605 1.00 17.75 206 PHE A N 1
ATOM 3312 C CA . PHE B 2 206 ? 47.293 60.065 -15.785 1.00 18.31 206 PHE A CA 1
ATOM 3313 C C . PHE B 2 206 ? 48.309 59.595 -16.794 1.00 20.42 206 PHE A C 1
ATOM 3314 O O . PHE B 2 206 ? 47.976 58.926 -17.774 1.00 25.07 206 PHE A O 1
ATOM 3322 N N . ASP B 2 207 ? 49.549 59.906 -16.657 1.00 18.76 207 ASP A N 1
ATOM 3323 C CA . ASP B 2 207 ? 50.437 59.539 -17.750 1.00 17.61 207 ASP A CA 1
ATOM 3324 C C . ASP B 2 207 ? 51.438 58.456 -17.380 1.00 15.69 207 ASP A C 1
ATOM 3325 O O . ASP B 2 207 ? 51.880 57.675 -18.237 1.00 14.99 207 ASP A O 1
ATOM 3330 N N . ARG B 2 208 ? 51.762 58.462 -16.132 1.00 15.14 208 ARG A N 1
ATOM 3331 C CA . ARG B 2 208 ? 52.666 57.499 -15.523 1.00 15.06 208 ARG A CA 1
ATOM 3332 C C . ARG B 2 208 ? 52.057 57.189 -14.177 1.00 13.79 208 ARG A C 1
ATOM 3333 O O . ARG B 2 208 ? 51.679 58.086 -13.432 1.00 13.06 208 ARG A O 1
ATOM 3341 N N . TYR B 2 209 ? 51.944 55.907 -13.888 1.00 13.16 209 TYR A N 1
ATOM 3342 C CA . TYR B 2 209 ? 51.371 55.475 -12.642 1.00 13.33 209 TYR A CA 1
ATOM 3343 C C . TYR B 2 209 ? 52.253 54.403 -12.056 1.00 13.55 209 TYR A C 1
ATOM 3344 O O . TYR B 2 209 ? 53.019 53.735 -12.751 1.00 14.56 209 TYR A O 1
ATOM 3353 N N . TYR B 2 210 ? 52.138 54.247 -10.758 1.00 13.28 210 TYR A N 1
ATOM 3354 C CA . TYR B 2 210 ? 52.856 53.205 -10.082 1.00 13.14 210 TYR A CA 1
ATOM 3355 C C . TYR B 2 210 ? 52.156 53.031 -8.755 1.00 12.96 210 TYR A C 1
ATOM 3356 O O . TYR B 2 210 ? 51.335 53.863 -8.343 1.00 12.25 210 TYR A O 1
ATOM 3365 N N . GLN B 2 211 ? 52.479 51.949 -8.079 1.00 11.84 211 GLN A N 1
ATOM 3366 C CA . GLN B 2 211 ? 51.861 51.709 -6.815 1.00 11.50 211 GLN A CA 1
ATOM 3367 C C . GLN B 2 211 ? 52.604 50.512 -6.239 1.00 12.87 211 GLN A C 1
ATOM 3368 O O . GLN B 2 211 ? 53.051 49.621 -6.977 1.00 12.19 211 GLN A O 1
ATOM 3374 N N . ILE B 2 212 ? 52.783 50.517 -4.955 1.00 11.95 212 ILE A N 1
ATOM 3375 C CA . ILE B 2 212 ? 53.334 49.355 -4.268 1.00 13.34 212 ILE A CA 1
ATOM 3376 C C . ILE B 2 212 ? 52.116 48.707 -3.682 1.00 13.78 212 ILE A C 1
ATOM 3377 O O . ILE B 2 212 ? 51.595 49.159 -2.654 1.00 15.10 212 ILE A O 1
ATOM 3382 N N . VAL B 2 213 ? 51.669 47.683 -4.365 1.00 12.80 213 VAL A N 1
ATOM 3383 C CA . VAL B 2 213 ? 50.385 47.105 -4.036 1.00 11.93 213 VAL A CA 1
ATOM 3384 C C . VAL B 2 213 ? 50.361 45.598 -3.857 1.00 12.10 213 VAL A C 1
ATOM 3385 O O . VAL B 2 213 ? 51.077 44.860 -4.541 1.00 12.87 213 VAL A O 1
ATOM 3389 N N . LYS B 2 214 ? 49.511 45.144 -2.943 1.00 10.73 214 LYS A N 1
ATOM 3390 C CA . LYS B 2 214 ? 49.359 43.724 -2.716 1.00 11.10 214 LYS A CA 1
ATOM 3391 C C . LYS B 2 214 ? 48.607 43.080 -3.878 1.00 10.41 214 LYS A C 1
ATOM 3392 O O . LYS B 2 214 ? 47.689 43.677 -4.464 1.00 9.55 214 LYS A O 1
ATOM 3398 N N . CYS B 2 215 ? 49.045 41.870 -4.227 1.00 9.85 215 CYS A N 1
ATOM 3399 C CA . CYS B 2 215 ? 48.458 41.074 -5.302 1.00 8.38 215 CYS A CA 1
ATOM 3400 C C . CYS B 2 215 ? 48.059 39.726 -4.725 1.00 7.90 215 CYS A C 1
ATOM 3401 O O . CYS B 2 215 ? 48.709 39.214 -3.797 1.00 6.40 215 CYS A O 1
ATOM 3404 N N . PHE B 2 216 ? 46.994 39.154 -5.282 1.00 7.86 216 PHE A N 1
ATOM 3405 C CA . PHE B 2 216 ? 46.443 37.901 -4.780 1.00 8.17 216 PHE A CA 1
ATOM 3406 C C . PHE B 2 216 ? 46.181 36.877 -5.852 1.00 8.71 216 PHE A C 1
ATOM 3407 O O . PHE B 2 216 ? 45.406 37.108 -6.760 1.00 9.53 216 PHE A O 1
ATOM 3415 N N . ARG B 2 217 ? 46.841 35.735 -5.726 1.00 8.86 217 ARG A N 1
ATOM 3416 C CA . ARG B 2 217 ? 46.711 34.658 -6.686 1.00 9.49 217 ARG A CA 1
ATOM 3417 C C . ARG B 2 217 ? 46.589 33.402 -5.861 1.00 9.25 217 ARG A C 1
ATOM 3418 O O . ARG B 2 217 ? 47.524 32.995 -5.175 1.00 11.16 217 ARG A O 1
ATOM 3426 N N . ASP B 2 218 ? 45.408 32.808 -5.919 1.00 9.73 218 ASP A N 1
ATOM 3427 C CA . ASP B 2 218 ? 45.080 31.612 -5.160 1.00 9.49 218 ASP A CA 1
ATOM 3428 C C . ASP B 2 218 ? 45.726 30.396 -5.830 1.00 10.19 218 ASP A C 1
ATOM 3429 O O . ASP B 2 218 ? 45.078 29.601 -6.515 1.00 9.51 218 ASP A O 1
ATOM 3434 N N . GLU B 2 219 ? 47.025 30.278 -5.597 1.00 10.95 219 GLU A N 1
ATOM 3435 C CA . GLU B 2 219 ? 47.849 29.228 -6.164 1.00 11.96 219 GLU A CA 1
ATOM 3436 C C . GLU B 2 219 ? 48.717 28.663 -5.073 1.00 12.38 219 GLU A C 1
ATOM 3437 O O . GLU B 2 219 ? 48.937 29.301 -4.041 1.00 12.06 219 GLU A O 1
ATOM 3443 N N . ASP B 2 220 ? 49.235 27.470 -5.290 1.00 13.01 220 ASP A N 1
ATOM 3444 C CA . ASP B 2 220 ? 50.091 26.898 -4.271 1.00 14.12 220 ASP A CA 1
ATOM 3445 C C . ASP B 2 220 ? 51.409 27.674 -4.198 1.00 13.39 220 ASP A C 1
ATOM 3446 O O . ASP B 2 220 ? 51.710 28.528 -5.057 1.00 12.54 220 ASP A O 1
ATOM 3451 N N . LEU B 2 221 ? 52.187 27.401 -3.168 1.00 12.02 221 LEU A N 1
ATOM 3452 C CA . LEU B 2 221 ? 53.417 28.132 -2.991 1.00 12.91 221 LEU A CA 1
ATOM 3453 C C . LEU B 2 221 ? 54.721 27.436 -3.368 1.00 13.93 221 LEU A C 1
ATOM 3454 O O . LEU B 2 221 ? 54.758 26.265 -3.761 1.00 14.00 221 LEU A O 1
ATOM 3459 N N . ARG B 2 222 ? 55.789 28.211 -3.231 1.00 13.18 222 ARG A N 1
ATOM 3460 C CA . ARG B 2 222 ? 57.144 27.777 -3.476 1.00 13.84 222 ARG A CA 1
ATOM 3461 C C . ARG B 2 222 ? 57.957 28.729 -2.645 1.00 14.30 222 ARG A C 1
ATOM 3462 O O . ARG B 2 222 ? 57.424 29.709 -2.102 1.00 13.54 222 ARG A O 1
ATOM 3470 N N . ALA B 2 223 ? 59.252 28.450 -2.565 1.00 15.24 223 ALA A N 1
ATOM 3471 C CA . ALA B 2 223 ? 60.186 29.276 -1.812 1.00 14.00 223 ALA A CA 1
ATOM 3472 C C . ALA B 2 223 ? 60.131 30.711 -2.299 1.00 14.91 223 ALA A C 1
ATOM 3473 O O . ALA B 2 223 ? 60.453 31.627 -1.539 1.00 16.45 223 ALA A O 1
ATOM 3475 N N . ASP B 2 224 ? 59.729 30.924 -3.555 1.00 13.57 224 ASP A N 1
ATOM 3476 C CA . ASP B 2 224 ? 59.660 32.286 -4.076 1.00 14.45 224 ASP A CA 1
ATOM 3477 C C . ASP B 2 224 ? 58.247 32.753 -4.431 1.00 13.47 224 ASP A C 1
ATOM 3478 O O . ASP B 2 224 ? 58.070 33.747 -5.155 1.00 12.35 224 ASP A O 1
ATOM 3483 N N . ARG B 2 225 ? 57.252 32.041 -3.914 1.00 13.15 225 ARG A N 1
ATOM 3484 C CA . ARG B 2 225 ? 55.839 32.359 -4.174 1.00 15.87 225 ARG A CA 1
ATOM 3485 C C . ARG B 2 225 ? 54.954 32.320 -2.941 1.00 14.73 225 ARG A C 1
ATOM 3486 O O . ARG B 2 225 ? 54.985 31.362 -2.165 1.00 16.58 225 ARG A O 1
ATOM 3494 N N . GLN B 2 226 ? 54.156 33.364 -2.786 1.00 13.54 226 GLN A N 1
ATOM 3495 C CA . GLN B 2 226 ? 53.205 33.468 -1.688 1.00 12.45 226 GLN A CA 1
ATOM 3496 C C . GLN B 2 226 ? 51.889 33.798 -2.399 1.00 12.96 226 GLN A C 1
ATOM 3497 O O . GLN B 2 226 ? 51.899 34.461 -3.427 1.00 12.25 226 GLN A O 1
ATOM 3503 N N . PRO B 2 227 ? 50.750 33.323 -1.881 1.00 12.85 227 PRO A N 1
ATOM 3504 C CA . PRO B 2 227 ? 49.455 33.601 -2.518 1.00 13.81 227 PRO A CA 1
ATOM 3505 C C . PRO B 2 227 ? 49.070 35.094 -2.489 1.00 12.70 227 PRO A C 1
ATOM 3506 O O . PRO B 2 227 ? 48.266 35.566 -3.283 1.00 13.22 227 PRO A O 1
ATOM 3510 N N . GLU B 2 228 ? 49.635 35.821 -1.539 1.00 12.02 228 GLU A N 1
ATOM 3511 C CA . GLU B 2 228 ? 49.412 37.245 -1.426 1.00 10.60 228 GLU A CA 1
ATOM 3512 C C . GLU B 2 228 ? 50.817 37.799 -1.397 1.00 9.76 228 GLU A C 1
ATOM 3513 O O . GLU B 2 228 ? 51.622 37.386 -0.572 1.00 8.86 228 GLU A O 1
ATOM 3519 N N . PHE B 2 229 ? 51.123 38.716 -2.306 1.00 8.10 229 PHE A N 1
ATOM 3520 C CA . PHE B 2 229 ? 52.468 39.248 -2.376 1.00 8.34 229 PHE A CA 1
ATOM 3521 C C . PHE B 2 229 ? 52.411 40.687 -2.863 1.00 10.63 229 PHE A C 1
ATOM 3522 O O . PHE B 2 229 ? 51.339 41.174 -3.230 1.00 11.98 229 PHE A O 1
ATOM 3530 N N . THR B 2 230 ? 53.560 41.356 -2.905 1.00 10.71 230 THR A N 1
ATOM 3531 C CA . THR B 2 230 ? 53.584 42.756 -3.277 1.00 11.15 230 THR A CA 1
ATOM 3532 C C . THR B 2 230 ? 54.310 43.116 -4.568 1.00 11.69 230 THR A C 1
ATOM 3533 O O . THR B 2 230 ? 55.437 42.692 -4.801 1.00 11.66 230 THR A O 1
ATOM 3537 N N . GLN B 2 231 ? 53.652 43.917 -5.400 1.00 10.56 231 GLN A N 1
ATOM 3538 C CA . GLN B 2 231 ? 54.254 44.358 -6.639 1.00 11.61 231 GLN A CA 1
ATOM 3539 C C . GLN B 2 231 ? 54.606 45.827 -6.553 1.00 13.66 231 GLN A C 1
ATOM 3540 O O . GLN B 2 231 ? 54.055 46.574 -5.740 1.00 15.50 231 GLN A O 1
ATOM 3546 N N . ILE B 2 232 ? 55.577 46.180 -7.331 1.00 14.16 232 ILE A N 1
ATOM 3547 C CA . ILE B 2 232 ? 55.856 47.567 -7.632 1.00 13.40 232 ILE A CA 1
ATOM 3548 C C . ILE B 2 232 ? 55.249 47.689 -9.001 1.00 14.54 232 ILE A C 1
ATOM 3549 O O . ILE B 2 232 ? 55.890 47.373 -10.007 1.00 15.65 232 ILE A O 1
ATOM 3554 N N . ASP B 2 233 ? 54.006 48.075 -9.003 1.00 13.61 233 ASP A N 1
ATOM 3555 C CA . ASP B 2 233 ? 53.234 48.132 -10.232 1.00 13.01 233 ASP A CA 1
ATOM 3556 C C . ASP B 2 233 ? 53.473 49.420 -10.984 1.00 12.76 233 ASP A C 1
ATOM 3557 O O . ASP B 2 233 ? 53.447 50.493 -10.398 1.00 13.53 233 ASP A O 1
ATOM 3562 N N . VAL B 2 234 ? 53.703 49.323 -12.289 1.00 13.48 234 VAL A N 1
ATOM 3563 C CA . VAL B 2 234 ? 54.013 50.521 -13.066 1.00 12.30 234 VAL A CA 1
ATOM 3564 C C . VAL B 2 234 ? 53.351 50.554 -14.427 1.00 12.18 234 VAL A C 1
ATOM 3565 O O . VAL B 2 234 ? 53.320 49.554 -15.141 1.00 14.24 234 VAL A O 1
ATOM 3569 N N . GLU B 2 235 ? 52.825 51.711 -14.800 1.00 12.68 235 GLU A N 1
ATOM 3570 C CA . GLU B 2 235 ? 52.214 51.855 -16.117 1.00 13.32 235 GLU A CA 1
ATOM 3571 C C . GLU B 2 235 ? 52.582 53.221 -16.730 1.00 13.54 235 GLU A C 1
ATOM 3572 O O . GLU B 2 235 ? 52.725 54.223 -16.019 1.00 14.07 235 GLU A O 1
ATOM 3578 N N . THR B 2 236 ? 52.756 53.246 -18.046 1.00 13.79 236 THR A N 1
ATOM 3579 C CA . THR B 2 236 ? 53.064 54.482 -18.757 1.00 13.20 236 THR A CA 1
ATOM 3580 C C . THR B 2 236 ? 52.161 54.599 -19.980 1.00 13.51 236 THR A C 1
ATOM 3581 O O . THR B 2 236 ? 51.453 53.656 -20.350 1.00 12.22 236 THR A O 1
ATOM 3585 N N . SER B 2 237 ? 52.166 55.776 -20.587 1.00 14.12 237 SER A N 1
ATOM 3586 C CA . SER B 2 237 ? 51.392 56.020 -21.796 1.00 15.13 237 SER A CA 1
ATOM 3587 C C . SER B 2 237 ? 52.371 56.642 -22.758 1.00 15.07 237 SER A C 1
ATOM 3588 O O . SER B 2 237 ? 53.374 57.220 -22.340 1.00 16.58 237 SER A O 1
ATOM 3591 N N . PHE B 2 238 ? 52.095 56.531 -24.043 1.00 15.18 238 PHE A N 1
ATOM 3592 C CA . PHE B 2 238 ? 52.956 57.161 -25.030 1.00 16.31 238 PHE A CA 1
ATOM 3593 C C . PHE B 2 238 ? 54.440 56.838 -24.919 1.00 16.73 238 PHE A C 1
ATOM 3594 O O . PHE B 2 238 ? 55.290 57.710 -25.182 1.00 15.67 238 PHE A O 1
ATOM 3602 N N . MET B 2 239 ? 54.747 55.600 -24.524 1.00 14.85 239 MET A N 1
ATOM 3603 C CA . MET B 2 239 ? 56.121 55.143 -24.430 1.00 14.12 239 MET A CA 1
ATOM 3604 C C . MET B 2 239 ? 56.237 53.732 -24.998 1.00 15.53 239 MET A C 1
ATOM 3605 O O . MET B 2 239 ? 55.293 52.938 -24.946 1.00 16.27 239 MET A O 1
ATOM 3610 N N . THR B 2 240 ? 57.399 53.416 -25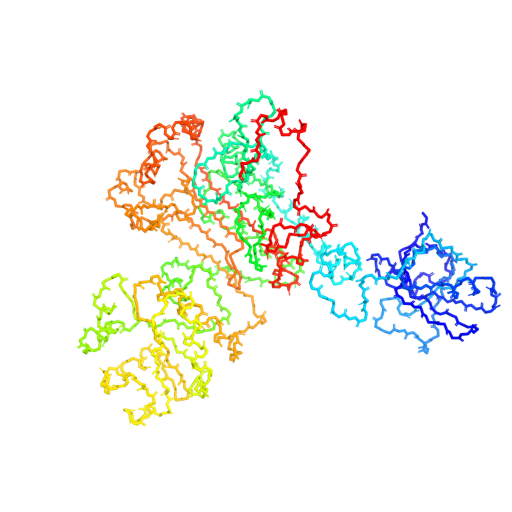.546 1.00 14.89 240 THR A N 1
ATOM 3611 C CA . THR B 2 240 ? 57.609 52.104 -26.125 1.00 14.16 240 THR A CA 1
ATOM 3612 C C . THR B 2 240 ? 58.175 51.140 -25.092 1.00 14.10 240 THR A C 1
ATOM 3613 O O . THR B 2 240 ? 58.533 51.532 -23.981 1.00 13.21 240 THR A O 1
ATOM 3617 N N . ALA B 2 241 ? 58.273 49.871 -25.476 1.00 14.69 241 ALA A N 1
ATOM 3618 C CA . ALA B 2 241 ? 58.802 48.859 -24.576 1.00 15.23 241 ALA A CA 1
ATOM 3619 C C . ALA B 2 241 ? 60.211 49.226 -24.093 1.00 15.19 241 ALA A C 1
ATOM 3620 O O . ALA B 2 241 ? 60.474 49.230 -22.884 1.00 15.31 241 ALA A O 1
ATOM 3622 N N . PRO B 2 242 ? 61.126 49.562 -25.024 1.00 15.60 242 PRO A N 1
ATOM 3623 C CA . PRO B 2 242 ? 62.501 49.926 -24.636 1.00 15.89 242 PRO A CA 1
ATOM 3624 C C . PRO B 2 242 ? 62.526 51.115 -23.687 1.00 15.93 242 PRO A C 1
ATOM 3625 O O . PRO B 2 242 ? 63.334 51.167 -22.758 1.00 16.50 242 PRO A O 1
ATOM 3629 N N . GLN B 2 243 ? 61.639 52.077 -23.918 1.00 16.59 243 GLN A N 1
ATOM 3630 C CA . GLN B 2 243 ? 61.583 53.237 -23.037 1.00 17.05 243 GLN A CA 1
ATOM 3631 C C . GLN B 2 243 ? 61.122 52.807 -21.653 1.00 17.21 243 GLN A C 1
ATOM 3632 O O . GLN B 2 243 ? 61.679 53.255 -20.646 1.00 17.52 243 GLN A O 1
ATOM 3638 N N . VAL B 2 244 ? 60.117 51.934 -21.600 1.00 16.99 244 VAL A N 1
ATOM 3639 C CA . VAL B 2 244 ? 59.635 51.426 -20.320 1.00 17.24 244 VAL A CA 1
ATOM 3640 C C . VAL B 2 244 ? 60.789 50.693 -19.625 1.00 17.01 244 VAL A C 1
ATOM 3641 O O . VAL B 2 244 ? 61.051 50.919 -18.429 1.00 16.40 244 VAL A O 1
ATOM 3645 N N . ARG B 2 245 ? 61.488 49.838 -20.380 1.00 15.35 245 ARG A N 1
ATOM 3646 C CA . ARG B 2 245 ? 62.599 49.058 -19.824 1.00 16.03 245 ARG A CA 1
ATOM 3647 C C . ARG B 2 245 ? 63.713 49.936 -19.288 1.00 17.51 245 ARG A C 1
ATOM 3648 O O . ARG B 2 245 ? 64.343 49.626 -18.272 1.00 16.37 245 ARG A O 1
ATOM 3656 N N . GLU B 2 246 ? 63.932 51.051 -19.975 1.00 18.46 246 GLU A N 1
ATOM 3657 C CA . GLU B 2 246 ? 64.975 51.992 -19.614 1.00 20.43 246 GLU A CA 1
ATOM 3658 C C . GLU B 2 246 ? 64.747 52.543 -18.202 1.00 18.80 246 GLU A C 1
ATOM 3659 O O . GLU B 2 246 ? 65.622 52.463 -17.339 1.00 18.84 246 GLU A O 1
ATOM 3665 N N . VAL B 2 247 ? 63.567 53.088 -17.946 1.00 16.92 247 VAL A N 1
ATOM 3666 C CA . VAL B 2 247 ? 63.336 53.639 -16.625 1.00 16.58 247 VAL A CA 1
ATOM 3667 C C . VAL B 2 247 ? 63.199 52.521 -15.599 1.00 15.74 247 VAL A C 1
ATOM 3668 O O . VAL B 2 247 ? 63.644 52.666 -14.460 1.00 14.08 247 VAL A O 1
ATOM 3672 N N . MET B 2 248 ? 62.636 51.384 -16.006 1.00 15.78 248 MET A N 1
ATOM 3673 C CA . MET B 2 248 ? 62.515 50.264 -15.074 1.00 14.53 248 MET A CA 1
ATOM 3674 C C . MET B 2 248 ? 63.900 49.713 -14.731 1.00 14.61 248 MET A C 1
ATOM 3675 O O . MET B 2 248 ? 64.170 49.359 -13.583 1.00 13.96 248 MET A O 1
ATOM 3680 N N . GLU B 2 249 ? 64.794 49.664 -15.714 1.00 15.13 249 GLU A N 1
ATOM 3681 C CA . GLU B 2 249 ? 66.153 49.190 -15.459 1.00 15.64 249 GLU A CA 1
ATOM 3682 C C . GLU B 2 249 ? 66.864 50.194 -14.537 1.00 15.80 249 GLU A C 1
ATOM 3683 O O . GLU B 2 249 ? 67.618 49.816 -13.639 1.00 16.62 249 GLU A O 1
ATOM 3689 N N . ALA B 2 250 ? 66.620 51.478 -14.770 1.00 15.70 250 ALA A N 1
ATOM 3690 C CA . ALA B 2 250 ? 67.229 52.526 -13.965 1.00 16.14 250 ALA A CA 1
ATOM 3691 C C . ALA B 2 250 ? 66.806 52.379 -12.506 1.00 15.76 250 ALA A C 1
ATOM 3692 O O . ALA B 2 250 ? 67.614 52.532 -11.584 1.00 17.62 250 ALA A O 1
ATOM 3694 N N . LEU B 2 251 ? 65.542 52.057 -12.296 1.00 14.48 251 LEU A N 1
ATOM 3695 C CA . LEU B 2 251 ? 65.057 51.895 -10.937 1.00 14.57 251 LEU A CA 1
ATOM 3696 C C . LEU B 2 251 ? 65.845 50.790 -10.256 1.00 14.24 251 LEU A C 1
ATOM 3697 O O . LEU B 2 251 ? 66.363 50.958 -9.155 1.00 14.26 251 LEU A O 1
ATOM 3702 N N . VAL B 2 252 ? 65.937 49.654 -10.926 1.00 14.04 252 VAL A N 1
ATOM 3703 C CA . VAL B 2 252 ? 66.634 48.526 -10.354 1.00 14.75 252 VAL A CA 1
ATOM 3704 C C . VAL B 2 252 ? 68.126 48.829 -10.183 1.00 16.73 252 VAL A C 1
ATOM 3705 O O . VAL B 2 252 ? 68.718 48.425 -9.187 1.00 14.62 252 VAL A O 1
ATOM 3709 N N . ARG B 2 253 ? 68.735 49.562 -11.117 1.00 17.59 253 ARG A N 1
ATOM 3710 C CA . ARG B 2 253 ? 70.150 49.888 -10.939 1.00 19.49 253 ARG A CA 1
ATOM 3711 C C . ARG B 2 253 ? 70.283 50.793 -9.732 1.00 18.84 253 ARG A C 1
ATOM 3712 O O . ARG B 2 253 ? 71.242 50.695 -8.978 1.00 19.80 253 ARG A O 1
ATOM 3720 N N . HIS B 2 254 ? 69.303 51.672 -9.549 1.00 18.71 254 HIS A N 1
ATOM 3721 C CA . HIS B 2 254 ? 69.292 52.593 -8.419 1.00 16.96 254 HIS A CA 1
ATOM 3722 C C . HIS B 2 254 ? 69.187 51.824 -7.111 1.00 16.45 254 HIS A C 1
ATOM 3723 O O . HIS B 2 254 ? 69.922 52.108 -6.166 1.00 16.07 254 HIS A O 1
ATOM 3730 N N . LEU B 2 255 ? 68.283 50.843 -7.061 1.00 15.67 255 LEU A N 1
ATOM 3731 C CA . LEU B 2 255 ? 68.100 50.049 -5.856 1.00 15.64 255 LEU A CA 1
ATOM 3732 C C . LEU B 2 255 ? 69.367 49.293 -5.496 1.00 16.73 255 LEU A C 1
ATOM 3733 O O . LEU B 2 255 ? 69.762 49.254 -4.321 1.00 16.95 255 LEU A O 1
ATOM 3738 N N . TRP B 2 256 ? 70.015 48.688 -6.486 1.00 15.87 256 TRP A N 1
ATOM 3739 C CA . TRP B 2 256 ? 71.234 47.947 -6.187 1.00 19.03 256 TRP A CA 1
ATOM 3740 C C . TRP B 2 256 ? 72.340 48.892 -5.737 1.00 20.31 256 TRP A C 1
ATOM 3741 O O . TRP B 2 256 ? 73.101 48.585 -4.822 1.00 21.38 256 TRP A O 1
ATOM 3752 N N . LEU B 2 257 ? 72.416 50.056 -6.366 1.00 19.82 257 LEU A N 1
ATOM 3753 C CA . LEU B 2 257 ? 73.444 50.998 -5.997 1.00 21.45 257 LEU A CA 1
ATOM 3754 C C . LEU B 2 257 ? 73.231 51.439 -4.549 1.00 21.65 257 LEU A C 1
ATOM 3755 O O . LEU B 2 257 ? 74.072 51.191 -3.687 1.00 21.55 257 LEU A O 1
ATOM 3760 N N . GLU B 2 258 ? 72.081 52.042 -4.275 1.00 22.15 258 GLU A N 1
ATOM 3761 C CA . GLU B 2 258 ? 71.769 52.531 -2.930 1.00 23.33 258 GLU A CA 1
ATOM 3762 C C . GLU B 2 258 ? 71.704 51.479 -1.825 1.00 22.80 258 GLU A C 1
ATOM 3763 O O . GLU B 2 258 ? 72.077 51.759 -0.694 1.00 22.69 258 GLU A O 1
ATOM 3769 N N . VAL B 2 259 ? 71.244 50.273 -2.148 1.00 22.19 259 VAL A N 1
ATOM 3770 C CA . VAL B 2 259 ? 71.106 49.242 -1.133 1.00 21.17 259 VAL A CA 1
ATOM 3771 C C . VAL B 2 259 ? 72.319 48.354 -0.931 1.00 22.20 259 VAL A C 1
ATOM 3772 O O . VAL B 2 259 ? 72.612 47.969 0.201 1.00 21.92 259 VAL A O 1
ATOM 3776 N N . LYS B 2 260 ? 73.017 48.019 -2.016 1.00 23.13 260 LYS A N 1
ATOM 3777 C CA . LYS B 2 260 ? 74.186 47.139 -1.930 1.00 24.46 260 LYS A CA 1
ATOM 3778 C C . LYS B 2 260 ? 75.501 47.776 -2.352 1.00 25.48 260 LYS A C 1
ATOM 3779 O O . LYS B 2 260 ? 76.552 47.144 -2.262 1.00 26.71 260 LYS A O 1
ATOM 3785 N N . GLY B 2 261 ? 75.459 49.017 -2.816 1.00 25.91 261 GLY A N 1
ATOM 3786 C CA . GLY B 2 261 ? 76.689 49.652 -3.245 1.00 26.04 261 GLY A CA 1
ATOM 3787 C C . GLY B 2 261 ? 77.217 48.963 -4.491 1.00 27.52 261 GLY A C 1
ATOM 3788 O O . GLY B 2 261 ? 78.407 49.019 -4.802 1.00 26.77 261 GLY A O 1
ATOM 3789 N N . VAL B 2 262 ? 76.324 48.302 -5.215 1.00 27.72 262 VAL A N 1
ATOM 3790 C CA . VAL B 2 262 ? 76.738 47.615 -6.420 1.00 29.05 262 VAL A CA 1
ATOM 3791 C C . VAL B 2 262 ? 76.160 48.245 -7.659 1.00 28.78 262 VAL A C 1
ATOM 3792 O O . VAL B 2 262 ? 74.989 48.597 -7.698 1.00 29.65 262 VAL A O 1
ATOM 3796 N N . ASP B 2 263 ? 77.010 48.412 -8.663 1.00 29.13 263 ASP A N 1
ATOM 3797 C CA . ASP B 2 263 ? 76.593 48.967 -9.934 1.00 29.64 263 ASP A CA 1
ATOM 3798 C C . ASP B 2 263 ? 76.396 47.750 -10.820 1.00 29.29 263 ASP A C 1
ATOM 3799 O O . ASP B 2 263 ? 77.357 47.052 -11.131 1.00 29.92 263 ASP A O 1
ATOM 3804 N N . LEU B 2 264 ? 75.153 47.494 -11.213 1.00 27.73 264 LEU A N 1
ATOM 3805 C CA . LEU B 2 264 ? 74.829 46.352 -12.048 1.00 25.84 264 LEU A CA 1
ATOM 3806 C C . LEU B 2 264 ? 75.274 46.475 -13.502 1.00 26.06 264 LEU A C 1
ATOM 3807 O O . LEU B 2 264 ? 75.411 45.465 -14.188 1.00 25.98 264 LEU A O 1
ATOM 3812 N N . GLY B 2 265 ? 75.501 47.700 -13.968 1.00 26.05 265 GLY A N 1
ATOM 3813 C CA . GLY B 2 265 ? 75.903 47.905 -15.356 1.00 26.51 265 GLY A CA 1
ATOM 3814 C C . GLY B 2 265 ? 74.703 47.822 -16.291 1.00 26.39 265 GLY A C 1
ATOM 3815 O O . GLY B 2 265 ? 73.596 47.548 -15.831 1.00 27.41 265 GLY A O 1
ATOM 3816 N N . ASP B 2 266 ? 74.887 48.058 -17.587 1.00 25.23 266 ASP A N 1
ATOM 3817 C CA . ASP B 2 266 ? 73.757 47.970 -18.511 1.00 24.60 266 ASP A CA 1
ATOM 3818 C C . ASP B 2 266 ? 73.281 46.524 -18.568 1.00 23.63 266 ASP A C 1
ATOM 3819 O O . ASP B 2 266 ? 74.089 45.605 -18.628 1.00 23.15 266 ASP A O 1
ATOM 3824 N N . PHE B 2 267 ? 71.972 46.319 -18.538 1.00 22.03 267 PHE A N 1
ATOM 3825 C CA . PHE B 2 267 ? 71.437 44.967 -18.579 1.00 21.46 267 PHE A CA 1
ATOM 3826 C C . PHE B 2 267 ? 71.539 44.323 -19.956 1.00 21.09 267 PHE A C 1
ATOM 3827 O O . PHE B 2 267 ? 71.166 44.913 -20.973 1.00 21.43 267 PHE A O 1
ATOM 3835 N N . PRO B 2 268 ? 72.056 43.097 -20.003 1.00 20.16 268 PRO A N 1
ATOM 3836 C CA . PRO B 2 268 ? 72.168 42.396 -21.278 1.00 20.01 268 PRO A CA 1
ATOM 3837 C C . PRO B 2 268 ? 70.717 42.150 -21.698 1.00 20.71 268 PRO A C 1
ATOM 3838 O O . PRO B 2 268 ? 69.816 42.119 -20.856 1.00 21.57 268 PRO A O 1
ATOM 3842 N N . VAL B 2 269 ? 70.482 41.963 -22.985 1.00 20.65 269 VAL A N 1
ATOM 3843 C CA . VAL B 2 269 ? 69.136 41.721 -23.458 1.00 20.39 269 VAL A CA 1
ATOM 3844 C C . VAL B 2 269 ? 69.177 40.441 -24.251 1.00 21.58 269 VAL A C 1
ATOM 3845 O O . VAL B 2 269 ? 70.102 40.200 -25.036 1.00 22.20 269 VAL A O 1
ATOM 3849 N N . MET B 2 270 ? 68.164 39.615 -24.051 1.00 20.84 270 MET A N 1
ATOM 3850 C CA . MET B 2 270 ? 68.131 38.324 -24.710 1.00 19.84 270 MET A CA 1
ATOM 3851 C C . MET B 2 270 ? 66.705 38.017 -25.086 1.00 19.21 270 MET A C 1
ATOM 3852 O O . MET B 2 270 ? 65.783 38.344 -24.337 1.00 16.97 270 MET A O 1
ATOM 3857 N N . THR B 2 271 ? 66.519 37.405 -26.254 1.00 19.11 271 THR A N 1
ATOM 3858 C CA . THR B 2 271 ? 65.187 37.033 -26.679 1.00 17.60 271 THR A CA 1
ATOM 3859 C C . THR B 2 271 ? 64.790 35.762 -25.936 1.00 18.11 271 THR A C 1
ATOM 3860 O O . THR B 2 271 ? 65.628 35.008 -25.451 1.00 17.95 271 THR A O 1
ATOM 3864 N N . PHE B 2 272 ? 63.493 35.541 -25.851 1.00 19.14 272 PHE A N 1
ATOM 3865 C CA . PHE B 2 272 ? 62.935 34.363 -25.217 1.00 19.12 272 PHE A CA 1
ATOM 3866 C C . PHE B 2 272 ? 63.502 33.131 -25.926 1.00 21.05 272 PHE A C 1
ATOM 3867 O O . PHE B 2 272 ? 63.888 32.149 -25.288 1.00 22.85 272 PHE A O 1
ATOM 3875 N N . ALA B 2 273 ? 63.545 33.201 -27.254 1.00 20.49 273 ALA A N 1
ATOM 3876 C CA . ALA B 2 273 ? 64.038 32.110 -28.083 1.00 20.07 273 ALA A CA 1
ATOM 3877 C C . ALA B 2 273 ? 65.478 31.756 -27.748 1.00 20.57 273 ALA A C 1
ATOM 3878 O O . ALA B 2 273 ? 65.830 30.577 -27.672 1.00 20.60 273 ALA A O 1
ATOM 3880 N N . GLU B 2 274 ? 66.315 32.770 -27.551 1.00 20.47 274 GLU A N 1
ATOM 3881 C CA . GLU B 2 274 ? 67.707 32.505 -27.241 1.00 20.77 274 GLU A CA 1
ATOM 3882 C C . GLU B 2 274 ? 67.858 31.948 -25.821 1.00 20.11 274 GLU A C 1
ATOM 3883 O O . GLU B 2 274 ? 68.639 31.030 -25.582 1.00 18.41 274 GLU A O 1
ATOM 3889 N N . ALA B 2 275 ? 67.103 32.504 -24.879 1.00 19.89 275 ALA A N 1
ATOM 3890 C CA . ALA B 2 275 ? 67.178 32.038 -23.506 1.00 19.64 275 ALA A CA 1
ATOM 3891 C C . ALA B 2 275 ? 66.756 30.565 -23.448 1.00 19.08 275 ALA A C 1
ATOM 3892 O O . ALA B 2 275 ? 67.386 29.746 -22.771 1.00 19.00 275 ALA A O 1
ATOM 3894 N N . GLU B 2 276 ? 65.698 30.216 -24.170 1.00 20.06 276 GLU A N 1
ATOM 3895 C CA . GLU B 2 276 ? 65.250 28.823 -24.166 1.00 21.45 276 GLU A CA 1
ATOM 3896 C C . GLU B 2 276 ? 66.318 27.944 -24.839 1.00 21.47 276 GLU A C 1
ATOM 3897 O O . GLU B 2 276 ? 66.687 26.892 -24.325 1.00 20.24 276 GLU A O 1
ATOM 3903 N N . ARG B 2 277 ? 66.822 28.398 -25.981 1.00 21.66 277 ARG A N 1
ATOM 3904 C CA . ARG B 2 277 ? 67.845 27.658 -26.707 1.00 23.34 277 ARG A CA 1
ATOM 3905 C C . ARG B 2 277 ? 69.085 27.391 -25.843 1.00 23.97 277 ARG A C 1
ATOM 3906 O O . ARG B 2 277 ? 69.484 26.237 -25.649 1.00 22.72 277 ARG A O 1
ATOM 3914 N N . ARG B 2 278 ? 69.668 28.460 -25.307 1.00 21.67 278 ARG A N 1
ATOM 3915 C CA . ARG B 2 278 ? 70.858 28.349 -24.491 1.00 21.86 278 ARG A CA 1
ATOM 3916 C C . ARG B 2 278 ? 70.713 27.842 -23.059 1.00 21.84 278 ARG A C 1
ATOM 3917 O O . ARG B 2 278 ? 71.618 27.180 -22.554 1.00 23.63 278 ARG A O 1
ATOM 3925 N N . TYR B 2 279 ? 69.598 28.119 -22.394 1.00 20.03 279 TYR A N 1
ATOM 3926 C CA . TYR B 2 279 ? 69.493 27.697 -21.011 1.00 19.72 279 TYR A CA 1
ATOM 3927 C C . TYR B 2 279 ? 68.233 26.927 -20.660 1.00 19.60 279 TYR A C 1
ATOM 3928 O O . TYR B 2 279 ? 68.049 26.504 -19.513 1.00 19.12 279 TYR A O 1
ATOM 3937 N N . GLY B 2 280 ? 67.368 26.737 -21.644 1.00 19.03 280 GLY A N 1
ATOM 3938 C CA . GLY B 2 280 ? 66.142 26.017 -21.382 1.00 18.93 280 GLY A CA 1
ATOM 3939 C C . GLY B 2 280 ? 65.418 26.726 -20.264 1.00 19.10 280 GLY A C 1
ATOM 3940 O O . GLY B 2 280 ? 64.894 26.101 -19.345 1.00 19.62 280 GLY A O 1
ATOM 3941 N N . SER B 2 281 ? 65.387 28.051 -20.343 1.00 19.04 281 SER A N 1
ATOM 3942 C CA . SER B 2 281 ? 64.723 28.838 -19.318 1.00 18.23 281 SER A CA 1
ATOM 3943 C C . SER B 2 281 ? 64.407 30.237 -19.806 1.00 17.17 281 SER A C 1
ATOM 3944 O O . SER B 2 281 ? 65.125 30.781 -20.636 1.00 17.04 281 SER A O 1
ATOM 3947 N N . ASP B 2 282 ? 63.325 30.819 -19.298 1.00 16.62 282 ASP A N 1
ATOM 3948 C CA . ASP B 2 282 ? 62.973 32.182 -19.676 1.00 15.70 282 ASP A CA 1
ATOM 3949 C C . ASP B 2 282 ? 63.339 33.125 -18.538 1.00 14.66 282 ASP A C 1
ATOM 3950 O O . ASP B 2 282 ? 62.915 34.276 -18.496 1.00 13.25 282 ASP A O 1
ATOM 3955 N N . LYS B 2 283 ? 64.118 32.605 -17.600 1.00 13.26 283 LYS A N 1
ATOM 3956 C CA . LYS B 2 283 ? 64.624 33.387 -16.485 1.00 13.89 283 LYS A CA 1
ATOM 3957 C C . LYS B 2 283 ? 66.006 32.797 -16.241 1.00 13.68 283 LYS A C 1
ATOM 3958 O O . LYS B 2 283 ? 66.334 32.346 -15.139 1.00 13.06 283 LYS A O 1
ATOM 3964 N N . PRO B 2 284 ? 66.846 32.804 -17.287 1.00 13.08 284 PRO A N 1
ATOM 3965 C CA . PRO B 2 284 ? 68.194 32.243 -17.170 1.00 12.40 284 PRO A CA 1
ATOM 3966 C C . PRO B 2 284 ? 69.057 32.838 -16.078 1.00 12.73 284 PRO A C 1
ATOM 3967 O O . PRO B 2 284 ? 69.032 34.047 -15.829 1.00 10.97 284 PRO A O 1
ATOM 3971 N N . ASP B 2 285 ? 69.795 31.962 -15.406 1.00 11.17 285 ASP A N 1
ATOM 3972 C CA . ASP B 2 285 ? 70.706 32.383 -14.378 1.00 12.59 285 ASP A CA 1
ATOM 3973 C C . ASP B 2 285 ? 72.056 32.441 -15.088 1.00 13.71 285 ASP A C 1
ATOM 3974 O O . ASP B 2 285 ? 72.703 31.424 -15.286 1.00 14.27 285 ASP A O 1
ATOM 3979 N N . LEU B 2 286 ? 72.470 33.634 -15.478 1.00 15.33 286 LEU A N 1
ATOM 3980 C CA . LEU B 2 286 ? 73.712 33.793 -16.197 1.00 17.19 286 LEU A CA 1
ATOM 3981 C C . LEU B 2 286 ? 74.955 33.684 -15.327 1.00 19.45 286 LEU A C 1
ATOM 3982 O O . LEU B 2 286 ? 76.066 33.928 -15.803 1.00 22.03 286 LEU A O 1
ATOM 3987 N N . ARG B 2 287 ? 74.783 33.314 -14.060 1.00 18.56 287 ARG A N 1
ATOM 3988 C CA . ARG B 2 287 ? 75.935 33.147 -13.176 1.00 18.57 287 ARG A CA 1
ATOM 3989 C C . ARG B 2 287 ? 76.480 31.740 -13.392 1.00 18.26 287 ARG A C 1
ATOM 3990 O O . ARG B 2 287 ? 77.616 31.425 -13.025 1.00 17.12 287 ARG A O 1
ATOM 3998 N N . ASN B 2 288 ? 75.632 30.895 -13.968 1.00 17.95 288 ASN A N 1
ATOM 3999 C CA . ASN B 2 288 ? 75.979 29.519 -14.271 1.00 19.13 288 ASN A CA 1
ATOM 4000 C C . ASN B 2 288 ? 76.499 29.575 -15.705 1.00 18.93 288 ASN A C 1
ATOM 4001 O O . ASN B 2 288 ? 75.764 29.887 -16.615 1.00 20.72 288 ASN A O 1
ATOM 4006 N N . PRO B 2 289 ? 77.778 29.279 -15.917 1.00 19.38 289 PRO A N 1
ATOM 4007 C CA . PRO B 2 289 ? 78.392 29.315 -17.251 1.00 20.04 289 PRO A CA 1
ATOM 4008 C C . PRO B 2 289 ? 77.985 28.213 -18.252 1.00 20.69 289 PRO A C 1
ATOM 4009 O O . PRO B 2 289 ? 78.227 28.341 -19.457 1.00 21.55 289 PRO A O 1
ATOM 4013 N N . MET B 2 290 ? 77.371 27.141 -17.763 1.00 20.24 290 MET A N 1
ATOM 4014 C CA . MET B 2 290 ? 76.969 26.052 -18.645 1.00 20.27 290 MET A CA 1
ATOM 4015 C C . MET B 2 290 ? 75.839 26.443 -19.593 1.00 22.23 290 MET A C 1
ATOM 4016 O O . MET B 2 290 ? 75.031 27.328 -19.287 1.00 22.52 290 MET A O 1
ATOM 4021 N N . GLU B 2 291 ? 75.798 25.802 -20.756 1.00 22.08 291 GLU A N 1
ATOM 4022 C CA . GLU B 2 291 ? 74.752 26.074 -21.749 1.00 22.43 291 GLU A CA 1
ATOM 4023 C C . GLU B 2 291 ? 74.271 24.769 -22.333 1.00 23.10 291 GLU A C 1
ATOM 4024 O O . GLU B 2 291 ? 74.860 23.712 -22.071 1.00 23.71 291 GLU A O 1
ATOM 4030 N N . LEU B 2 292 ? 73.178 24.834 -23.086 1.00 22.62 292 LEU A N 1
ATOM 4031 C CA . LEU B 2 292 ? 72.656 23.647 -23.750 1.00 22.17 292 LEU A CA 1
ATOM 4032 C C . LEU B 2 292 ? 73.160 23.730 -25.176 1.00 22.36 292 LEU A C 1
ATOM 4033 O O . LEU B 2 292 ? 73.292 24.822 -25.727 1.00 23.04 292 LEU A O 1
ATOM 4038 N N . THR B 2 293 ? 73.453 22.578 -25.762 1.00 22.14 293 THR A N 1
ATOM 4039 C CA . THR B 2 293 ? 73.929 22.513 -27.132 1.00 21.27 293 THR A CA 1
ATOM 4040 C C . THR B 2 293 ? 72.974 21.618 -27.899 1.00 20.65 293 THR A C 1
ATOM 4041 O O . THR B 2 293 ? 72.794 20.449 -27.560 1.00 19.95 293 THR A O 1
ATOM 4045 N N . ASP B 2 294 ? 72.345 22.168 -28.927 1.00 21.69 294 ASP A N 1
ATOM 4046 C CA . ASP B 2 294 ? 71.430 21.372 -29.719 1.00 22.93 294 ASP A CA 1
ATOM 4047 C C . ASP B 2 294 ? 72.274 20.468 -30.611 1.00 22.17 294 ASP A C 1
ATOM 4048 O O . ASP B 2 294 ? 73.234 20.912 -31.249 1.00 20.42 294 ASP A O 1
ATOM 4053 N N . VAL B 2 295 ? 71.924 19.190 -30.614 1.00 21.09 295 VAL A N 1
ATOM 4054 C CA . VAL B 2 295 ? 72.645 18.216 -31.399 1.00 21.67 295 VAL A CA 1
ATOM 4055 C C . VAL B 2 295 ? 71.690 17.337 -32.194 1.00 22.99 295 VAL A C 1
ATOM 4056 O O . VAL B 2 295 ? 72.077 16.293 -32.710 1.00 24.73 295 VAL A O 1
ATOM 4060 N N . ALA B 2 296 ? 70.438 17.756 -32.306 1.00 24.02 296 ALA A N 1
ATOM 4061 C CA . ALA B 2 296 ? 69.469 16.965 -33.051 1.00 25.76 296 ALA A CA 1
ATOM 4062 C C . ALA B 2 296 ? 69.876 16.704 -34.505 1.00 26.68 296 ALA A C 1
ATOM 4063 O O . ALA B 2 296 ? 69.705 15.596 -34.999 1.00 26.73 296 ALA A O 1
ATOM 4065 N N . ASP B 2 297 ? 70.418 17.708 -35.193 1.00 27.04 297 ASP A N 1
ATOM 4066 C CA . ASP B 2 297 ? 70.784 17.505 -36.586 1.00 27.75 297 ASP A CA 1
ATOM 4067 C C . ASP B 2 297 ? 71.898 16.487 -36.785 1.00 27.84 297 ASP A C 1
ATOM 4068 O O . ASP B 2 297 ? 72.202 16.127 -37.919 1.00 28.47 297 ASP A O 1
ATOM 4073 N N . LEU B 2 298 ? 72.485 16.010 -35.686 1.00 26.10 298 LEU A N 1
ATOM 4074 C CA . LEU B 2 298 ? 73.548 15.007 -35.740 1.00 24.91 298 LEU A CA 1
ATOM 4075 C C . LEU B 2 298 ? 72.991 13.622 -35.464 1.00 25.98 298 LEU A C 1
ATOM 4076 O O . LEU B 2 298 ? 73.655 12.614 -35.719 1.00 26.45 298 LEU A O 1
ATOM 4081 N N . LEU B 2 299 ? 71.773 13.566 -34.938 1.00 25.64 299 LEU A N 1
ATOM 4082 C CA . LEU B 2 299 ? 71.191 12.288 -34.566 1.00 26.27 299 LEU A CA 1
ATOM 4083 C C . LEU B 2 299 ? 70.001 11.855 -35.406 1.00 27.68 299 LEU A C 1
ATOM 4084 O O . LEU B 2 299 ? 69.345 10.868 -35.083 1.00 28.33 299 LEU A O 1
ATOM 4089 N N . LYS B 2 300 ? 69.737 12.563 -36.496 1.00 29.29 300 LYS A N 1
ATOM 4090 C CA . LYS B 2 300 ? 68.593 12.222 -37.325 1.00 31.61 300 LYS A CA 1
ATOM 4091 C C . LYS B 2 300 ? 68.532 10.777 -37.820 1.00 32.68 300 LYS A C 1
ATOM 4092 O O . LYS B 2 300 ? 67.452 10.196 -37.898 1.00 32.87 300 LYS A O 1
ATOM 4098 N N . SER B 2 301 ? 69.678 10.181 -38.121 1.00 33.52 301 SER A N 1
ATOM 4099 C CA . SER B 2 301 ? 69.681 8.823 -38.648 1.00 34.72 301 SER A CA 1
ATOM 4100 C C . SER B 2 301 ? 70.051 7.708 -37.691 1.00 35.69 301 SER A C 1
ATOM 4101 O O . SER B 2 301 ? 70.020 6.539 -38.064 1.00 36.62 301 SER A O 1
ATOM 4104 N N . VAL B 2 302 ? 70.410 8.045 -36.465 1.00 35.74 302 VAL A N 1
ATOM 4105 C CA . VAL B 2 302 ? 70.761 7.005 -35.519 1.00 36.61 302 VAL A CA 1
ATOM 4106 C C . VAL B 2 302 ? 69.555 6.058 -35.460 1.00 37.64 302 VAL A C 1
ATOM 4107 O O . VAL B 2 302 ? 68.430 6.458 -35.763 1.00 37.54 302 VAL A O 1
ATOM 4111 N N . GLU B 2 303 ? 69.771 4.801 -35.095 1.00 39.19 303 GLU A N 1
ATOM 4112 C CA . GLU B 2 303 ? 68.652 3.861 -35.045 1.00 42.31 303 GLU A CA 1
ATOM 4113 C C . GLU B 2 303 ? 67.818 4.063 -33.778 1.00 41.23 303 GLU A C 1
ATOM 4114 O O . GLU B 2 303 ? 66.586 3.945 -33.773 1.00 42.45 303 GLU A O 1
ATOM 4120 N N . PHE B 2 304 ? 68.527 4.397 -32.716 1.00 39.19 304 PHE A N 1
ATOM 4121 C CA . PHE B 2 304 ? 67.987 4.680 -31.394 1.00 36.47 304 PHE A CA 1
ATOM 4122 C C . PHE B 2 304 ? 66.800 5.658 -31.469 1.00 34.72 304 PHE A C 1
ATOM 4123 O O . PHE B 2 304 ? 66.990 6.870 -31.581 1.00 35.14 304 PHE A O 1
ATOM 4131 N N . ALA B 2 305 ? 65.580 5.142 -31.411 1.00 33.00 305 ALA A N 1
ATOM 4132 C CA . ALA B 2 305 ? 64.392 6.003 -31.488 1.00 31.63 305 ALA A CA 1
ATOM 4133 C C . ALA B 2 305 ? 64.360 7.084 -30.403 1.00 30.43 305 ALA A C 1
ATOM 4134 O O . ALA B 2 305 ? 63.815 8.168 -30.612 1.00 29.97 305 ALA A O 1
ATOM 4136 N N . VAL B 2 306 ? 64.930 6.784 -29.241 1.00 28.97 306 VAL A N 1
ATOM 4137 C CA . VAL B 2 306 ? 64.977 7.763 -28.167 1.00 27.66 306 VAL A CA 1
ATOM 4138 C C . VAL B 2 306 ? 65.604 9.086 -28.640 1.00 26.17 306 VAL A C 1
ATOM 4139 O O . VAL B 2 306 ? 65.219 10.151 -28.184 1.00 25.38 306 VAL A O 1
ATOM 4143 N N . PHE B 2 307 ? 66.556 9.009 -29.560 1.00 25.75 307 PHE A N 1
ATOM 4144 C CA . PHE B 2 307 ? 67.206 10.201 -30.103 1.00 26.40 307 PHE A CA 1
ATOM 4145 C C . PHE B 2 307 ? 66.638 10.579 -31.468 1.00 26.73 307 PHE A C 1
ATOM 4146 O O . PHE B 2 307 ? 66.400 11.755 -31.756 1.00 26.54 307 PHE A O 1
ATOM 4154 N N . ALA B 2 308 ? 66.454 9.570 -32.315 1.00 26.83 308 ALA A N 1
ATOM 4155 C CA . ALA B 2 308 ? 65.968 9.781 -33.674 1.00 26.59 308 ALA A CA 1
ATOM 4156 C C . ALA B 2 308 ? 64.625 10.485 -33.738 1.00 24.99 308 ALA A C 1
ATOM 4157 O O . ALA B 2 308 ? 64.418 11.353 -34.580 1.00 24.82 308 ALA A O 1
ATOM 4159 N N . GLY B 2 309 ? 63.712 10.110 -32.852 1.00 24.50 309 GLY A N 1
ATOM 4160 C CA . GLY B 2 309 ? 62.407 10.743 -32.862 1.00 23.82 309 GLY A CA 1
ATOM 4161 C C . GLY B 2 309 ? 62.510 12.229 -32.588 1.00 23.45 309 GLY A C 1
ATOM 4162 O O . GLY B 2 309 ? 62.125 13.067 -33.414 1.00 23.50 309 GLY A O 1
ATOM 4163 N N . PRO B 2 310 ? 63.048 12.593 -31.422 1.00 22.50 310 PRO A N 1
ATOM 4164 C CA . PRO B 2 310 ? 63.160 14.015 -31.117 1.00 22.40 310 PRO A CA 1
ATOM 4165 C C . PRO B 2 310 ? 64.023 14.754 -32.132 1.00 22.87 310 PRO A C 1
ATOM 4166 O O . PRO B 2 310 ? 63.783 15.931 -32.426 1.00 21.27 310 PRO A O 1
ATOM 4170 N N . ALA B 2 311 ? 65.021 14.067 -32.675 1.00 22.82 311 ALA A N 1
ATOM 4171 C CA . ALA B 2 311 ? 65.894 14.705 -33.647 1.00 24.33 311 ALA A CA 1
ATOM 4172 C C . ALA B 2 311 ? 65.140 15.053 -34.936 1.00 26.47 311 ALA A C 1
ATOM 4173 O O . ALA B 2 311 ? 65.294 16.149 -35.480 1.00 26.49 311 ALA A O 1
ATOM 4175 N N . ASN B 2 312 ? 64.300 14.140 -35.414 1.00 28.05 312 ASN A N 1
ATOM 4176 C CA . ASN B 2 312 ? 63.561 14.401 -36.645 1.00 29.77 312 ASN A CA 1
ATOM 4177 C C . ASN B 2 312 ? 62.322 15.248 -36.471 1.00 31.16 312 ASN A C 1
ATOM 4178 O O . ASN B 2 312 ? 61.900 15.948 -37.393 1.00 31.73 312 ASN A O 1
ATOM 4183 N N . ASP B 2 313 ? 61.729 15.177 -35.291 1.00 31.83 313 ASP A N 1
ATOM 4184 C CA . ASP B 2 313 ? 60.513 15.921 -35.028 1.00 31.44 313 ASP A CA 1
ATOM 4185 C C . ASP B 2 313 ? 60.771 17.412 -34.839 1.00 30.00 313 ASP A C 1
ATOM 4186 O O . ASP B 2 313 ? 61.517 17.816 -33.952 1.00 29.57 313 ASP A O 1
ATOM 4191 N N . PRO B 2 314 ? 60.167 18.252 -35.689 1.00 28.93 314 PRO A N 1
ATOM 4192 C CA . PRO B 2 314 ? 60.393 19.690 -35.517 1.00 28.74 314 PRO A CA 1
ATOM 4193 C C . PRO B 2 314 ? 59.915 20.210 -34.151 1.00 28.16 314 PRO A C 1
ATOM 4194 O O . PRO B 2 314 ? 60.361 21.248 -33.691 1.00 27.94 314 PRO A O 1
ATOM 4198 N N . LYS B 2 315 ? 59.018 19.488 -33.493 1.00 28.75 315 LYS A N 1
ATOM 4199 C CA . LYS B 2 315 ? 58.570 19.911 -32.172 1.00 29.04 315 LYS A CA 1
ATOM 4200 C C . LYS B 2 315 ? 59.455 19.261 -31.115 1.00 27.65 315 LYS A C 1
ATOM 4201 O O . LYS B 2 315 ? 59.275 19.482 -29.921 1.00 27.68 315 LYS A O 1
ATOM 4207 N N . GLY B 2 316 ? 60.417 18.461 -31.570 1.00 26.02 316 GLY A N 1
ATOM 4208 C CA . GLY B 2 316 ? 61.320 17.777 -30.661 1.00 22.67 316 GLY A CA 1
ATOM 4209 C C . GLY B 2 316 ? 62.665 18.459 -30.504 1.00 20.94 316 GLY A C 1
ATOM 4210 O O . GLY B 2 316 ? 62.996 19.392 -31.229 1.00 19.51 316 GLY A O 1
ATOM 4211 N N . ARG B 2 317 ? 63.449 17.980 -29.549 1.00 20.42 317 ARG A N 1
ATOM 4212 C CA . ARG B 2 317 ? 64.752 18.565 -29.297 1.00 19.74 317 ARG A CA 1
ATOM 4213 C C . ARG B 2 317 ? 65.725 17.590 -28.639 1.00 18.08 317 ARG A C 1
ATOM 4214 O O . ARG B 2 317 ? 65.345 16.717 -27.860 1.00 18.50 317 ARG A O 1
ATOM 4222 N N . VAL B 2 318 ? 66.986 17.702 -29.011 1.00 17.10 318 VAL A N 1
ATOM 4223 C CA . VAL B 2 318 ? 67.999 16.882 -28.384 1.00 16.22 318 VAL A CA 1
ATOM 4224 C C . VAL B 2 318 ? 69.036 17.904 -27.983 1.00 16.78 318 VAL A C 1
ATOM 4225 O O . VAL B 2 318 ? 69.748 18.474 -28.820 1.00 18.43 318 VAL A O 1
ATOM 4229 N N . ALA B 2 319 ? 69.088 18.185 -26.696 1.00 16.30 319 ALA A N 1
ATOM 4230 C CA . ALA B 2 319 ? 70.029 19.168 -26.208 1.00 15.99 319 ALA A CA 1
ATOM 4231 C C . ALA B 2 319 ? 71.027 18.470 -25.333 1.00 15.90 319 ALA A C 1
ATOM 4232 O O . ALA B 2 319 ? 70.667 17.664 -24.477 1.00 16.49 319 ALA A O 1
ATOM 4234 N N . ALA B 2 320 ? 72.290 18.770 -25.564 1.00 15.03 320 ALA A N 1
ATOM 4235 C CA . ALA B 2 320 ? 73.351 18.174 -24.773 1.00 15.28 320 ALA A CA 1
ATOM 4236 C C . ALA B 2 320 ? 73.770 19.203 -23.751 1.00 14.68 320 ALA A C 1
ATOM 4237 O O . ALA B 2 320 ? 73.726 20.409 -24.013 1.00 15.17 320 ALA A O 1
ATOM 4239 N N . LEU B 2 321 ? 74.154 18.743 -22.577 1.00 14.77 321 LEU A N 1
ATOM 4240 C CA . LEU B 2 321 ? 74.601 19.672 -21.555 1.00 16.97 321 LEU A CA 1
ATOM 4241 C C . LEU B 2 321 ? 76.022 19.277 -21.199 1.00 18.13 321 LEU A C 1
ATOM 4242 O 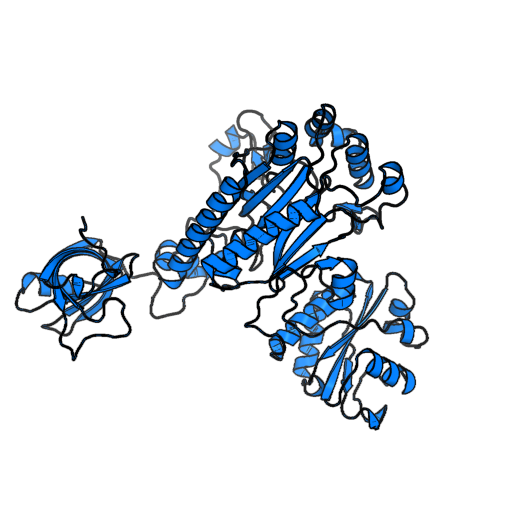O . LEU B 2 321 ? 76.251 18.204 -20.650 1.00 18.50 321 LEU A O 1
ATOM 4247 N N . ARG B 2 322 ? 76.981 20.124 -21.539 1.00 19.47 322 ARG A N 1
ATOM 4248 C CA . ARG B 2 322 ? 78.360 19.834 -21.195 1.00 21.21 322 ARG A CA 1
ATOM 4249 C C . ARG B 2 322 ? 78.613 20.219 -19.737 1.00 22.08 322 ARG A C 1
ATOM 4250 O O . ARG B 2 322 ? 78.464 21.380 -19.356 1.00 22.38 322 ARG A O 1
ATOM 4258 N N . VAL B 2 323 ? 78.999 19.244 -18.926 1.00 22.31 323 VAL A N 1
ATOM 4259 C CA . VAL B 2 323 ? 79.289 19.496 -17.526 1.00 22.57 323 VAL A CA 1
ATOM 4260 C C . VAL B 2 323 ? 80.797 19.410 -17.291 1.00 22.79 323 VAL A C 1
ATOM 4261 O O . VAL B 2 323 ? 81.366 18.320 -17.258 1.00 21.85 323 VAL A O 1
ATOM 4265 N N . PRO B 2 324 ? 81.459 20.564 -17.124 1.00 23.06 324 PRO A N 1
ATOM 4266 C CA . PRO B 2 324 ? 82.906 20.581 -16.888 1.00 23.82 324 PRO A CA 1
ATOM 4267 C C . PRO B 2 324 ? 83.249 19.681 -15.713 1.00 24.58 324 PRO A C 1
ATOM 4268 O O . PRO B 2 324 ? 82.697 19.846 -14.616 1.00 24.84 324 PRO A O 1
ATOM 4272 N N . GLY B 2 325 ? 84.141 18.725 -15.957 1.00 25.07 325 GLY A N 1
ATOM 4273 C CA . GLY B 2 325 ? 84.570 17.804 -14.920 1.00 27.19 325 GLY A CA 1
ATOM 4274 C C . GLY B 2 325 ? 83.566 16.742 -14.516 1.00 28.94 325 GLY A C 1
ATOM 4275 O O . GLY B 2 325 ? 83.869 15.879 -13.693 1.00 30.14 325 GLY A O 1
ATOM 4276 N N . GLY B 2 326 ? 82.375 16.782 -15.098 1.00 29.13 326 GLY A N 1
ATOM 4277 C CA . GLY B 2 326 ? 81.352 15.819 -14.729 1.00 29.53 326 GLY A CA 1
ATOM 4278 C C . GLY B 2 326 ? 81.650 14.351 -14.958 1.00 30.34 326 GLY A C 1
ATOM 4279 O O . GLY B 2 326 ? 80.899 13.489 -14.495 1.00 29.31 326 GLY A O 1
ATOM 4280 N N . ALA B 2 327 ? 82.730 14.049 -15.673 1.00 31.12 327 ALA A N 1
ATOM 4281 C CA . ALA B 2 327 ? 83.083 12.653 -15.947 1.00 32.10 327 ALA A CA 1
ATOM 4282 C C . ALA B 2 327 ? 83.262 11.838 -14.663 1.00 32.03 327 ALA A C 1
ATOM 4283 O O . ALA B 2 327 ? 83.102 10.619 -14.663 1.00 31.38 327 ALA A O 1
ATOM 4285 N N . SER B 2 328 ? 83.587 12.530 -13.575 1.00 32.51 328 SER A N 1
ATOM 4286 C CA . SER B 2 328 ? 83.810 11.890 -12.293 1.00 33.67 328 SER A CA 1
ATOM 4287 C C . SER B 2 328 ? 82.547 11.629 -11.491 1.00 34.75 328 SER A C 1
ATOM 4288 O O . SER B 2 328 ? 82.625 11.062 -10.408 1.00 36.58 328 SER A O 1
ATOM 4291 N N . LEU B 2 329 ? 81.385 12.042 -11.985 1.00 34.68 329 LEU A N 1
ATOM 4292 C CA . LEU B 2 329 ? 80.170 11.779 -11.226 1.00 35.05 329 LEU A CA 1
ATOM 4293 C C . LEU B 2 329 ? 80.085 10.268 -10.981 1.00 37.10 329 LEU A C 1
ATOM 4294 O O . LEU B 2 329 ? 80.465 9.466 -11.842 1.00 37.04 329 LEU A O 1
ATOM 4299 N N . THR B 2 330 ? 79.605 9.883 -9.803 1.00 38.19 330 THR A N 1
ATOM 4300 C CA . THR B 2 330 ? 79.482 8.473 -9.463 1.00 39.50 330 THR A CA 1
ATOM 4301 C C . THR B 2 330 ? 78.187 7.939 -10.055 1.00 40.91 330 THR A C 1
ATOM 4302 O O . THR B 2 330 ? 77.397 8.703 -10.616 1.00 40.81 330 THR A O 1
ATOM 4306 N N . ARG B 2 331 ? 77.967 6.632 -9.938 1.00 42.40 331 ARG A N 1
ATOM 4307 C CA . ARG B 2 331 ? 76.743 6.041 -10.470 1.00 44.31 331 ARG A CA 1
ATOM 4308 C C . ARG B 2 331 ? 75.564 6.533 -9.640 1.00 42.64 331 ARG A C 1
ATOM 4309 O O . ARG B 2 331 ? 74.449 6.681 -10.142 1.00 42.05 331 ARG A O 1
ATOM 4317 N N . LYS B 2 332 ? 75.826 6.792 -8.365 1.00 40.76 332 LYS A N 1
ATOM 4318 C CA . LYS B 2 332 ? 74.803 7.292 -7.464 1.00 38.86 332 LYS A CA 1
ATOM 4319 C C . LYS B 2 332 ? 74.382 8.685 -7.957 1.00 36.70 332 LYS A C 1
ATOM 4320 O O . LYS B 2 332 ? 73.213 8.928 -8.245 1.00 37.36 332 LYS A O 1
ATOM 4326 N N . GLN B 2 333 ? 75.346 9.586 -8.081 1.00 33.18 333 GLN A N 1
ATOM 4327 C CA . GLN B 2 333 ? 75.073 10.938 -8.534 1.00 31.09 333 GLN A CA 1
ATOM 4328 C C . GLN B 2 333 ? 74.348 10.997 -9.876 1.00 29.23 333 GLN A C 1
ATOM 4329 O O . GLN B 2 333 ? 73.465 11.822 -10.070 1.00 29.73 333 GLN A O 1
ATOM 4335 N N . ILE B 2 334 ? 74.715 10.118 -10.798 1.00 27.92 334 ILE A N 1
ATOM 4336 C CA . ILE B 2 334 ? 74.092 10.099 -12.108 1.00 26.83 334 ILE A CA 1
ATOM 4337 C C . ILE B 2 334 ? 72.682 9.567 -12.012 1.00 27.33 334 ILE A C 1
ATOM 4338 O O . ILE B 2 334 ? 71.798 10.010 -12.736 1.00 28.20 334 ILE A O 1
ATOM 4343 N N . ASP B 2 335 ? 72.460 8.602 -11.132 1.00 27.85 335 ASP A N 1
ATOM 4344 C CA . ASP B 2 335 ? 71.108 8.087 -10.975 1.00 28.73 335 ASP A CA 1
ATOM 4345 C C . ASP B 2 335 ? 70.248 9.205 -10.381 1.00 27.35 335 ASP A C 1
ATOM 4346 O O . ASP B 2 335 ? 69.114 9.408 -10.815 1.00 25.54 335 ASP A O 1
ATOM 4351 N N . GLU B 2 336 ? 70.802 9.939 -9.414 1.00 26.23 336 GLU A N 1
ATOM 4352 C CA . GLU B 2 336 ? 70.073 11.036 -8.782 1.00 28.26 336 GLU A CA 1
ATOM 4353 C C . GLU B 2 336 ? 69.670 12.053 -9.849 1.00 26.86 336 GLU A C 1
ATOM 4354 O O . GLU B 2 336 ? 68.531 12.496 -9.881 1.00 27.23 336 GLU A O 1
ATOM 4360 N N . TYR B 2 337 ? 70.595 12.404 -10.740 1.00 25.92 337 TYR A N 1
ATOM 4361 C CA . TYR B 2 337 ? 70.278 13.351 -11.806 1.00 23.67 337 TYR A CA 1
ATOM 4362 C C . TYR B 2 337 ? 69.223 12.768 -12.714 1.00 22.50 337 TYR A C 1
ATOM 4363 O O . TYR B 2 337 ? 68.334 13.483 -13.204 1.00 21.47 337 TYR A O 1
ATOM 4372 N N . GLY B 2 338 ? 69.323 11.461 -12.937 1.00 21.88 338 GLY A N 1
ATOM 4373 C CA . GLY B 2 338 ? 68.356 10.790 -13.790 1.00 22.06 338 GLY A CA 1
ATOM 4374 C C . GLY B 2 338 ? 66.964 10.944 -13.217 1.00 22.86 338 GLY A C 1
ATOM 4375 O O . GLY B 2 338 ? 66.002 11.227 -13.937 1.00 22.40 338 GLY A O 1
ATOM 4376 N N . ASN B 2 339 ? 66.864 10.764 -11.905 1.00 22.93 339 ASN A N 1
ATOM 4377 C CA . ASN B 2 339 ? 65.589 10.895 -11.211 1.00 24.37 339 ASN A CA 1
ATOM 4378 C C . ASN B 2 339 ? 65.143 12.344 -11.223 1.00 23.04 339 ASN A C 1
ATOM 4379 O O . ASN B 2 339 ? 63.957 12.644 -11.366 1.00 22.42 339 ASN A O 1
ATOM 4384 N N . PHE B 2 340 ? 66.112 13.240 -11.076 1.00 21.51 340 PHE A N 1
ATOM 4385 C CA . PHE B 2 340 ? 65.820 14.649 -11.063 1.00 21.16 340 PHE A CA 1
ATOM 4386 C C . PHE B 2 340 ? 65.154 15.103 -12.348 1.00 21.11 340 PHE A C 1
ATOM 4387 O O . PHE B 2 340 ? 64.173 15.830 -12.304 1.00 22.68 340 PHE A O 1
ATOM 4395 N N . VAL B 2 341 ? 65.658 14.674 -13.497 1.00 21.13 341 VAL A N 1
ATOM 4396 C CA . VAL B 2 341 ? 65.041 15.131 -14.730 1.00 20.59 341 VAL A CA 1
ATOM 4397 C C . VAL B 2 341 ? 63.681 14.511 -14.927 1.00 20.50 341 VAL A C 1
ATOM 4398 O O . VAL B 2 341 ? 62.836 15.065 -15.634 1.00 21.77 341 VAL A O 1
ATOM 4402 N N . LYS B 2 342 ? 63.457 13.366 -14.294 1.00 21.13 342 LYS A N 1
ATOM 4403 C CA . LYS B 2 342 ? 62.160 12.705 -14.401 1.00 22.54 342 LYS A CA 1
ATOM 4404 C C . LYS B 2 342 ? 61.099 13.643 -13.829 1.00 21.79 342 LYS A C 1
ATOM 4405 O O . LYS B 2 342 ? 59.957 13.655 -14.280 1.00 21.77 342 LYS A O 1
ATOM 4411 N N . ILE B 2 343 ? 61.489 14.440 -12.842 1.00 20.05 343 ILE A N 1
ATOM 4412 C CA . ILE B 2 343 ? 60.566 15.379 -12.233 1.00 19.42 343 ILE A CA 1
ATOM 4413 C C . ILE B 2 343 ? 59.992 16.287 -13.289 1.00 18.64 343 ILE A C 1
ATOM 4414 O O . ILE B 2 343 ? 58.837 16.672 -13.207 1.00 19.75 343 ILE A O 1
ATOM 4419 N N . TYR B 2 344 ? 60.795 16.616 -14.295 1.00 18.23 344 TYR A N 1
ATOM 4420 C CA . TYR B 2 344 ? 60.344 17.526 -15.333 1.00 15.89 344 TYR A CA 1
ATOM 4421 C C . TYR B 2 344 ? 59.798 16.881 -16.589 1.00 16.64 344 TYR A C 1
ATOM 4422 O O . TYR B 2 344 ? 59.590 17.555 -17.596 1.00 15.13 344 TYR A O 1
ATOM 4431 N N . GLY B 2 345 ? 59.564 15.576 -16.534 1.00 18.53 345 GLY A N 1
ATOM 4432 C CA . GLY B 2 345 ? 59.015 14.884 -17.690 1.00 21.69 345 GLY A CA 1
ATOM 4433 C C . GLY B 2 345 ? 59.966 14.086 -18.569 1.00 23.18 345 GLY A C 1
ATOM 4434 O O . GLY B 2 345 ? 59.523 13.390 -19.486 1.00 25.01 345 GLY A O 1
ATOM 4435 N N . ALA B 2 346 ? 61.264 14.188 -18.314 1.00 23.93 346 ALA A N 1
ATOM 4436 C CA . ALA B 2 346 ? 62.235 13.450 -19.104 1.00 24.32 346 ALA A CA 1
ATOM 4437 C C . ALA B 2 346 ? 62.000 11.959 -18.875 1.00 25.60 346 ALA A C 1
ATOM 4438 O O . ALA B 2 346 ? 61.697 11.545 -17.759 1.00 25.25 346 ALA A O 1
ATOM 4440 N N . LYS B 2 347 ? 62.141 11.152 -19.925 1.00 27.68 347 LYS A N 1
ATOM 4441 C CA . LYS B 2 347 ? 61.944 9.705 -19.794 1.00 28.93 347 LYS A CA 1
ATOM 4442 C C . LYS B 2 347 ? 63.268 9.010 -19.452 1.00 28.35 347 LYS A C 1
ATOM 4443 O O . LYS B 2 347 ? 63.300 7.825 -19.097 1.00 28.86 347 LYS A O 1
ATOM 4449 N N . GLY B 2 348 ? 64.363 9.755 -19.554 1.00 27.43 348 GLY A N 1
ATOM 4450 C CA . GLY B 2 348 ? 65.664 9.196 -19.235 1.00 24.93 348 GLY A CA 1
ATOM 4451 C C . GLY B 2 348 ? 66.729 10.271 -19.225 1.00 23.96 348 GLY A C 1
ATOM 4452 O O . GLY B 2 348 ? 66.433 11.459 -19.377 1.00 22.52 348 GLY A O 1
ATOM 4453 N N . LEU B 2 349 ? 67.974 9.859 -19.029 1.00 22.77 349 LEU A N 1
ATOM 4454 C CA . LEU B 2 349 ? 69.086 10.795 -19.025 1.00 22.36 349 LEU A CA 1
ATOM 4455 C C . LEU B 2 349 ? 70.329 10.114 -19.585 1.00 22.32 349 LEU A C 1
ATOM 4456 O O . LEU B 2 349 ? 71.146 9.576 -18.838 1.00 21.89 349 LEU A O 1
ATOM 4461 N N . ALA B 2 350 ? 70.454 10.115 -20.904 1.00 21.99 350 ALA A N 1
ATOM 4462 C CA . ALA B 2 350 ? 71.615 9.513 -21.535 1.00 22.86 350 ALA A CA 1
ATOM 4463 C C . ALA B 2 350 ? 72.803 10.442 -21.266 1.00 23.99 350 ALA A C 1
ATOM 4464 O O . ALA B 2 350 ? 72.643 11.667 -21.163 1.00 23.07 350 ALA A O 1
ATOM 4466 N N . TYR B 2 351 ? 73.988 9.853 -21.137 1.00 23.33 351 TYR A N 1
ATOM 4467 C CA . TYR B 2 351 ? 75.187 10.634 -20.891 1.00 24.69 351 TYR A CA 1
ATOM 4468 C C . TYR B 2 351 ? 76.419 10.034 -21.556 1.00 24.75 351 TYR A C 1
ATOM 4469 O O . TYR B 2 351 ? 76.442 8.877 -21.969 1.00 23.72 351 TYR A O 1
ATOM 4478 N N . ILE B 2 352 ? 77.456 10.848 -21.623 1.00 25.08 352 ILE A N 1
ATOM 4479 C CA . ILE B 2 352 ? 78.716 10.447 -22.190 1.00 25.15 352 ILE A CA 1
ATOM 4480 C C . ILE B 2 352 ? 79.778 10.971 -21.242 1.00 26.49 352 ILE A C 1
ATOM 4481 O O . ILE B 2 352 ? 79.889 12.186 -21.050 1.00 26.49 352 ILE A O 1
ATOM 4486 N N . LYS B 2 353 ? 80.516 10.062 -20.610 1.00 28.17 353 LYS A N 1
ATOM 4487 C CA . LYS B 2 353 ? 81.613 10.465 -19.736 1.00 30.53 353 LYS A CA 1
ATOM 4488 C C . LYS B 2 353 ? 82.750 10.672 -20.726 1.00 30.50 353 LYS A C 1
ATOM 4489 O O . LYS B 2 353 ? 83.057 9.774 -21.510 1.00 30.06 353 LYS A O 1
ATOM 4495 N N . VAL B 2 354 ? 83.365 11.845 -20.712 1.00 30.28 354 VAL A N 1
ATOM 4496 C CA . VAL B 2 354 ? 84.461 12.083 -21.626 1.00 30.61 354 VAL A CA 1
ATOM 4497 C C . VAL B 2 354 ? 85.759 11.912 -20.852 1.00 31.32 354 VAL A C 1
ATOM 4498 O O . VAL B 2 354 ? 86.134 12.755 -20.038 1.00 31.13 354 VAL A O 1
ATOM 4502 N N . ASN B 2 355 ? 86.423 10.789 -21.097 1.00 31.88 355 ASN A N 1
ATOM 4503 C CA . ASN B 2 355 ? 87.680 10.472 -20.440 1.00 33.69 355 ASN A CA 1
ATOM 4504 C C . ASN B 2 355 ? 88.859 10.944 -21.288 1.00 34.25 355 ASN A C 1
ATOM 4505 O O . ASN B 2 355 ? 89.646 11.772 -20.840 1.00 33.96 355 ASN A O 1
ATOM 4510 N N . GLU B 2 356 ? 88.950 10.440 -22.518 1.00 36.57 356 GLU A N 1
ATOM 4511 C CA . GLU B 2 356 ? 89.998 10.824 -23.474 1.00 37.94 356 GLU A CA 1
ATOM 4512 C C . GLU B 2 356 ? 89.420 10.911 -24.879 1.00 36.92 356 GLU A C 1
ATOM 4513 O O . GLU B 2 356 ? 89.182 9.891 -25.513 1.00 35.20 356 GLU A O 1
ATOM 4519 N N . ARG B 2 357 ? 89.188 12.124 -25.368 1.00 36.94 357 ARG A N 1
ATOM 4520 C CA . ARG B 2 357 ? 88.630 12.274 -26.706 1.00 38.27 357 ARG A CA 1
ATOM 4521 C C . ARG B 2 357 ? 89.531 11.644 -27.754 1.00 38.05 357 ARG A C 1
ATOM 4522 O O . ARG B 2 357 ? 89.056 11.026 -28.706 1.00 38.54 357 ARG A O 1
ATOM 4530 N N . ALA B 2 358 ? 90.836 11.806 -27.573 1.00 37.63 358 ALA A N 1
ATOM 4531 C CA . ALA B 2 358 ? 91.812 11.269 -28.514 1.00 36.78 358 ALA A CA 1
ATOM 4532 C C . ALA B 2 358 ? 91.533 9.807 -28.835 1.00 36.22 358 ALA A C 1
ATOM 4533 O O . ALA B 2 358 ? 91.682 9.366 -29.981 1.00 36.18 358 ALA A O 1
ATOM 4535 N N . LYS B 2 359 ? 91.103 9.068 -27.821 1.00 34.96 359 LYS A N 1
ATOM 4536 C CA . LYS B 2 359 ? 90.828 7.653 -27.972 1.00 35.26 359 LYS A CA 1
ATOM 4537 C C . LYS B 2 359 ? 89.502 7.276 -28.621 1.00 34.23 359 LYS A C 1
ATOM 4538 O O . LYS B 2 359 ? 89.181 6.096 -28.722 1.00 34.55 359 LYS A O 1
ATOM 4544 N N . GLY B 2 360 ? 88.738 8.261 -29.079 1.00 34.16 360 GLY A N 1
ATOM 4545 C CA . GLY B 2 360 ? 87.464 7.948 -29.712 1.00 33.72 360 GLY A CA 1
ATOM 4546 C C . GLY B 2 360 ? 86.536 7.121 -28.829 1.00 34.13 360 GLY A C 1
ATOM 4547 O O . GLY B 2 360 ? 86.483 7.307 -27.607 1.00 34.17 360 GLY A O 1
ATOM 4548 N N . LEU B 2 361 ? 85.806 6.192 -29.433 1.00 33.66 361 LEU A N 1
ATOM 4549 C CA . LEU B 2 361 ? 84.877 5.378 -28.670 1.00 34.10 361 LEU A CA 1
ATOM 4550 C C . LEU B 2 361 ? 85.479 4.806 -27.402 1.00 35.11 361 LEU A C 1
ATOM 4551 O O . LEU B 2 361 ? 84.771 4.592 -26.419 1.00 36.13 361 LEU A O 1
ATOM 4556 N N . GLU B 2 362 ? 86.783 4.569 -27.403 1.00 35.62 362 GLU A N 1
ATOM 4557 C CA . GLU B 2 362 ? 87.424 4.002 -26.225 1.00 35.66 362 GLU A CA 1
ATOM 4558 C C . GLU B 2 362 ? 87.701 5.029 -25.163 1.00 35.62 362 GLU A C 1
ATOM 4559 O O . GLU B 2 362 ? 88.045 4.676 -24.039 1.00 37.59 362 GLU A O 1
ATOM 4565 N N . GLY B 2 363 ? 87.573 6.301 -25.504 1.00 34.86 363 GLY A N 1
ATOM 4566 C CA . GLY B 2 363 ? 87.850 7.316 -24.511 1.00 34.30 363 GLY A CA 1
ATOM 4567 C C . GLY B 2 363 ? 86.616 7.808 -23.794 1.00 33.90 363 GLY A C 1
ATOM 4568 O O . GLY B 2 363 ? 86.688 8.751 -23.003 1.00 34.51 363 GLY A O 1
ATOM 4569 N N . ILE B 2 364 ? 85.482 7.168 -24.045 1.00 33.00 364 ILE A N 1
ATOM 4570 C CA . ILE B 2 364 ? 84.246 7.616 -23.422 1.00 32.82 364 ILE A CA 1
ATOM 4571 C C . ILE B 2 364 ? 83.369 6.500 -22.897 1.00 34.45 364 ILE A C 1
ATOM 4572 O O . ILE B 2 364 ? 83.136 5.516 -23.590 1.00 35.63 364 ILE A O 1
ATOM 4577 N N . ASN B 2 365 ? 82.889 6.642 -21.667 1.00 35.48 365 ASN A N 1
ATOM 4578 C CA . ASN B 2 365 ? 81.974 5.646 -21.117 1.00 35.56 365 ASN A CA 1
ATOM 4579 C C . ASN B 2 365 ? 80.582 6.199 -21.405 1.00 34.04 365 ASN A C 1
ATOM 4580 O O . ASN B 2 365 ? 80.266 7.325 -21.018 1.00 33.56 365 ASN A O 1
ATOM 4585 N N . SER B 2 366 ? 79.756 5.430 -22.100 1.00 32.57 366 SER A N 1
ATOM 4586 C CA . SER B 2 366 ? 78.407 5.875 -22.395 1.00 31.18 366 SER A CA 1
ATOM 4587 C C . SER B 2 366 ? 77.450 4.750 -22.721 1.00 31.85 366 SER A C 1
ATOM 4588 O O . SER B 2 366 ? 77.629 4.037 -23.706 1.00 31.69 366 SER A O 1
ATOM 4591 N N . PRO B 2 367 ? 76.405 4.586 -21.900 1.00 31.65 367 PRO A N 1
ATOM 4592 C CA . PRO B 2 367 ? 75.410 3.539 -22.113 1.00 31.35 367 PRO A CA 1
ATOM 4593 C C . PRO B 2 367 ? 74.677 3.784 -23.418 1.00 30.83 367 PRO A C 1
ATOM 4594 O O . PRO B 2 367 ? 73.856 2.974 -23.841 1.00 31.25 367 PRO A O 1
ATOM 4598 N N . VAL B 2 368 ? 74.973 4.909 -24.058 1.00 30.15 368 VAL A N 1
ATOM 4599 C CA . VAL B 2 368 ? 74.320 5.226 -25.311 1.00 29.28 368 VAL A CA 1
ATOM 4600 C C . VAL B 2 368 ? 75.287 5.152 -26.516 1.00 29.81 368 VAL A C 1
ATOM 4601 O O . VAL B 2 368 ? 74.878 5.290 -27.680 1.00 28.04 368 VAL A O 1
ATOM 4605 N N . ALA B 2 369 ? 76.566 4.906 -26.228 1.00 30.17 369 ALA A N 1
ATOM 4606 C CA . ALA B 2 369 ? 77.583 4.782 -27.277 1.00 30.80 369 ALA A CA 1
ATOM 4607 C C . ALA B 2 369 ? 77.146 3.753 -28.320 1.00 30.65 369 ALA A C 1
ATOM 4608 O O . ALA B 2 369 ? 77.198 4.014 -29.520 1.00 29.92 369 ALA A O 1
ATOM 4610 N N . LYS B 2 370 ? 76.683 2.597 -27.846 1.00 31.11 370 LYS A N 1
ATOM 4611 C CA . LYS B 2 370 ? 76.241 1.510 -28.721 1.00 32.14 370 LYS A CA 1
ATOM 4612 C C . LYS B 2 370 ? 75.215 1.932 -29.756 1.00 31.50 370 LYS A C 1
ATOM 4613 O O . LYS B 2 370 ? 75.021 1.242 -30.750 1.00 32.86 370 LYS A O 1
ATOM 4619 N N . PHE B 2 371 ? 74.539 3.047 -29.533 1.00 30.19 371 PHE A N 1
ATOM 4620 C CA . PHE B 2 371 ? 73.539 3.478 -30.493 1.00 29.23 371 PHE A CA 1
ATOM 4621 C C . PHE B 2 371 ? 74.128 4.506 -31.421 1.00 28.50 371 PHE A C 1
ATOM 4622 O O . PHE B 2 371 ? 73.558 4.832 -32.448 1.00 27.94 371 PHE A O 1
ATOM 4630 N N . LEU B 2 372 ? 75.294 5.005 -31.050 1.00 28.90 372 LEU A N 1
ATOM 4631 C CA . LEU B 2 372 ? 75.982 6.003 -31.852 1.00 29.70 372 LEU A CA 1
ATOM 4632 C C . LEU B 2 372 ? 77.184 5.364 -32.551 1.00 30.27 372 LEU A C 1
ATOM 4633 O O . LEU B 2 372 ? 77.278 4.134 -32.688 1.00 29.96 372 LEU A O 1
ATOM 4638 N N . ASN B 2 373 ? 78.095 6.209 -33.006 1.00 30.09 373 ASN A N 1
ATOM 4639 C CA . ASN B 2 373 ? 79.293 5.741 -33.673 1.00 30.42 373 ASN A CA 1
ATOM 4640 C C . ASN B 2 373 ? 80.312 6.830 -33.441 1.00 30.66 373 ASN A C 1
ATOM 4641 O O . ASN B 2 373 ? 79.947 7.958 -33.113 1.00 30.60 373 ASN A O 1
ATOM 4646 N N . ALA B 2 374 ? 81.584 6.492 -33.608 1.00 31.84 374 ALA A N 1
ATOM 4647 C CA . ALA B 2 374 ? 82.676 7.437 -33.406 1.00 32.16 374 ALA A CA 1
ATOM 4648 C C . ALA B 2 374 ? 82.457 8.809 -34.033 1.00 32.55 374 ALA A C 1
ATOM 4649 O O . ALA B 2 374 ? 82.797 9.822 -33.430 1.00 32.22 374 ALA A O 1
ATOM 4651 N N . GLU B 2 375 ? 81.903 8.842 -35.242 1.00 33.82 375 GLU A N 1
ATOM 4652 C CA . GLU B 2 375 ? 81.682 10.108 -35.940 1.00 35.98 375 GLU A CA 1
ATOM 4653 C C . GLU B 2 375 ? 80.741 11.025 -35.169 1.00 34.73 375 GLU A C 1
ATOM 4654 O O . GLU B 2 375 ? 81.091 12.159 -34.819 1.00 33.58 375 GLU A O 1
ATOM 4660 N N . ILE B 2 376 ? 79.539 10.510 -34.932 1.00 33.53 376 ILE A N 1
ATOM 4661 C CA . ILE B 2 376 ? 78.490 11.213 -34.207 1.00 32.05 376 ILE A CA 1
ATOM 4662 C C . ILE B 2 376 ? 79.015 11.745 -32.870 1.00 31.58 376 ILE A C 1
ATOM 4663 O O . ILE B 2 376 ? 78.844 12.925 -32.545 1.00 30.82 376 ILE A O 1
ATOM 4668 N N . ILE B 2 377 ? 79.676 10.872 -32.116 1.00 29.69 377 ILE A N 1
ATOM 4669 C CA . ILE B 2 377 ? 80.208 11.249 -30.832 1.00 29.64 377 ILE A CA 1
ATOM 4670 C C . ILE B 2 377 ? 81.259 12.343 -30.966 1.00 30.02 377 ILE A C 1
ATOM 4671 O O . ILE B 2 377 ? 81.306 13.263 -30.155 1.00 32.30 377 ILE A O 1
ATOM 4676 N N . GLU B 2 378 ? 82.096 12.266 -31.987 1.00 29.57 378 GLU A N 1
ATOM 4677 C CA . GLU B 2 378 ? 83.106 13.294 -32.161 1.00 29.07 378 GLU A CA 1
ATOM 4678 C C . GLU B 2 378 ? 82.438 14.601 -32.525 1.00 27.32 378 GLU A C 1
ATOM 4679 O O . GLU B 2 378 ? 82.883 15.674 -32.101 1.00 26.27 378 GLU A O 1
ATOM 4685 N N . ASP B 2 379 ? 81.367 14.515 -33.304 1.00 24.89 379 ASP A N 1
ATOM 4686 C CA . ASP B 2 379 ? 80.652 15.715 -33.681 1.00 25.55 379 ASP A CA 1
ATOM 4687 C C . ASP B 2 379 ? 79.996 16.332 -32.450 1.00 24.14 379 ASP A C 1
ATOM 4688 O O . ASP B 2 379 ? 80.121 17.537 -32.207 1.00 23.89 379 ASP A O 1
ATOM 4693 N N . ILE B 2 380 ? 79.324 15.499 -31.665 1.00 22.06 380 ILE A N 1
ATOM 4694 C CA . ILE B 2 380 ? 78.683 15.964 -30.447 1.00 22.55 380 ILE A CA 1
ATOM 4695 C C . ILE B 2 380 ? 79.718 16.622 -29.528 1.00 23.01 380 ILE A C 1
ATOM 4696 O O . ILE B 2 380 ? 79.516 17.738 -29.044 1.00 23.70 380 ILE A O 1
ATOM 4701 N N . LEU B 2 381 ? 80.832 15.933 -29.307 1.00 23.80 381 LEU A N 1
ATOM 4702 C CA . LEU B 2 381 ? 81.907 16.456 -28.466 1.00 25.13 381 LEU A CA 1
ATOM 4703 C C . LEU B 2 381 ? 82.467 17.779 -28.992 1.00 25.33 381 LEU A C 1
ATOM 4704 O O . LEU B 2 381 ? 82.830 18.659 -28.213 1.00 26.26 381 LEU A O 1
ATOM 4709 N N . ASP B 2 382 ? 82.525 17.935 -30.306 1.00 26.16 382 ASP A N 1
ATOM 4710 C CA . ASP B 2 382 ? 83.036 19.184 -30.853 1.00 27.71 382 ASP A CA 1
ATOM 4711 C C . ASP B 2 382 ? 82.063 20.309 -30.686 1.00 26.82 382 ASP A C 1
ATOM 4712 O O . ASP B 2 382 ? 82.448 21.402 -30.293 1.00 26.07 382 ASP A O 1
ATOM 4717 N N . ARG B 2 383 ? 80.793 20.046 -30.972 1.00 26.41 383 ARG A N 1
ATOM 4718 C CA . ARG B 2 383 ? 79.808 21.099 -30.855 1.00 25.75 383 ARG A CA 1
ATOM 4719 C C . ARG B 2 383 ? 79.610 21.517 -29.397 1.00 26.55 383 ARG A C 1
ATOM 4720 O O . ARG B 2 383 ? 79.273 22.671 -29.115 1.00 27.08 383 ARG A O 1
ATOM 4728 N N . THR B 2 384 ? 79.822 20.591 -28.466 1.00 25.35 384 THR A N 1
ATOM 4729 C CA . THR B 2 384 ? 79.681 20.937 -27.058 1.00 24.70 384 THR A CA 1
ATOM 4730 C C . THR B 2 384 ? 81.037 21.402 -26.533 1.00 25.13 384 THR A C 1
ATOM 4731 O O . THR B 2 384 ? 81.147 21.875 -25.403 1.00 24.32 384 THR A O 1
ATOM 4735 N N . ALA B 2 385 ? 82.064 21.273 -27.367 1.00 25.22 385 ALA A N 1
ATOM 4736 C CA . ALA B 2 385 ? 83.419 21.643 -26.977 1.00 25.66 385 ALA A CA 1
ATOM 4737 C C . ALA B 2 385 ? 83.792 20.866 -25.721 1.00 25.53 385 ALA A C 1
ATOM 4738 O O . ALA B 2 385 ? 84.399 21.399 -24.791 1.00 25.57 385 ALA A O 1
ATOM 4740 N N . ALA B 2 386 ? 83.417 19.598 -25.698 1.00 25.58 386 ALA A N 1
ATOM 4741 C CA . ALA B 2 386 ? 83.715 18.758 -24.552 1.00 27.31 386 ALA A CA 1
ATOM 4742 C C . ALA B 2 386 ? 85.223 18.600 -24.326 1.00 27.91 386 ALA A C 1
ATOM 4743 O O . ALA B 2 386 ? 86.014 18.566 -25.270 1.00 29.16 386 ALA A O 1
ATOM 4745 N N . GLN B 2 387 ? 85.614 18.502 -23.066 1.00 27.46 387 GLN A N 1
ATOM 4746 C CA . GLN B 2 387 ? 87.009 18.326 -22.735 1.00 28.31 387 GLN A CA 1
ATOM 4747 C C . GLN B 2 387 ? 87.190 17.065 -21.921 1.00 29.16 387 GLN A C 1
ATOM 4748 O O . GLN B 2 387 ? 86.230 16.566 -21.318 1.00 27.83 387 GLN A O 1
ATOM 4754 N N . ASP B 2 388 ? 88.415 16.539 -21.918 1.00 29.30 388 ASP A N 1
ATOM 4755 C CA . ASP B 2 388 ? 88.703 15.333 -21.152 1.00 29.62 388 ASP A CA 1
ATOM 4756 C C . ASP B 2 388 ? 88.275 15.573 -19.703 1.00 27.31 388 ASP A C 1
ATOM 4757 O O . ASP B 2 388 ? 88.565 16.621 -19.134 1.00 25.53 388 ASP A O 1
ATOM 4762 N N . GLY B 2 389 ? 87.552 14.606 -19.137 1.00 26.87 389 GLY A N 1
ATOM 4763 C CA . GLY B 2 389 ? 87.069 14.716 -17.770 1.00 25.64 389 GLY A CA 1
ATOM 4764 C C . GLY B 2 389 ? 85.668 15.317 -17.636 1.00 25.65 389 GLY A C 1
ATOM 4765 O O . GLY B 2 389 ? 85.123 15.371 -16.528 1.00 26.21 389 GLY A O 1
ATOM 4766 N N . ASP B 2 390 ? 85.091 15.792 -18.742 1.00 23.17 390 ASP A N 1
ATOM 4767 C CA . ASP B 2 390 ? 83.738 16.371 -18.719 1.00 21.72 390 ASP A CA 1
ATOM 4768 C C . ASP B 2 390 ? 82.710 15.273 -18.872 1.00 21.30 390 ASP A C 1
ATOM 4769 O O . ASP B 2 390 ? 83.031 14.121 -19.165 1.00 21.07 390 ASP A O 1
ATOM 4774 N N . MET B 2 391 ? 81.461 15.668 -18.701 1.00 21.56 391 MET A N 1
ATOM 4775 C CA . MET B 2 391 ? 80.333 14.773 -18.842 1.00 20.93 391 MET A CA 1
ATOM 4776 C C . MET B 2 391 ? 79.386 15.514 -19.754 1.00 20.10 391 MET A C 1
ATOM 4777 O O . MET B 2 391 ? 79.315 16.735 -19.686 1.00 18.88 391 MET A O 1
ATOM 4782 N N . ILE B 2 392 ? 78.692 14.780 -20.623 1.00 20.55 392 ILE A N 1
ATOM 4783 C CA . ILE B 2 392 ? 77.691 15.356 -21.515 1.00 18.15 392 ILE A CA 1
ATOM 4784 C C . ILE B 2 392 ? 76.374 14.642 -21.165 1.00 19.33 392 ILE A C 1
ATOM 4785 O O . ILE B 2 392 ? 76.320 13.413 -21.170 1.00 19.59 392 ILE A O 1
ATOM 4790 N N . PHE B 2 393 ? 75.323 15.396 -20.833 1.00 18.58 393 PHE A N 1
ATOM 4791 C CA . PHE B 2 393 ? 74.023 14.798 -20.537 1.00 16.80 393 PHE A CA 1
ATOM 4792 C C . PHE B 2 393 ? 73.121 15.163 -21.701 1.00 17.01 393 PHE A C 1
ATOM 4793 O O . PHE B 2 393 ? 73.321 16.196 -22.340 1.00 16.59 393 PHE A O 1
ATOM 4801 N N . PHE B 2 394 ? 72.128 14.322 -21.972 1.00 16.57 394 PHE A N 1
ATOM 4802 C CA . PHE B 2 394 ? 71.220 14.572 -23.074 1.00 16.93 394 PHE A CA 1
ATOM 4803 C C . PHE B 2 394 ? 69.751 14.662 -22.694 1.00 17.28 394 PHE A C 1
ATOM 4804 O O . PHE B 2 394 ? 69.251 13.910 -21.856 1.00 18.13 394 PHE A O 1
ATOM 4812 N N . GLY B 2 395 ? 69.068 15.595 -23.334 1.00 16.31 395 GLY A N 1
ATOM 4813 C CA . GLY B 2 395 ? 67.652 15.743 -23.126 1.00 15.91 395 GLY A CA 1
ATOM 4814 C C . GLY B 2 395 ? 67.081 15.482 -24.504 1.00 16.16 395 GLY A C 1
ATOM 4815 O O . GLY B 2 395 ? 67.398 16.209 -25.442 1.00 17.97 395 GLY A O 1
ATOM 4816 N N . ALA B 2 396 ? 66.265 14.449 -24.652 1.00 15.59 396 ALA A N 1
ATOM 4817 C CA . ALA B 2 396 ? 65.684 14.139 -25.956 1.00 17.00 396 ALA A CA 1
ATOM 4818 C C . ALA B 2 396 ? 64.161 13.965 -25.796 1.00 17.06 396 ALA A C 1
ATOM 4819 O O . ALA B 2 396 ? 63.688 12.939 -25.287 1.00 17.33 396 ALA A O 1
ATOM 4821 N N . ASP B 2 397 ? 63.430 15.012 -26.212 1.00 18.08 397 ASP A N 1
ATOM 4822 C CA . ASP B 2 397 ? 61.943 14.997 -26.213 1.00 18.00 397 ASP A CA 1
ATOM 4823 C C . ASP B 2 397 ? 61.343 16.171 -27.009 1.00 19.50 397 ASP A C 1
ATOM 4824 O O . ASP B 2 397 ? 62.021 16.781 -27.856 1.00 19.35 397 ASP A O 1
ATOM 4829 N N . ASN B 2 398 ? 60.059 16.406 -26.713 1.00 19.54 398 ASN A N 1
ATOM 4830 C CA . ASN B 2 398 ? 59.295 17.541 -27.265 1.00 20.79 398 ASN A CA 1
ATOM 4831 C C . ASN B 2 398 ? 60.071 18.794 -26.805 1.00 19.91 398 ASN A C 1
ATOM 4832 O O . ASN B 2 398 ? 60.871 18.732 -25.875 1.00 20.08 398 ASN A O 1
ATOM 4837 N N . LYS B 2 399 ? 60.172 19.869 -27.258 1.00 19.47 399 LYS A N 1
ATOM 4838 C CA . LYS B 2 399 ? 60.823 21.102 -26.833 1.00 20.74 399 LYS A CA 1
ATOM 4839 C C . LYS B 2 399 ? 60.690 21.508 -25.376 1.00 19.59 399 LYS A C 1
ATOM 4840 O O . LYS B 2 399 ? 61.656 21.901 -24.743 1.00 18.63 399 LYS A O 1
ATOM 4846 N N . LYS B 2 400 ? 59.481 21.428 -24.854 1.00 19.49 400 LYS A N 1
ATOM 4847 C CA . LYS B 2 400 ? 59.222 21.797 -23.479 1.00 20.11 400 LYS A CA 1
ATOM 4848 C C . LYS B 2 400 ? 59.938 20.884 -22.471 1.00 19.27 400 LYS A C 1
ATOM 4849 O O . LYS B 2 400 ? 60.636 21.364 -21.586 1.00 19.03 400 LYS A O 1
ATOM 4855 N N . ILE B 2 401 ? 59.763 19.573 -22.593 1.00 18.25 401 ILE A N 1
ATOM 4856 C CA . ILE B 2 401 ? 60.404 18.666 -21.647 1.00 19.40 401 ILE A CA 1
ATOM 4857 C C . ILE B 2 401 ? 61.924 18.856 -21.643 1.00 18.50 401 ILE A C 1
ATOM 4858 O O . ILE B 2 401 ? 62.544 18.943 -20.571 1.00 17.74 401 ILE A O 1
ATOM 4863 N N . VAL B 2 402 ? 62.512 18.962 -22.833 1.00 17.24 402 VAL A N 1
ATOM 4864 C CA . VAL B 2 402 ? 63.958 19.146 -22.947 1.00 16.92 402 VAL A CA 1
ATOM 4865 C C . VAL B 2 402 ? 64.407 20.414 -22.239 1.00 16.67 402 VAL A C 1
ATOM 4866 O O . VAL B 2 402 ? 65.367 20.396 -21.475 1.00 14.50 402 VAL A O 1
ATOM 4870 N N . ALA B 2 403 ? 63.716 21.517 -22.500 1.00 17.04 403 ALA A N 1
ATOM 4871 C CA . ALA B 2 403 ? 64.066 22.776 -21.857 1.00 18.22 403 ALA A CA 1
ATOM 4872 C C . ALA B 2 403 ? 63.872 22.697 -20.334 1.00 17.78 403 ALA A C 1
ATOM 4873 O O . ALA B 2 403 ? 64.753 23.085 -19.564 1.00 17.16 403 ALA A O 1
ATOM 4875 N N . ASP B 2 404 ? 62.720 22.196 -19.901 1.00 17.12 404 ASP A N 1
ATOM 4876 C CA . ASP B 2 404 ? 62.444 22.102 -18.472 1.00 17.00 404 ASP A CA 1
ATOM 4877 C C . ASP B 2 404 ? 63.441 21.190 -17.777 1.00 16.86 404 ASP A C 1
ATOM 4878 O O . ASP B 2 404 ? 64.072 21.585 -16.798 1.00 16.74 404 ASP A O 1
ATOM 4883 N N . ALA B 2 405 ? 63.585 19.972 -18.293 1.00 16.62 405 ALA A N 1
ATOM 4884 C CA . ALA B 2 405 ? 64.495 18.993 -17.709 1.00 16.21 405 ALA A CA 1
ATOM 4885 C C . ALA B 2 405 ? 65.963 19.389 -17.794 1.00 16.04 405 ALA A C 1
ATOM 4886 O O . ALA B 2 405 ? 66.687 19.282 -16.810 1.00 16.33 405 ALA A O 1
ATOM 4888 N N . MET B 2 406 ? 66.404 19.860 -18.958 1.00 14.50 406 MET A N 1
ATOM 4889 C CA . MET B 2 406 ? 67.799 20.225 -19.118 1.00 13.26 406 MET A CA 1
ATOM 4890 C C . MET B 2 406 ? 68.119 21.586 -18.528 1.00 13.68 406 MET A C 1
ATOM 4891 O O . MET B 2 406 ? 69.230 21.800 -18.025 1.00 12.49 406 MET A O 1
ATOM 4896 N N . GLY B 2 407 ? 67.157 22.504 -18.562 1.00 12.76 407 GLY A N 1
ATOM 4897 C CA . GLY B 2 407 ? 67.390 23.808 -17.955 1.00 12.71 407 GLY A CA 1
ATOM 4898 C C . GLY B 2 407 ? 67.507 23.624 -16.447 1.00 12.79 407 GLY A C 1
ATOM 4899 O O . GLY B 2 407 ? 68.361 24.215 -15.773 1.00 14.87 407 GLY A O 1
ATOM 4900 N N . ALA B 2 408 ? 66.643 22.779 -15.909 1.00 12.47 408 ALA A N 1
ATOM 4901 C CA . ALA B 2 408 ? 66.644 22.498 -14.483 1.00 13.22 408 ALA A CA 1
ATOM 4902 C C . ALA B 2 408 ? 67.918 21.750 -14.078 1.00 14.54 408 ALA A C 1
ATOM 4903 O O . ALA B 2 408 ? 68.504 22.042 -13.039 1.00 14.90 408 ALA A O 1
ATOM 4905 N N . LEU B 2 409 ? 68.344 20.788 -14.904 1.00 15.69 409 LEU A N 1
ATOM 4906 C CA . LEU B 2 409 ? 69.541 19.997 -14.630 1.00 13.64 409 LEU A CA 1
ATOM 4907 C C . LEU B 2 409 ? 70.733 20.925 -14.670 1.00 14.47 409 LEU A C 1
ATOM 4908 O O . LEU B 2 409 ? 71.663 20.865 -13.852 1.00 14.69 409 LEU A O 1
ATOM 4913 N N . ARG B 2 410 ? 70.697 21.804 -15.643 1.00 14.07 410 ARG A N 1
ATOM 4914 C CA . ARG B 2 410 ? 71.760 22.750 -15.786 1.00 16.30 410 ARG A CA 1
ATOM 4915 C C . ARG B 2 410 ? 72.008 23.484 -14.469 1.00 17.89 410 ARG A C 1
ATOM 4916 O O . ARG B 2 410 ? 73.136 23.554 -13.981 1.00 18.25 410 ARG A O 1
ATOM 4924 N N . LEU B 2 411 ? 70.944 24.026 -13.891 1.00 18.94 411 LEU A N 1
ATOM 4925 C CA . LEU B 2 411 ? 71.049 24.771 -12.645 1.00 18.52 411 LEU A CA 1
ATOM 4926 C C . LEU B 2 411 ? 71.502 23.910 -11.492 1.00 18.63 411 LEU A C 1
ATOM 4927 O O . LEU B 2 411 ? 72.399 24.274 -10.737 1.00 18.23 411 LEU A O 1
ATOM 4932 N N . LYS B 2 412 ? 70.870 22.760 -11.350 1.00 19.23 412 LYS A N 1
ATOM 4933 C CA . LYS B 2 412 ? 71.204 21.882 -10.257 1.00 20.00 412 LYS A CA 1
ATOM 4934 C C . LYS B 2 412 ? 72.683 21.498 -10.298 1.00 21.55 412 LYS A C 1
ATOM 4935 O O . LYS B 2 412 ? 73.387 2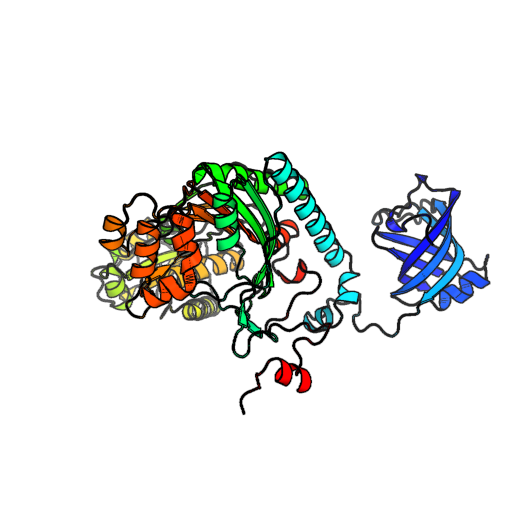1.620 -9.290 1.00 23.95 412 LYS A O 1
ATOM 4941 N N . VAL B 2 413 ? 73.160 21.053 -11.458 1.00 20.57 413 VAL A N 1
ATOM 4942 C CA . VAL B 2 413 ? 74.552 20.641 -11.590 1.00 20.78 413 VAL A CA 1
ATOM 4943 C C . VAL B 2 413 ? 75.514 21.785 -11.289 1.00 22.11 413 VAL A C 1
ATOM 4944 O O . VAL B 2 413 ? 76.552 21.586 -10.639 1.00 22.60 413 VAL A O 1
ATOM 4948 N N . GLY B 2 414 ? 75.164 22.984 -11.749 1.00 21.75 414 GLY A N 1
ATOM 4949 C CA . GLY B 2 414 ? 76.005 24.136 -11.499 1.00 21.37 414 GLY A CA 1
ATOM 4950 C C . GLY B 2 414 ? 76.188 24.391 -10.011 1.00 22.88 414 GLY A C 1
ATOM 4951 O O . GLY B 2 414 ? 77.262 24.816 -9.570 1.00 21.89 414 GLY A O 1
ATOM 4952 N N . LYS B 2 415 ? 75.134 24.155 -9.233 1.00 23.41 415 LYS A N 1
ATOM 4953 C CA . LYS B 2 415 ? 75.222 24.345 -7.795 1.00 25.18 415 LYS A CA 1
ATOM 4954 C C . LYS B 2 415 ? 75.983 23.164 -7.204 1.00 25.10 415 LYS A C 1
ATOM 4955 O O . LYS B 2 415 ? 76.910 23.352 -6.422 1.00 26.11 415 LYS A O 1
ATOM 4961 N N . ASP B 2 416 ? 75.601 21.951 -7.594 1.00 24.39 416 ASP A N 1
ATOM 4962 C CA . ASP B 2 416 ? 76.248 20.743 -7.078 1.00 25.53 416 ASP A CA 1
ATOM 4963 C C . ASP B 2 416 ? 77.754 20.739 -7.254 1.00 25.75 416 ASP A C 1
ATOM 4964 O O . ASP B 2 416 ? 78.483 20.374 -6.347 1.00 26.31 416 ASP A O 1
ATOM 4969 N N . LEU B 2 417 ? 78.215 21.134 -8.433 1.00 26.55 417 LEU A N 1
ATOM 4970 C CA . LEU B 2 417 ? 79.639 21.135 -8.716 1.00 27.10 417 LEU A CA 1
ATOM 4971 C C . LEU B 2 417 ? 80.293 22.480 -8.499 1.00 26.10 417 LEU A C 1
ATOM 4972 O O . LEU B 2 417 ? 81.440 22.679 -8.880 1.0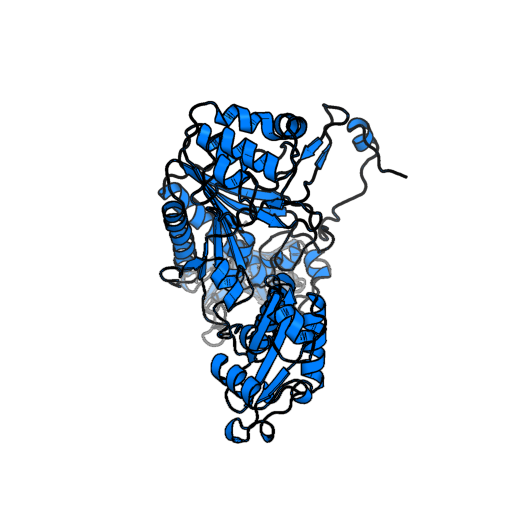0 26.61 417 LEU A O 1
ATOM 4977 N N . GLY B 2 418 ? 79.568 23.402 -7.883 1.00 26.25 418 GLY A N 1
ATOM 4978 C CA . GLY B 2 418 ? 80.127 24.718 -7.630 1.00 25.41 418 GLY A CA 1
ATOM 4979 C C . GLY B 2 418 ? 80.621 25.429 -8.875 1.00 26.18 418 GLY A C 1
ATOM 4980 O O . GLY B 2 418 ? 81.603 26.160 -8.805 1.00 27.18 418 GLY A O 1
ATOM 4981 N N . LEU B 2 419 ? 79.957 25.233 -10.014 1.00 25.83 419 LEU A N 1
ATOM 4982 C CA . LEU B 2 419 ? 80.376 25.893 -11.254 1.00 26.14 419 LEU A CA 1
ATOM 4983 C C . LEU B 2 419 ? 79.777 27.287 -11.373 1.00 27.11 419 LEU A C 1
ATOM 4984 O O . LEU B 2 419 ? 80.301 28.142 -12.080 1.00 28.13 419 LEU A O 1
ATOM 4989 N N . THR B 2 420 ? 78.685 27.509 -10.655 1.00 28.28 420 THR A N 1
ATOM 4990 C CA . THR B 2 420 ? 77.977 28.783 -10.663 1.00 29.24 420 THR A CA 1
ATOM 4991 C C . THR B 2 420 ? 78.610 29.851 -9.765 1.00 30.87 420 THR A C 1
ATOM 4992 O O . THR B 2 420 ? 78.719 29.670 -8.554 1.00 30.98 420 THR A O 1
ATOM 4996 N N . ASP B 2 421 ? 79.026 30.965 -10.356 1.00 32.77 421 ASP A N 1
ATOM 4997 C CA . ASP B 2 421 ? 79.626 32.038 -9.569 1.00 34.86 421 ASP A CA 1
ATOM 4998 C C . ASP B 2 421 ? 78.588 32.715 -8.678 1.00 35.35 421 ASP A C 1
ATOM 4999 O O . ASP B 2 421 ? 77.939 33.679 -9.078 1.00 34.03 421 ASP A O 1
ATOM 5004 N N . GLU B 2 422 ? 78.462 32.204 -7.462 1.00 37.29 422 GLU A N 1
ATOM 5005 C CA . GLU B 2 422 ? 77.507 32.688 -6.472 1.00 39.46 422 GLU A CA 1
ATOM 5006 C C . GLU B 2 422 ? 77.594 34.180 -6.165 1.00 39.99 422 GLU A C 1
ATOM 5007 O O . GLU B 2 422 ? 76.580 34.833 -5.904 1.00 40.99 422 GLU A O 1
ATOM 5013 N N . SER B 2 423 ? 78.809 34.712 -6.175 1.00 39.59 423 SER A N 1
ATOM 5014 C CA . SER B 2 423 ? 79.032 36.119 -5.878 1.00 39.43 423 SER A CA 1
ATOM 5015 C C . SER B 2 423 ? 78.403 37.078 -6.890 1.00 39.24 423 SER A C 1
ATOM 5016 O O . SER B 2 423 ? 77.697 38.019 -6.514 1.00 41.36 423 SER A O 1
ATOM 5019 N N . LYS B 2 424 ? 78.678 36.829 -8.167 1.00 36.99 424 LYS A N 1
ATOM 5020 C CA . LYS B 2 424 ? 78.209 37.637 -9.295 1.00 34.46 424 LYS A CA 1
ATOM 5021 C C . LYS B 2 424 ? 76.725 38.077 -9.286 1.00 30.71 424 LYS A C 1
ATOM 5022 O O . LYS B 2 424 ? 75.865 37.421 -8.695 1.00 30.81 424 LYS A O 1
ATOM 5028 N N . TRP B 2 425 ? 76.444 39.213 -9.921 1.00 26.29 425 TRP A N 1
ATOM 5029 C CA . TRP B 2 425 ? 75.075 39.710 -10.068 1.00 22.73 425 TRP A CA 1
ATOM 5030 C C . TRP B 2 425 ? 74.798 39.592 -11.550 1.00 21.87 425 TRP A C 1
ATOM 5031 O O . TRP B 2 425 ? 75.554 40.116 -12.368 1.00 22.16 425 TRP A O 1
ATOM 5042 N N . ALA B 2 426 ? 73.724 38.897 -11.902 1.00 20.16 426 ALA A N 1
ATOM 5043 C CA . ALA B 2 426 ? 73.415 38.687 -13.306 1.00 17.82 426 ALA A CA 1
ATOM 5044 C C . ALA B 2 426 ? 72.032 39.140 -13.732 1.00 16.12 426 ALA A C 1
ATOM 5045 O O . ALA B 2 426 ? 71.108 38.344 -13.826 1.00 15.22 426 ALA A O 1
ATOM 5047 N N . PRO B 2 427 ? 71.875 40.437 -14.005 1.00 16.36 427 PRO A N 1
ATOM 5048 C CA . PRO B 2 427 ? 70.564 40.931 -14.430 1.00 14.36 427 PRO A CA 1
ATOM 5049 C C . PRO B 2 427 ? 70.460 40.845 -15.939 1.00 15.42 427 PRO A C 1
ATOM 5050 O O . PRO B 2 427 ? 71.475 40.866 -16.631 1.00 15.19 427 PRO A O 1
ATOM 5054 N N . LEU B 2 428 ? 69.241 40.732 -16.452 1.00 15.03 428 LEU A N 1
ATOM 5055 C CA . LEU B 2 428 ? 69.041 40.726 -17.888 1.00 17.09 428 LEU A CA 1
ATOM 5056 C C . LEU B 2 428 ? 67.592 40.932 -18.219 1.00 17.84 428 LEU A C 1
ATOM 5057 O O . LEU B 2 428 ? 66.716 40.801 -17.376 1.00 19.50 428 LEU A O 1
ATOM 5062 N N . TRP B 2 429 ? 67.343 41.293 -19.460 1.00 18.18 429 TRP A N 1
ATOM 5063 C CA . TRP B 2 429 ? 65.977 41.439 -19.904 1.00 18.12 429 TRP A CA 1
ATOM 5064 C C . TRP B 2 429 ? 65.733 40.270 -20.847 1.00 17.56 429 TRP A C 1
ATOM 5065 O O . TRP B 2 429 ? 66.601 39.915 -21.659 1.00 16.97 429 TRP A O 1
ATOM 5076 N N . VAL B 2 430 ? 64.600 39.654 -20.707 1.00 15.91 430 VAL A N 1
ATOM 5077 C CA . VAL B 2 430 ? 64.187 38.624 -21.652 1.00 15.16 430 VAL A CA 1
ATOM 5078 C C . VAL B 2 430 ? 63.034 39.224 -22.405 1.00 17.47 430 VAL A C 1
ATOM 5079 O O . VAL B 2 430 ? 62.017 39.598 -21.808 1.00 17.33 430 VAL A O 1
ATOM 5083 N N . ILE B 2 431 ? 63.206 39.339 -23.690 1.00 18.49 431 ILE A N 1
ATOM 5084 C CA . ILE B 2 431 ? 62.190 39.972 -24.513 1.00 18.42 431 ILE A CA 1
ATOM 5085 C C . ILE B 2 431 ? 61.738 39.076 -25.638 1.00 18.09 431 ILE A C 1
ATOM 5086 O O . ILE B 2 431 ? 62.280 37.998 -25.850 1.00 18.40 431 ILE A O 1
ATOM 5091 N N . ASP B 2 432 ? 60.744 39.541 -26.374 1.00 17.96 432 ASP A N 1
ATOM 5092 C CA . ASP B 2 432 ? 60.238 38.774 -27.485 1.00 18.22 432 ASP A CA 1
ATOM 5093 C C . ASP B 2 432 ? 59.652 37.438 -27.054 1.00 17.61 432 ASP A C 1
ATOM 5094 O O . ASP B 2 432 ? 59.931 36.410 -27.660 1.00 17.41 432 ASP A O 1
ATOM 5099 N N . PHE B 2 433 ? 58.867 37.449 -25.984 1.00 17.28 433 PHE A N 1
ATOM 5100 C CA . PHE B 2 433 ? 58.206 36.239 -25.540 1.00 17.24 433 PHE A CA 1
ATOM 5101 C C . PHE B 2 433 ? 57.110 36.000 -26.570 1.00 17.76 433 PHE A C 1
ATOM 5102 O O . PHE B 2 433 ? 56.680 36.920 -27.256 1.00 16.04 433 PHE A O 1
ATOM 5110 N N . PRO B 2 434 ? 56.642 34.757 -26.682 1.00 19.15 434 PRO A N 1
ATOM 5111 C CA . PRO B 2 434 ? 55.570 34.427 -27.630 1.00 19.30 434 PRO A CA 1
ATOM 5112 C C . PRO B 2 434 ? 54.308 35.098 -27.092 1.00 19.91 434 PRO A C 1
ATOM 5113 O O . PRO B 2 434 ? 54.209 35.354 -25.894 1.00 20.61 434 PRO A O 1
ATOM 5117 N N . MET B 2 435 ? 53.354 35.386 -27.964 1.00 20.47 435 MET A N 1
ATOM 5118 C CA . MET B 2 435 ? 52.086 35.975 -27.541 1.00 20.94 435 MET A CA 1
ATOM 5119 C C . MET B 2 435 ? 51.326 34.894 -26.788 1.00 20.60 435 MET A C 1
ATOM 5120 O O . MET B 2 435 ? 50.730 35.137 -25.743 1.00 20.10 435 MET A O 1
ATOM 5125 N N . PHE B 2 436 ? 51.357 33.691 -27.344 1.00 20.22 436 PHE A N 1
ATOM 5126 C CA . PHE B 2 436 ? 50.610 32.585 -26.778 1.00 21.99 436 PHE A CA 1
ATOM 5127 C C . PHE B 2 436 ? 51.371 31.320 -26.427 1.00 24.14 436 PHE A C 1
ATOM 5128 O O . PHE B 2 436 ? 52.510 31.100 -26.847 1.00 24.04 436 PHE A O 1
ATOM 5136 N N . GLU B 2 437 ? 50.679 30.480 -25.673 1.00 26.78 437 GLU A N 1
ATOM 5137 C CA . GLU B 2 437 ? 51.199 29.222 -25.177 1.00 29.66 437 GLU A CA 1
ATOM 5138 C C . GLU B 2 437 ? 50.144 28.136 -25.405 1.00 31.14 437 GLU A C 1
ATOM 5139 O O . GLU B 2 437 ? 48.954 28.356 -25.164 1.00 29.76 437 GLU A O 1
ATOM 5145 N N . ASP B 2 438 ? 50.584 26.973 -25.874 1.00 33.37 438 ASP A N 1
ATOM 5146 C CA . ASP B 2 438 ? 49.690 25.853 -26.131 1.00 35.88 438 ASP A CA 1
ATOM 5147 C C . ASP B 2 438 ? 49.024 25.492 -24.809 1.00 36.41 438 ASP A C 1
ATOM 5148 O O . ASP B 2 438 ? 49.690 25.447 -23.772 1.00 37.17 438 ASP A O 1
ATOM 5153 N N . ASP B 2 439 ? 47.717 25.246 -24.825 1.00 36.92 439 ASP A N 1
ATOM 5154 C CA . ASP B 2 439 ? 47.032 24.907 -23.578 1.00 37.82 439 ASP A CA 1
ATOM 5155 C C . ASP B 2 439 ? 46.858 23.398 -23.377 1.00 39.29 439 ASP A C 1
ATOM 5156 O O . ASP B 2 439 ? 46.219 22.956 -22.427 1.00 39.22 439 ASP A O 1
ATOM 5161 N N . GLY B 2 440 ? 47.458 22.616 -24.271 1.00 41.21 440 GLY A N 1
ATOM 5162 C CA . GLY B 2 440 ? 47.390 21.169 -24.172 1.00 44.38 440 GLY A CA 1
ATOM 5163 C C . GLY B 2 440 ? 46.062 20.566 -24.590 1.00 46.41 440 GLY A C 1
ATOM 5164 O O . GLY B 2 440 ? 45.921 19.344 -24.677 1.00 47.33 440 GLY A O 1
ATOM 5165 N N . GLU B 2 441 ? 45.089 21.429 -24.862 1.00 47.38 441 GLU A N 1
ATOM 5166 C CA . GLU B 2 441 ? 43.759 20.992 -25.255 1.00 47.10 441 GLU A CA 1
ATOM 5167 C C . GLU B 2 441 ? 43.380 21.545 -26.631 1.00 45.64 441 GLU A C 1
ATOM 5168 O O . GLU B 2 441 ? 42.207 21.763 -26.930 1.00 46.08 441 GLU A O 1
ATOM 5174 N N . GLY B 2 442 ? 44.379 21.763 -27.472 1.00 43.60 442 GLY A N 1
ATOM 5175 C CA . GLY B 2 442 ? 44.110 22.294 -28.791 1.00 40.50 442 GLY A CA 1
ATOM 5176 C C . GLY B 2 442 ? 44.001 23.808 -28.813 1.00 38.91 442 GLY A C 1
ATOM 5177 O O . GLY B 2 442 ? 43.924 24.400 -29.892 1.00 39.15 442 GLY A O 1
ATOM 5178 N N . GLY B 2 443 ? 44.009 24.445 -27.641 1.00 36.46 443 GLY A N 1
ATOM 5179 C CA . GLY B 2 443 ? 43.898 25.895 -27.606 1.00 33.73 443 GLY A CA 1
ATOM 5180 C C . GLY B 2 443 ? 45.158 26.675 -27.275 1.00 31.42 443 GLY A C 1
ATOM 5181 O O . GLY B 2 443 ? 46.228 26.123 -27.044 1.00 31.68 443 GLY A O 1
ATOM 5182 N N . LEU B 2 444 ? 45.024 27.989 -27.246 1.00 30.20 444 LEU A N 1
ATOM 5183 C CA . LEU B 2 444 ? 46.142 28.859 -26.930 1.00 28.43 444 LEU A CA 1
ATOM 5184 C C . LEU B 2 444 ? 45.787 29.688 -25.712 1.00 28.31 444 LEU A C 1
ATOM 5185 O O . LEU B 2 444 ? 44.634 30.084 -25.532 1.00 29.28 444 LEU A O 1
ATOM 5190 N N . THR B 2 445 ? 46.782 29.947 -24.879 1.00 27.38 445 THR A N 1
ATOM 5191 C CA . THR B 2 445 ? 46.588 30.735 -23.679 1.00 27.55 445 THR A CA 1
ATOM 5192 C C . THR B 2 445 ? 47.619 31.868 -23.714 1.00 27.11 445 THR A C 1
ATOM 5193 O O . THR B 2 445 ? 48.681 31.738 -24.347 1.00 25.53 445 THR A O 1
ATOM 5197 N N . ALA B 2 446 ? 47.311 32.976 -23.044 1.00 26.56 446 ALA A N 1
ATOM 5198 C CA . ALA B 2 446 ? 48.211 34.134 -23.037 1.00 27.15 446 ALA A CA 1
ATOM 5199 C C . ALA B 2 446 ? 49.515 33.896 -22.290 1.00 27.60 446 ALA A C 1
ATOM 5200 O O . ALA B 2 446 ? 49.503 33.555 -21.115 1.00 27.41 446 ALA A O 1
ATOM 5202 N N . MET B 2 447 ? 50.638 34.089 -22.973 1.00 27.89 447 MET A N 1
ATOM 5203 C CA . MET B 2 447 ? 51.940 33.909 -22.350 1.00 29.52 447 MET A CA 1
ATOM 5204 C C . MET B 2 447 ? 52.083 34.780 -21.099 1.00 28.99 447 MET A C 1
ATOM 5205 O O . MET B 2 447 ? 52.513 34.300 -20.052 1.00 28.58 447 MET A O 1
ATOM 5210 N N . HIS B 2 448 ? 51.736 36.059 -21.219 1.00 28.29 448 HIS A N 1
ATOM 5211 C CA . HIS B 2 448 ? 51.809 37.001 -20.097 1.00 26.73 448 HIS A CA 1
ATOM 5212 C C . HIS B 2 448 ? 50.362 37.304 -19.652 1.00 24.68 448 HIS A C 1
ATOM 5213 O O . HIS B 2 448 ? 49.963 36.918 -18.563 1.00 25.45 448 HIS A O 1
ATOM 5220 N N . HIS B 2 449 ? 49.591 38.013 -20.478 1.00 21.31 449 HIS A N 1
ATOM 5221 C CA . HIS B 2 449 ? 48.171 38.265 -20.214 1.00 17.15 449 HIS A CA 1
ATOM 5222 C C . HIS B 2 449 ? 47.510 38.727 -21.494 1.00 16.71 449 HIS A C 1
ATOM 5223 O O . HIS B 2 449 ? 48.168 39.229 -22.399 1.00 17.26 449 HIS A O 1
ATOM 5230 N N . PRO B 2 450 ? 46.193 38.549 -21.590 1.00 16.42 450 PRO A N 1
ATOM 5231 C CA . PRO B 2 450 ? 45.390 38.914 -22.758 1.00 15.42 450 PRO A CA 1
ATOM 5232 C C . PRO B 2 450 ? 45.520 40.323 -23.287 1.00 15.52 450 PRO A C 1
ATOM 5233 O O . PRO B 2 450 ? 45.137 40.581 -24.423 1.00 15.16 450 PRO A O 1
ATOM 5237 N N . PHE B 2 451 ? 46.066 41.233 -22.486 1.00 15.44 451 PHE A N 1
ATOM 5238 C CA . PHE B 2 451 ? 46.147 42.633 -22.898 1.00 15.77 451 PHE A CA 1
ATOM 5239 C C . PHE B 2 451 ? 47.498 43.021 -23.413 1.00 16.45 451 PHE A C 1
ATOM 5240 O O . PHE B 2 451 ? 47.829 44.199 -23.531 1.00 17.79 451 PHE A O 1
ATOM 5248 N N . THR B 2 452 ? 48.280 42.004 -23.731 1.00 16.92 452 THR A N 1
ATOM 5249 C CA . THR B 2 452 ? 49.610 42.206 -24.241 1.00 14.34 452 THR A CA 1
ATOM 5250 C C . THR B 2 452 ? 49.568 42.371 -25.748 1.00 14.08 452 THR A C 1
ATOM 5251 O O . THR B 2 452 ? 48.983 41.573 -26.471 1.00 13.41 452 THR A O 1
ATOM 5255 N N . SER B 2 453 ? 50.180 43.437 -26.210 1.00 13.67 453 SER A N 1
ATOM 5256 C CA . SER B 2 453 ? 50.230 43.710 -27.623 1.00 16.76 453 SER A CA 1
ATOM 5257 C C . SER B 2 453 ? 51.236 42.799 -28.353 1.00 17.71 453 SER A C 1
ATOM 5258 O O . SER B 2 453 ? 52.291 42.466 -27.804 1.00 17.49 453 SER A O 1
ATOM 5261 N N . PRO B 2 454 ? 50.910 42.371 -29.591 1.00 18.59 454 PRO A N 1
ATOM 5262 C CA . PRO B 2 454 ? 51.819 41.518 -30.368 1.00 20.14 454 PRO A CA 1
ATOM 5263 C C . PRO B 2 454 ? 52.914 42.467 -30.871 1.00 23.22 454 PRO A C 1
ATOM 5264 O O . PRO B 2 454 ? 52.640 43.650 -31.091 1.00 22.04 454 PRO A O 1
ATOM 5268 N N . LYS B 2 455 ? 54.141 41.978 -31.038 1.00 27.12 455 LYS A N 1
ATOM 5269 C CA . LYS B 2 455 ? 55.234 42.860 -31.456 1.00 31.99 455 LYS A CA 1
ATOM 5270 C C . LYS B 2 455 ? 55.033 43.635 -32.752 1.00 34.68 455 LYS A C 1
ATOM 5271 O O . LYS B 2 455 ? 55.079 44.865 -32.743 1.00 36.86 455 LYS A O 1
ATOM 5277 N N . ASP B 2 456 ? 54.821 42.960 -33.870 1.00 36.38 456 ASP A N 1
ATOM 5278 C CA . ASP B 2 456 ? 54.601 43.710 -35.105 1.00 38.94 456 ASP A CA 1
ATOM 5279 C C . ASP B 2 456 ? 53.622 42.998 -36.003 1.00 38.53 456 ASP A C 1
ATOM 5280 O O . ASP B 2 456 ? 53.980 42.539 -37.086 1.00 39.27 456 ASP A O 1
ATOM 5285 N N . MET B 2 457 ? 52.380 42.906 -35.547 1.00 37.40 457 MET A N 1
ATOM 5286 C CA . MET B 2 457 ? 51.348 42.238 -36.316 1.00 36.34 457 MET A CA 1
ATOM 5287 C C . MET B 2 457 ? 50.055 43.000 -36.213 1.00 35.78 457 MET A C 1
ATOM 5288 O O . MET B 2 457 ? 49.842 43.748 -35.259 1.00 35.46 457 MET A O 1
ATOM 5293 N N . THR B 2 458 ? 49.200 42.820 -37.210 1.00 34.16 458 THR A N 1
ATOM 5294 C CA . THR B 2 458 ? 47.896 43.456 -37.204 1.00 33.92 458 THR A CA 1
ATOM 5295 C C . THR B 2 458 ? 46.983 42.419 -36.578 1.00 32.90 458 THR A C 1
ATOM 5296 O O . THR B 2 458 ? 47.368 41.261 -36.431 1.00 32.36 458 THR A O 1
ATOM 5300 N N . ALA B 2 459 ? 45.782 42.825 -36.203 1.00 32.37 459 ALA A N 1
ATOM 5301 C CA . ALA B 2 459 ? 44.845 41.873 -35.626 1.00 31.91 459 ALA A CA 1
ATOM 5302 C C . ALA B 2 459 ? 44.654 40.709 -36.617 1.00 31.13 459 ALA A C 1
ATOM 5303 O O . ALA B 2 459 ? 44.734 39.533 -36.248 1.00 31.54 459 ALA A O 1
ATOM 5305 N N . ALA B 2 460 ? 44.418 41.049 -37.879 1.00 31.00 460 ALA A N 1
ATOM 5306 C CA . ALA B 2 460 ? 44.211 40.048 -38.923 1.00 31.34 460 ALA A CA 1
ATOM 5307 C C . ALA B 2 460 ? 45.402 39.104 -38.966 1.00 31.14 460 ALA A C 1
ATOM 5308 O O . ALA B 2 460 ? 45.245 37.884 -38.998 1.00 30.97 460 ALA A O 1
ATOM 5310 N N . GLU B 2 461 ? 46.599 39.676 -38.960 1.00 30.86 461 GLU A N 1
ATOM 5311 C CA . GLU B 2 461 ? 47.804 38.866 -38.991 1.00 32.68 461 GLU A CA 1
ATOM 5312 C C . GLU B 2 461 ? 47.859 37.930 -37.786 1.00 32.27 461 GLU A C 1
ATOM 5313 O O . GLU B 2 461 ? 48.034 36.716 -37.943 1.00 33.71 461 GLU A O 1
ATOM 5319 N N . LEU B 2 462 ? 47.691 38.490 -36.591 1.00 30.37 462 LEU A N 1
ATOM 5320 C CA . LEU B 2 462 ? 47.717 37.705 -35.362 1.00 28.76 462 LEU A CA 1
ATOM 5321 C C . LEU B 2 462 ? 46.720 36.564 -35.447 1.00 28.73 462 LEU A C 1
ATOM 5322 O O . LEU B 2 462 ? 47.021 35.429 -35.080 1.00 28.53 462 LEU A O 1
ATOM 5327 N N . LYS B 2 463 ? 45.528 36.868 -35.942 1.00 29.96 463 LYS A N 1
ATOM 5328 C CA . LYS B 2 463 ? 44.486 35.854 -36.066 1.00 31.76 463 LYS A CA 1
ATOM 5329 C C . LYS B 2 463 ? 44.867 34.769 -37.077 1.00 32.34 463 LYS A C 1
ATOM 5330 O O . LYS B 2 463 ? 44.544 33.596 -36.900 1.00 31.12 463 LYS A O 1
ATOM 5336 N N . ALA B 2 464 ? 45.562 35.167 -38.134 1.00 33.04 464 ALA A N 1
ATOM 5337 C CA . ALA B 2 464 ? 45.971 34.223 -39.162 1.00 35.22 464 ALA A CA 1
ATOM 5338 C C . ALA B 2 464 ? 47.122 33.332 -38.698 1.00 35.97 464 ALA A C 1
ATOM 5339 O O . ALA B 2 464 ? 47.150 32.146 -39.027 1.00 37.14 464 ALA A O 1
ATOM 5341 N N . ALA B 2 465 ? 48.060 33.898 -37.935 1.00 36.06 465 ALA A N 1
ATOM 5342 C CA . ALA B 2 465 ? 49.213 33.148 -37.437 1.00 35.67 465 ALA A CA 1
ATOM 5343 C C . ALA B 2 465 ? 49.474 33.482 -35.974 1.00 35.73 465 ALA A C 1
ATOM 5344 O O . ALA B 2 465 ? 50.428 34.183 -35.648 1.00 35.91 465 ALA A O 1
ATOM 5346 N N . PRO B 2 466 ? 48.629 32.971 -35.070 1.00 35.30 466 PRO A N 1
ATOM 5347 C CA . PRO B 2 466 ? 48.779 33.231 -33.641 1.00 34.89 466 PRO A CA 1
ATOM 5348 C C . PRO B 2 466 ? 49.850 32.437 -32.889 1.00 35.81 466 PRO A C 1
ATOM 534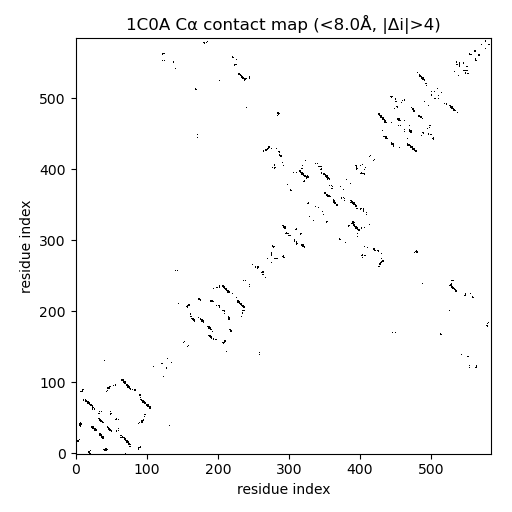9 O O . PRO B 2 466 ? 50.573 33.005 -32.066 1.00 35.62 466 PRO A O 1
ATOM 5353 N N . GLU B 2 467 ? 49.962 31.140 -33.159 1.00 35.71 467 GLU A N 1
ATOM 5354 C CA . GLU B 2 467 ? 50.926 30.324 -32.427 1.00 37.14 467 GLU A CA 1
ATOM 5355 C C . GLU B 2 467 ? 52.366 30.807 -32.430 1.00 37.48 467 GLU A C 1
ATOM 5356 O O . GLU B 2 467 ? 53.086 30.599 -31.445 1.00 38.36 467 GLU A O 1
ATOM 5362 N N . ASN B 2 468 ? 52.786 31.459 -33.511 1.00 36.89 468 ASN A N 1
ATOM 5363 C CA . ASN B 2 468 ? 54.161 31.935 -33.623 1.00 36.56 468 ASN A CA 1
ATOM 5364 C C . ASN B 2 468 ? 54.350 33.417 -33.289 1.00 34.15 468 ASN A C 1
ATOM 5365 O O . ASN B 2 468 ? 55.481 33.886 -33.156 1.00 34.05 468 ASN A O 1
ATOM 5370 N N . ALA B 2 469 ? 53.249 34.152 -33.160 1.00 30.55 469 ALA A N 1
ATOM 5371 C CA . ALA B 2 469 ? 53.321 35.585 -32.899 1.00 26.96 469 ALA A CA 1
ATOM 5372 C C . ALA B 2 469 ? 54.165 35.951 -31.697 1.00 24.15 469 ALA A C 1
ATOM 5373 O O . ALA B 2 469 ? 54.076 35.333 -30.643 1.00 22.98 469 ALA A O 1
ATOM 5375 N N . VAL B 2 470 ? 54.979 36.979 -31.882 1.00 21.70 470 VAL A N 1
ATOM 5376 C CA . VAL B 2 470 ? 55.866 37.485 -30.853 1.00 18.87 470 VAL A CA 1
ATOM 5377 C C . VAL B 2 470 ? 55.161 38.610 -30.106 1.00 18.38 470 VAL A C 1
ATOM 5378 O O . VAL B 2 470 ? 54.637 39.545 -30.703 1.00 18.36 470 VAL A O 1
ATOM 5382 N N . ALA B 2 471 ? 55.138 38.505 -28.792 1.00 16.34 471 ALA A N 1
ATOM 5383 C CA . ALA B 2 471 ? 54.512 39.519 -27.976 1.00 17.05 471 ALA A CA 1
ATOM 5384 C C . ALA B 2 471 ? 55.497 40.646 -27.755 1.00 17.50 471 ALA A C 1
ATOM 5385 O O . ALA B 2 471 ? 56.716 40.466 -27.881 1.00 17.72 471 ALA A O 1
ATOM 5387 N N . ASN B 2 472 ? 54.964 41.813 -27.427 1.00 17.52 472 ASN A N 1
ATOM 5388 C CA . ASN B 2 472 ? 55.808 42.946 -27.113 1.00 18.03 472 ASN A CA 1
ATOM 5389 C C . ASN B 2 472 ? 55.784 42.960 -25.581 1.00 16.76 472 ASN A C 1
ATOM 5390 O O . ASN B 2 472 ? 55.263 43.889 -24.948 1.00 17.49 472 ASN A O 1
ATOM 5395 N N . ALA B 2 473 ? 56.327 41.887 -25.005 1.00 15.25 473 ALA A N 1
ATOM 5396 C CA . ALA B 2 473 ? 56.382 41.672 -23.559 1.00 13.98 473 ALA A CA 1
ATOM 5397 C C . ALA B 2 473 ? 57.812 41.429 -23.151 1.00 14.54 473 ALA A C 1
ATOM 5398 O O . ALA B 2 473 ? 58.636 41.004 -23.974 1.00 15.01 473 ALA A O 1
ATOM 5400 N N . TYR B 2 474 ? 58.096 41.635 -21.869 1.00 13.39 474 TYR A N 1
ATOM 5401 C CA . TYR B 2 474 ? 59.461 41.494 -21.372 1.00 12.18 474 TYR A CA 1
ATOM 5402 C C . TYR B 2 474 ? 59.540 41.193 -19.885 1.00 11.72 474 TYR A C 1
ATOM 5403 O O . TYR B 2 474 ? 58.740 41.696 -19.113 1.00 11.67 474 TYR A O 1
ATOM 5412 N N . ASP B 2 475 ? 60.499 40.364 -19.484 1.00 11.02 475 ASP A N 1
ATOM 5413 C CA . ASP B 2 475 ? 60.688 40.086 -18.061 1.00 11.68 475 ASP A CA 1
ATOM 5414 C C . ASP B 2 475 ? 62.066 40.576 -17.684 1.00 12.47 475 ASP A C 1
ATOM 5415 O O . ASP B 2 475 ? 62.979 40.611 -18.514 1.00 11.84 475 ASP A O 1
ATOM 5420 N N . MET B 2 476 ? 62.218 40.964 -16.430 1.00 12.93 476 MET A N 1
ATOM 5421 C CA . MET B 2 476 ? 63.527 41.339 -15.953 1.00 13.47 476 MET A CA 1
ATOM 5422 C C . MET B 2 476 ? 63.864 40.172 -15.057 1.00 13.48 476 MET A C 1
ATOM 5423 O O . MET B 2 476 ? 63.041 39.773 -14.225 1.00 11.13 476 MET A O 1
ATOM 5428 N N . VAL B 2 477 ? 65.056 39.606 -15.241 1.00 14.09 477 VAL A N 1
ATOM 5429 C CA . VAL B 2 477 ? 65.453 38.517 -14.394 1.00 14.07 477 VAL A CA 1
ATOM 5430 C C . VAL B 2 477 ? 66.810 38.812 -13.800 1.00 15.56 477 VAL A C 1
ATOM 5431 O O . VAL B 2 477 ? 67.673 39.393 -14.446 1.00 17.89 477 VAL A O 1
ATOM 5435 N N . ILE B 2 478 ? 66.980 38.453 -12.541 1.00 14.12 478 ILE A N 1
ATOM 5436 C CA . ILE B 2 478 ? 68.247 38.658 -11.895 1.00 14.40 478 ILE A CA 1
ATOM 5437 C C . ILE B 2 478 ? 68.623 37.346 -11.222 1.00 16.04 478 ILE A C 1
ATOM 5438 O O . ILE B 2 478 ? 67.843 36.805 -10.438 1.00 15.92 478 ILE A O 1
ATOM 5443 N N . ASN B 2 479 ? 69.813 36.839 -11.546 1.00 16.17 479 ASN A N 1
ATOM 5444 C CA . ASN B 2 479 ? 70.311 35.603 -10.967 1.00 15.62 479 ASN A CA 1
ATOM 5445 C C . ASN B 2 479 ? 69.280 34.487 -11.078 1.00 16.16 479 ASN A C 1
ATOM 5446 O O . ASN B 2 479 ? 69.028 33.770 -10.106 1.00 16.14 479 ASN A O 1
ATOM 5451 N N . GLY B 2 480 ? 68.683 34.345 -12.257 1.00 15.72 480 GLY A N 1
ATOM 5452 C CA . GLY B 2 480 ? 67.705 33.290 -12.470 1.00 16.76 480 GLY A CA 1
ATOM 5453 C C . GLY B 2 480 ? 66.345 33.477 -11.819 1.00 17.80 480 GLY A C 1
ATOM 5454 O O . GLY B 2 480 ? 65.538 32.554 -11.767 1.00 20.35 480 GLY A O 1
ATOM 5455 N N . TYR B 2 481 ? 66.075 34.667 -11.317 1.00 17.98 481 TYR A N 1
ATOM 5456 C CA . TYR B 2 481 ? 64.784 34.946 -10.711 1.00 17.90 481 TYR A CA 1
ATOM 5457 C C . TYR B 2 481 ? 64.032 35.909 -11.621 1.00 16.72 481 TYR A C 1
ATOM 5458 O O . TYR B 2 481 ? 64.621 36.850 -12.151 1.00 17.42 481 TYR A O 1
ATOM 5467 N N . GLU B 2 482 ? 62.746 35.670 -11.823 1.00 14.84 482 GLU A N 1
ATOM 5468 C CA . GLU B 2 482 ? 61.932 36.601 -12.587 1.00 13.86 482 GLU A CA 1
ATOM 5469 C C . GLU B 2 482 ? 61.541 37.647 -11.535 1.00 13.13 482 GLU A C 1
ATOM 5470 O O . GLU B 2 482 ? 60.742 37.370 -10.641 1.00 13.53 482 GLU A O 1
ATOM 5476 N N . VAL B 2 483 ? 62.100 38.842 -11.626 1.00 13.16 483 VAL A N 1
ATOM 5477 C CA . VAL B 2 483 ? 61.811 39.863 -10.636 1.00 12.08 483 VAL A CA 1
ATOM 5478 C C . VAL B 2 483 ? 60.773 40.865 -11.102 1.00 11.26 483 VAL A C 1
ATOM 5479 O O . VAL B 2 483 ? 60.289 41.665 -10.322 1.00 10.29 483 VAL A O 1
ATOM 5483 N N . GLY B 2 484 ? 60.441 40.830 -12.384 1.00 11.17 484 GLY A N 1
ATOM 5484 C CA . GLY B 2 484 ? 59.464 41.763 -12.908 1.00 10.61 484 GLY A CA 1
ATOM 5485 C C . GLY B 2 484 ? 59.134 41.383 -14.331 1.00 11.57 484 GLY A C 1
ATOM 5486 O O . GLY B 2 484 ? 59.866 40.621 -14.958 1.00 11.20 484 GLY A O 1
ATOM 5487 N N . GLY B 2 485 ? 58.024 41.899 -14.842 1.00 11.29 485 GLY A N 1
ATOM 5488 C CA . GLY B 2 485 ? 57.647 41.592 -16.202 1.00 9.48 485 GLY A CA 1
ATOM 5489 C C . GLY B 2 485 ? 56.555 42.537 -16.639 1.00 10.91 485 GLY A C 1
ATOM 5490 O O . GLY B 2 485 ? 55.804 43.076 -15.821 1.00 10.61 485 GLY A O 1
ATOM 5491 N N . GLY B 2 486 ? 56.455 42.739 -17.942 1.00 10.70 486 GLY A N 1
ATOM 5492 C CA . GLY B 2 486 ? 55.438 43.624 -18.447 1.00 12.59 486 GLY A CA 1
ATOM 5493 C C . GLY B 2 486 ? 55.315 43.491 -19.944 1.00 13.22 486 GLY A C 1
ATOM 5494 O O . GLY B 2 486 ? 55.915 42.606 -20.559 1.00 15.15 486 GLY A O 1
ATOM 5495 N N . SER B 2 487 ? 54.542 44.386 -20.536 1.00 12.78 487 SER A N 1
ATOM 5496 C CA . SER B 2 487 ? 54.352 44.365 -21.969 1.00 12.93 487 SER A CA 1
ATOM 5497 C C . SER B 2 487 ? 53.745 45.683 -22.392 1.00 13.81 487 SER A C 1
ATOM 5498 O O . SER B 2 487 ? 53.277 46.467 -21.554 1.00 16.02 487 SER A O 1
ATOM 5501 N N . VAL B 2 488 ? 53.791 45.909 -23.675 1.00 13.62 488 VAL A N 1
ATOM 5502 C CA . VAL B 2 488 ? 53.102 47.044 -24.256 1.00 10.32 488 VAL A CA 1
ATOM 5503 C C . VAL B 2 488 ? 51.673 46.569 -24.380 1.00 11.12 488 VAL A C 1
ATOM 5504 O O . VAL B 2 488 ? 51.419 45.431 -24.792 1.00 8.72 488 VAL A O 1
ATOM 5508 N N . ARG B 2 489 ? 50.738 47.393 -24.012 1.00 11.67 489 ARG A N 1
ATOM 5509 C CA . ARG B 2 489 ? 49.348 46.953 -24.042 1.00 13.61 489 ARG A CA 1
ATOM 5510 C C . ARG B 2 489 ? 48.681 47.195 -25.375 1.00 15.77 489 ARG A C 1
ATOM 5511 O O . ARG B 2 489 ? 49.130 48.019 -26.173 1.00 17.35 489 ARG A O 1
ATOM 5519 N N . ILE B 2 490 ? 47.586 46.475 -25.580 1.00 15.48 490 ILE A N 1
ATOM 5520 C CA . ILE B 2 490 ? 46.749 46.601 -26.751 1.00 17.75 490 ILE A CA 1
ATOM 5521 C C . ILE B 2 490 ? 45.880 47.864 -26.535 1.00 19.10 490 ILE A C 1
ATOM 5522 O O . ILE B 2 490 ? 45.132 47.946 -25.555 1.00 18.07 490 ILE A O 1
ATOM 5527 N N . HIS B 2 491 ? 45.987 48.852 -27.423 1.00 20.08 491 HIS A N 1
ATOM 5528 C CA . HIS B 2 491 ? 45.182 50.051 -27.259 1.00 20.35 491 HIS A CA 1
ATOM 5529 C C . HIS B 2 491 ? 44.103 50.136 -28.306 1.00 21.44 491 HIS A C 1
ATOM 5530 O O . HIS B 2 491 ? 43.485 51.186 -28.482 1.00 22.81 491 HIS A O 1
ATOM 5537 N N . ASN B 2 492 ? 43.862 49.019 -28.984 1.00 21.68 492 ASN A N 1
ATOM 5538 C CA . ASN B 2 492 ? 42.839 48.963 -30.015 1.00 22.62 492 ASN A CA 1
ATOM 5539 C C . ASN B 2 492 ? 41.832 47.864 -29.782 1.00 22.40 492 ASN A C 1
ATOM 5540 O O . ASN B 2 492 ? 42.186 46.687 -29.710 1.00 21.25 492 ASN A O 1
ATOM 5545 N N . GLY B 2 493 ? 40.566 48.265 -29.695 1.00 22.38 493 GLY A N 1
ATOM 5546 C CA . GLY B 2 493 ? 39.492 47.328 -29.432 1.00 22.42 493 GLY A CA 1
ATOM 5547 C C . GLY B 2 493 ? 39.443 46.126 -30.339 1.00 22.36 493 GLY A C 1
ATOM 5548 O O . GLY B 2 493 ? 39.173 45.013 -29.892 1.00 23.10 493 GLY A O 1
ATOM 5549 N N . ASP B 2 494 ? 39.708 46.347 -31.616 1.00 22.23 494 ASP A N 1
ATOM 5550 C CA . ASP B 2 494 ? 39.673 45.266 -32.588 1.00 23.46 494 ASP A CA 1
ATOM 5551 C C . ASP B 2 494 ? 40.728 44.211 -32.249 1.00 21.33 494 ASP A C 1
ATOM 5552 O O . ASP B 2 494 ? 40.471 43.005 -32.314 1.00 20.77 494 ASP A O 1
ATOM 5557 N N . MET B 2 495 ? 41.918 44.678 -31.904 1.00 18.07 495 MET A N 1
ATOM 5558 C CA . MET B 2 495 ? 42.995 43.788 -31.527 1.00 18.79 495 MET A CA 1
ATOM 5559 C C . MET B 2 495 ? 42.674 43.054 -30.203 1.00 18.58 495 MET A C 1
ATOM 5560 O O . MET B 2 495 ? 42.942 41.861 -30.069 1.00 18.26 495 MET A O 1
ATOM 5565 N N . GLN B 2 496 ? 42.107 43.770 -29.232 1.00 17.41 4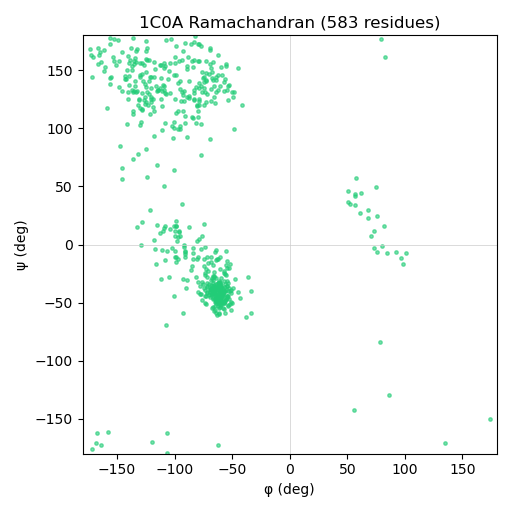96 GLN A N 1
ATOM 5566 C CA . GLN B 2 496 ? 41.797 43.159 -27.950 1.00 16.99 496 GLN A CA 1
ATOM 5567 C C . GLN B 2 496 ? 40.810 42.036 -28.183 1.00 18.25 496 GLN A C 1
ATOM 5568 O O . GLN B 2 496 ? 40.951 40.920 -27.688 1.00 18.10 496 GLN A O 1
ATOM 5574 N N . GLN B 2 497 ? 39.796 42.363 -28.958 1.00 20.24 497 GLN A N 1
ATOM 5575 C CA . GLN B 2 497 ? 38.760 41.427 -29.320 1.00 21.87 497 GLN A CA 1
ATOM 5576 C C . GLN B 2 497 ? 39.371 40.229 -30.071 1.00 21.07 497 GLN A C 1
ATOM 5577 O O . GLN B 2 497 ? 39.012 39.074 -29.823 1.00 19.62 497 GLN A O 1
ATOM 5583 N N . THR B 2 498 ? 40.309 40.500 -30.979 1.00 20.34 498 THR A N 1
ATOM 5584 C CA . THR B 2 498 ? 40.927 39.416 -31.734 1.00 19.98 498 THR A CA 1
ATOM 5585 C C . THR B 2 498 ? 41.676 38.479 -30.781 1.00 19.89 498 THR A C 1
ATOM 5586 O O . THR B 2 498 ? 41.573 37.260 -30.892 1.00 20.25 498 THR A O 1
ATOM 5590 N N . VAL B 2 499 ? 42.420 39.049 -29.839 1.00 18.56 499 VAL A N 1
ATOM 5591 C CA . VAL B 2 499 ? 43.148 38.239 -28.884 1.00 18.26 499 VAL A CA 1
ATOM 5592 C C . VAL B 2 499 ? 42.175 37.396 -28.060 1.00 18.79 499 VAL A C 1
ATOM 5593 O O . VAL B 2 499 ? 42.415 36.204 -27.851 1.00 19.69 499 VAL A O 1
ATOM 5597 N N . PHE B 2 500 ? 41.086 37.998 -27.581 1.00 18.50 500 PHE A N 1
ATOM 5598 C CA . PHE B 2 500 ? 40.119 37.240 -26.786 1.00 18.66 500 PHE A CA 1
ATOM 5599 C C . PHE B 2 500 ? 39.621 36.047 -27.584 1.00 19.14 500 PHE A C 1
ATOM 5600 O O . PHE B 2 500 ? 39.453 34.956 -27.040 1.00 21.36 500 PHE A O 1
ATOM 5608 N N . GLY B 2 501 ? 39.398 36.255 -28.878 1.00 20.25 501 GLY A N 1
ATOM 5609 C CA . GLY B 2 501 ? 38.919 35.183 -29.740 1.00 20.21 501 GLY A CA 1
ATOM 5610 C C . GLY B 2 501 ? 39.933 34.065 -29.884 1.00 20.43 501 GLY A C 1
ATOM 5611 O O . GLY B 2 501 ? 39.583 32.884 -29.847 1.00 21.17 501 GLY A O 1
ATOM 5612 N N . ILE B 2 502 ? 41.196 34.431 -30.057 1.00 19.78 502 ILE A N 1
ATOM 5613 C CA . ILE B 2 502 ? 42.247 33.429 -30.182 1.00 19.44 502 ILE A CA 1
ATOM 5614 C C . ILE B 2 502 ? 42.269 32.617 -28.896 1.00 19.46 502 ILE A C 1
ATOM 5615 O O . ILE B 2 502 ? 42.463 31.411 -28.923 1.00 20.79 502 ILE A O 1
ATOM 5620 N N . LEU B 2 503 ? 42.042 33.288 -27.771 1.00 19.82 503 LEU A N 1
ATOM 5621 C CA . LEU B 2 503 ? 42.057 32.637 -26.468 1.00 18.70 503 LEU A CA 1
ATOM 5622 C C . LEU B 2 503 ? 40.838 31.765 -26.213 1.00 19.32 503 LEU A C 1
ATOM 5623 O O . LEU B 2 503 ? 40.733 31.128 -25.167 1.00 18.96 503 LEU A O 1
ATOM 5628 N N . GLY B 2 504 ? 39.911 31.739 -27.165 1.00 21.61 504 GLY A N 1
ATOM 5629 C CA . GLY B 2 504 ? 38.714 30.927 -26.998 1.00 23.28 504 GLY A CA 1
ATOM 5630 C C . GLY B 2 504 ? 37.629 31.589 -26.160 1.00 25.64 504 GLY A C 1
ATOM 5631 O O . GLY B 2 504 ? 36.695 30.941 -25.683 1.00 27.26 504 GLY A O 1
ATOM 5632 N N . ILE B 2 505 ? 37.743 32.890 -25.967 1.00 26.30 505 ILE A N 1
ATOM 5633 C CA . ILE B 2 505 ? 36.748 33.600 -25.187 1.00 27.03 505 ILE A CA 1
ATOM 5634 C C . ILE B 2 505 ? 35.686 34.090 -26.165 1.00 28.06 505 ILE A C 1
ATOM 5635 O O . ILE B 2 505 ? 35.954 34.964 -26.989 1.00 27.32 505 ILE A O 1
ATOM 5640 N N . ASN B 2 506 ? 34.490 33.510 -26.091 1.00 29.78 506 ASN A N 1
ATOM 5641 C CA . ASN B 2 506 ? 33.411 33.898 -26.994 1.00 32.17 506 ASN A CA 1
ATOM 5642 C C . ASN B 2 506 ? 32.898 35.309 -26.704 1.00 31.99 506 ASN A C 1
ATOM 5643 O O . ASN B 2 506 ? 33.223 35.902 -25.680 1.00 30.88 506 ASN A O 1
ATOM 5648 N N . GLU B 2 507 ? 32.102 35.838 -27.622 1.00 33.21 507 GLU A N 1
ATOM 5649 C CA . GLU B 2 507 ? 31.554 37.176 -27.485 1.00 34.73 507 GLU A CA 1
ATOM 5650 C C . GLU B 2 507 ? 30.886 37.425 -26.137 1.00 34.16 507 GLU A C 1
ATOM 5651 O O . GLU B 2 507 ? 31.164 38.424 -25.475 1.00 33.00 507 GLU A O 1
ATOM 5657 N N . GLU B 2 508 ? 30.004 36.511 -25.748 1.00 33.96 508 GLU A N 1
ATOM 5658 C CA . GLU B 2 508 ? 29.287 36.581 -24.483 1.00 34.04 508 GLU A CA 1
ATOM 5659 C C . GLU B 2 508 ? 30.259 36.805 -23.329 1.00 33.12 508 GLU A C 1
ATOM 5660 O O . GLU B 2 508 ? 30.126 37.757 -22.564 1.00 32.57 508 GLU A O 1
ATOM 5666 N N . GLU B 2 509 ? 31.230 35.910 -23.202 1.00 31.67 509 GLU A N 1
ATOM 5667 C CA . GLU B 2 509 ? 32.214 36.015 -22.142 1.00 31.01 509 GLU A CA 1
ATOM 5668 C C . GLU B 2 509 ? 33.022 37.307 -22.271 1.00 28.91 509 GLU A C 1
ATOM 5669 O O . GLU B 2 509 ? 33.388 37.902 -21.263 1.00 27.82 509 GLU A O 1
ATOM 5675 N N . GLN B 2 510 ? 33.300 37.740 -23.501 1.00 26.85 510 GLN A N 1
ATOM 5676 C CA . GLN B 2 510 ? 34.053 38.974 -23.705 1.00 26.02 510 GLN A CA 1
ATOM 5677 C C . GLN B 2 510 ? 33.297 40.140 -23.114 1.00 26.18 510 GLN A C 1
ATOM 5678 O O . GLN B 2 510 ? 33.839 40.885 -22.296 1.00 26.07 510 GLN A O 1
ATOM 5684 N N . ARG B 2 511 ? 32.045 40.297 -23.530 1.00 26.71 511 ARG A N 1
ATOM 5685 C CA . ARG B 2 511 ? 31.205 41.380 -23.033 1.00 29.04 511 ARG A CA 1
ATOM 5686 C C . ARG B 2 511 ? 30.994 41.226 -21.534 1.00 29.86 511 ARG A C 1
ATOM 5687 O O . ARG B 2 511 ? 31.122 42.174 -20.762 1.00 30.35 511 ARG A O 1
ATOM 5695 N N . GLU B 2 512 ? 30.699 40.007 -21.123 1.00 30.88 512 GLU A N 1
ATOM 5696 C CA . GLU B 2 512 ? 30.454 39.733 -19.729 1.00 31.50 512 GLU A CA 1
ATOM 5697 C C . GLU B 2 512 ? 31.624 40.106 -18.841 1.00 30.27 512 GLU A C 1
ATOM 5698 O O . GLU B 2 512 ? 31.482 40.878 -17.911 1.00 31.10 512 GLU A O 1
ATOM 5704 N N . LYS B 2 513 ? 32.794 39.576 -19.161 1.00 29.12 513 LYS A N 1
ATOM 5705 C CA . LYS B 2 513 ? 33.987 39.786 -18.360 1.00 27.76 513 LYS A CA 1
ATOM 5706 C C . LYS B 2 513 ? 34.889 40.984 -18.648 1.00 25.85 513 LYS A C 1
ATOM 5707 O O . LYS B 2 513 ? 35.521 41.509 -17.740 1.00 24.82 513 LYS A O 1
ATOM 5713 N N . PHE B 2 514 ? 34.953 41.416 -19.899 1.00 23.86 514 PHE A N 1
ATOM 5714 C CA . PHE B 2 514 ? 35.827 42.527 -20.259 1.00 22.29 514 PHE A CA 1
ATOM 5715 C C . PHE B 2 514 ? 35.109 43.634 -21.028 1.00 21.44 514 PHE A C 1
ATOM 5716 O O . PHE B 2 514 ? 35.742 44.457 -21.693 1.00 20.42 514 PHE A O 1
ATOM 5724 N N . GLY B 2 515 ? 33.781 43.654 -20.914 1.00 21.51 515 GLY A N 1
ATOM 5725 C CA . GLY B 2 515 ? 32.987 44.662 -21.590 1.00 18.24 515 GLY A CA 1
ATOM 5726 C C . GLY B 2 515 ? 33.448 46.067 -21.254 1.00 18.36 515 GLY A C 1
ATOM 5727 O O . GLY B 2 515 ? 33.611 46.913 -22.141 1.00 18.56 515 GLY A O 1
ATOM 5728 N N . PHE B 2 516 ? 33.680 46.321 -19.972 1.00 16.35 516 PHE A N 1
ATOM 5729 C CA . PHE B 2 516 ? 34.097 47.649 -19.552 1.00 15.63 516 PHE A CA 1
ATOM 5730 C C . PHE B 2 516 ? 35.433 48.002 -20.187 1.00 14.76 516 PHE A C 1
ATOM 5731 O O . PHE B 2 516 ? 35.698 49.167 -20.486 1.00 14.51 516 PHE A O 1
ATOM 5739 N N . LEU B 2 517 ? 36.278 46.997 -20.389 1.00 15.53 517 LEU A N 1
ATOM 5740 C CA . LEU B 2 517 ? 37.581 47.227 -21.018 1.00 15.94 517 LEU A CA 1
ATOM 5741 C C . LEU B 2 517 ? 37.376 47.504 -22.515 1.00 15.63 517 LEU A C 1
ATOM 5742 O O . LEU B 2 517 ? 37.890 48.478 -23.059 1.00 16.28 517 LEU A O 1
ATOM 5747 N N . LEU B 2 518 ? 36.633 46.634 -23.183 1.00 16.32 518 LEU A N 1
ATOM 5748 C CA . LEU B 2 518 ? 36.373 46.838 -24.599 1.00 18.51 518 LEU A CA 1
ATOM 5749 C C . LEU B 2 518 ? 35.721 48.205 -24.799 1.00 18.05 518 LEU A C 1
ATOM 5750 O O . LEU B 2 518 ? 36.054 48.927 -25.740 1.00 18.80 518 LEU A O 1
ATOM 5755 N N . ASP B 2 519 ? 34.801 48.575 -23.918 1.00 17.11 519 ASP A N 1
ATOM 5756 C CA . ASP B 2 519 ? 34.157 49.869 -24.084 1.00 16.62 519 ASP A CA 1
ATOM 5757 C C . ASP B 2 519 ? 35.111 51.009 -23.850 1.00 16.42 519 ASP A C 1
ATOM 5758 O O . ASP B 2 519 ? 35.096 51.989 -24.592 1.00 16.07 519 ASP A O 1
ATOM 5763 N N . ALA B 2 520 ? 35.935 50.879 -22.816 1.00 15.46 520 ALA A N 1
ATOM 5764 C CA . ALA B 2 520 ? 36.904 51.909 -22.497 1.00 16.59 520 ALA A CA 1
ATOM 5765 C C . ALA B 2 520 ? 37.831 52.155 -23.688 1.00 17.04 520 ALA A C 1
ATOM 5766 O O . ALA B 2 520 ? 38.194 53.295 -23.963 1.00 17.20 520 ALA A O 1
ATOM 5768 N N . LEU B 2 521 ? 38.191 51.088 -24.397 1.00 17.35 521 LEU A N 1
ATOM 5769 C CA . LEU B 2 521 ? 39.081 51.197 -25.547 1.00 19.58 521 LEU A CA 1
ATOM 5770 C C . LEU B 2 521 ? 38.516 52.038 -26.694 1.00 22.06 521 LEU A C 1
ATOM 5771 O O . LEU B 2 521 ? 39.238 52.410 -27.619 1.00 23.29 521 LEU A O 1
ATOM 5776 N N . LYS B 2 522 ? 37.229 52.352 -26.632 1.00 22.71 522 LYS A N 1
ATOM 5777 C CA . LYS B 2 522 ? 36.597 53.132 -27.673 1.00 22.57 522 LYS A CA 1
ATOM 5778 C C . LYS B 2 522 ? 36.768 54.624 -27.517 1.00 23.10 522 LYS A C 1
ATOM 5779 O O . LYS B 2 522 ? 36.397 55.370 -28.421 1.00 23.90 522 LYS A O 1
ATOM 5785 N N . TYR B 2 523 ? 37.337 55.083 -26.404 1.00 23.08 523 TYR A N 1
ATOM 5786 C CA . TYR B 2 523 ? 37.430 56.524 -26.198 1.00 22.16 523 TYR A CA 1
ATOM 5787 C C . TYR B 2 523 ? 38.792 57.173 -26.151 1.00 22.62 5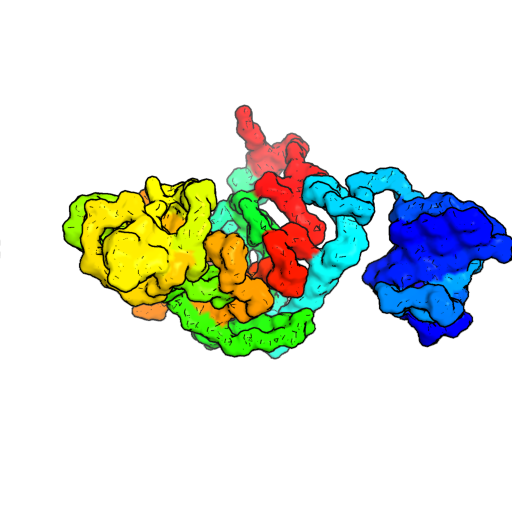23 TYR A C 1
ATOM 5788 O O . TYR B 2 523 ? 39.212 57.678 -25.113 1.00 24.34 523 TYR A O 1
ATOM 5797 N N . GLY B 2 524 ? 39.463 57.197 -27.295 1.00 22.26 524 GLY A N 1
ATOM 5798 C CA . GLY B 2 524 ? 40.770 57.817 -27.382 1.00 19.69 524 GLY A CA 1
ATOM 5799 C C . GLY B 2 524 ? 41.751 57.202 -26.419 1.00 17.79 524 GLY A C 1
ATOM 5800 O O . GLY B 2 524 ? 42.320 57.895 -25.576 1.00 16.83 524 GLY A O 1
ATOM 5801 N N . THR B 2 525 ? 41.951 55.897 -26.518 1.00 17.02 525 THR A N 1
ATOM 5802 C CA . THR B 2 525 ? 42.892 55.288 -25.604 1.00 17.61 525 THR A CA 1
ATOM 5803 C C . THR B 2 525 ? 44.288 55.464 -26.160 1.00 16.58 525 THR A C 1
ATOM 5804 O O . THR B 2 525 ? 44.554 55.218 -27.321 1.00 18.16 525 THR A O 1
ATOM 5808 N N . PRO B 2 526 ? 45.195 55.937 -25.319 1.00 16.48 526 PRO A N 1
ATOM 5809 C CA . PRO B 2 526 ? 46.577 56.177 -25.706 1.00 16.68 526 PRO A CA 1
ATOM 5810 C C . PRO B 2 526 ? 47.384 54.887 -25.720 1.00 17.35 526 PRO A C 1
ATOM 5811 O O . PRO B 2 526 ? 47.001 53.896 -25.097 1.00 18.01 526 PRO A O 1
ATOM 5815 N N . PRO B 2 527 ? 48.495 54.873 -26.460 1.00 16.55 527 PRO A N 1
ATOM 5816 C CA . PRO B 2 527 ? 49.258 53.632 -26.436 1.00 15.83 527 PRO A CA 1
ATOM 5817 C C . PRO B 2 527 ? 49.800 53.555 -25.001 1.00 15.65 527 PRO A C 1
ATOM 5818 O O . PRO B 2 527 ? 50.098 54.579 -24.392 1.00 15.25 527 PRO A O 1
ATOM 5822 N N . HIS B 2 528 ? 49.875 52.368 -24.418 1.00 15.72 528 HIS A N 1
ATOM 5823 C CA . HIS B 2 528 ? 50.382 52.307 -23.052 1.00 14.98 528 HIS A CA 1
ATOM 5824 C C . HIS B 2 528 ? 51.118 51.016 -22.774 1.00 14.80 528 HIS A C 1
ATOM 5825 O O . HIS B 2 528 ? 50.952 50.009 -23.462 1.00 15.24 528 HIS A O 1
ATOM 5832 N N . ALA B 2 529 ? 51.967 51.063 -21.765 1.00 14.87 529 ALA A N 1
ATOM 5833 C CA . ALA B 2 529 ? 52.792 49.921 -21.448 1.00 13.27 529 ALA A CA 1
ATOM 5834 C C . ALA B 2 529 ? 53.260 50.073 -20.040 1.00 12.14 529 ALA A C 1
ATOM 5835 O O . ALA B 2 529 ? 53.400 51.188 -19.542 1.00 11.14 529 ALA A O 1
ATOM 5837 N N . GLY B 2 530 ? 53.535 48.946 -19.407 1.00 10.55 530 GLY A N 1
ATOM 5838 C CA . GLY B 2 530 ? 53.993 49.016 -18.045 1.00 11.97 530 GLY A CA 1
ATOM 5839 C C . GLY B 2 530 ? 54.741 47.782 -17.659 1.00 12.57 530 GLY A C 1
ATOM 5840 O O . GLY B 2 530 ? 55.178 46.999 -18.507 1.00 12.26 530 GLY A O 1
ATOM 5841 N N . LEU B 2 531 ? 54.860 47.597 -16.357 1.00 13.29 531 LEU A N 1
ATOM 5842 C CA . LEU B 2 531 ? 55.594 46.471 -15.823 1.00 13.32 531 LEU A CA 1
ATOM 5843 C C . LEU B 2 531 ? 55.342 46.433 -14.345 1.00 13.93 531 LEU A C 1
ATOM 5844 O O . LEU B 2 531 ? 54.922 47.434 -13.741 1.00 15.60 531 LEU A O 1
ATOM 5849 N N . ALA B 2 532 ? 55.610 45.282 -13.756 1.00 13.10 532 ALA A N 1
ATOM 5850 C CA . ALA B 2 532 ? 55.451 45.129 -12.326 1.00 13.42 532 ALA A CA 1
ATOM 5851 C C . ALA B 2 532 ? 56.580 44.251 -11.834 1.00 13.40 532 ALA A C 1
ATOM 5852 O O . ALA B 2 532 ? 57.000 43.313 -12.514 1.00 14.26 532 ALA A O 1
ATOM 5854 N N . PHE B 2 533 ? 57.082 44.590 -10.659 1.00 12.84 533 PHE A N 1
ATOM 5855 C CA . PHE B 2 533 ? 58.165 43.861 -10.022 1.00 11.96 533 PHE A CA 1
ATOM 5856 C C . PHE B 2 533 ? 57.589 43.134 -8.831 1.00 10.80 533 PHE A C 1
ATOM 5857 O O . PHE B 2 533 ? 56.546 43.526 -8.289 1.00 11.21 533 PHE A O 1
ATOM 5865 N N . GLY B 2 534 ? 58.258 42.090 -8.454 1.00 11.12 534 GLY A N 1
ATOM 5866 C CA . GLY B 2 534 ? 57.911 41.383 -7.238 1.00 11.65 534 GLY A CA 1
ATOM 5867 C C . GLY B 2 534 ? 58.756 42.032 -6.158 1.00 12.19 534 GLY A C 1
ATOM 5868 O O . GLY B 2 534 ? 59.968 41.821 -6.088 1.00 13.54 534 GLY A O 1
ATOM 5869 N N . LEU B 2 535 ? 58.134 42.854 -5.343 1.00 12.84 535 LEU A N 1
ATOM 5870 C CA . LEU B 2 535 ? 58.874 43.555 -4.287 1.00 12.62 535 LEU A CA 1
ATOM 5871 C C . LEU B 2 535 ? 59.557 42.547 -3.380 1.00 13.18 535 LEU A C 1
ATOM 5872 O O . LEU B 2 535 ? 60.708 42.740 -2.980 1.00 14.23 535 LEU A O 1
ATOM 5877 N N . ASP B 2 536 ? 58.833 41.472 -3.065 1.00 12.42 536 ASP A N 1
ATOM 5878 C CA . ASP B 2 536 ? 59.337 40.416 -2.202 1.00 12.09 536 ASP A CA 1
ATOM 5879 C C . ASP B 2 536 ? 60.583 39.813 -2.817 1.00 12.80 536 ASP A C 1
ATOM 5880 O O . ASP B 2 536 ? 61.611 39.662 -2.160 1.00 12.51 536 ASP A O 1
ATOM 5885 N N . ARG B 2 537 ? 60.499 39.480 -4.094 1.00 11.81 537 ARG A N 1
ATOM 5886 C CA . ARG B 2 537 ? 61.647 38.901 -4.746 1.00 12.56 537 ARG A CA 1
ATOM 5887 C C . ARG B 2 537 ? 62.785 39.900 -4.828 1.00 11.87 537 ARG A C 1
ATOM 5888 O O . ARG B 2 537 ? 63.933 39.525 -4.656 1.00 11.95 537 ARG A O 1
ATOM 5896 N N . LEU B 2 538 ? 62.484 41.162 -5.082 1.00 10.45 538 LEU A N 1
ATOM 5897 C CA . LEU B 2 538 ? 63.565 42.134 -5.125 1.00 13.14 538 LEU A CA 1
ATOM 5898 C C . LEU B 2 538 ? 64.220 42.175 -3.752 1.00 13.75 538 LEU A C 1
ATOM 5899 O O . LEU B 2 538 ? 65.447 42.219 -3.645 1.00 14.68 538 LEU A O 1
ATOM 5904 N N . THR B 2 539 ? 63.408 42.096 -2.705 1.00 13.12 539 THR A N 1
ATOM 5905 C CA . THR B 2 539 ? 63.943 42.174 -1.361 1.00 13.73 539 THR A CA 1
ATOM 5906 C C . THR B 2 539 ? 64.745 40.943 -0.960 1.00 15.09 539 THR A C 1
ATOM 5907 O O . THR B 2 539 ? 65.728 41.049 -0.221 1.00 14.76 539 THR A O 1
ATOM 5911 N N . MET B 2 540 ? 64.324 39.780 -1.450 1.00 16.32 540 MET A N 1
ATOM 5912 C CA . MET B 2 540 ? 65.023 38.523 -1.177 1.00 15.83 540 MET A CA 1
ATOM 5913 C C . MET B 2 540 ? 66.423 38.650 -1.762 1.00 14.76 540 MET A C 1
ATOM 5914 O O . MET B 2 540 ? 67.419 38.311 -1.131 1.00 15.75 540 MET A O 1
ATOM 5919 N N . LEU B 2 541 ? 66.481 39.125 -2.996 1.00 14.64 541 LEU A N 1
ATOM 5920 C CA . LEU B 2 541 ? 67.738 39.293 -3.685 1.00 14.22 541 LEU A CA 1
ATOM 5921 C C . LEU B 2 541 ? 68.601 40.292 -2.917 1.00 16.04 541 LEU A C 1
ATOM 5922 O O . LEU B 2 541 ? 69.765 40.030 -2.623 1.00 17.13 541 LEU A O 1
ATOM 5927 N N . LEU B 2 542 ? 68.014 41.429 -2.571 1.00 15.27 542 LEU A N 1
ATOM 5928 C CA . LEU B 2 542 ? 68.734 42.458 -1.851 1.00 16.10 542 LEU A CA 1
ATOM 5929 C C . LEU B 2 542 ? 69.130 42.162 -0.406 1.00 17.36 542 LEU A C 1
ATOM 5930 O O . LEU B 2 542 ? 69.967 42.876 0.143 1.00 18.39 542 LEU A O 1
ATOM 5935 N N . THR B 2 543 ? 68.548 41.128 0.206 1.00 16.88 543 THR A N 1
ATOM 5936 C CA . THR B 2 543 ? 68.878 40.797 1.580 1.00 17.49 543 THR A CA 1
ATOM 5937 C C . THR B 2 543 ? 69.494 39.415 1.624 1.00 19.52 543 THR A C 1
ATOM 5938 O O . THR B 2 543 ? 69.775 38.870 2.699 1.00 19.47 543 THR A O 1
ATOM 5942 N N . GLY B 2 544 ? 69.678 38.834 0.443 1.00 20.76 544 GLY A N 1
ATOM 5943 C CA . GLY B 2 544 ? 70.315 37.537 0.357 1.00 19.30 544 GLY A CA 1
ATOM 5944 C C . GLY B 2 544 ? 69.612 36.316 0.900 1.00 20.74 544 GLY A C 1
ATOM 5945 O O . GLY B 2 544 ? 70.289 35.408 1.358 1.00 21.52 544 GLY A O 1
ATOM 5946 N N . THR B 2 545 ? 68.282 36.279 0.889 1.00 22.16 545 THR A N 1
ATOM 5947 C CA . THR B 2 545 ? 67.559 35.081 1.328 1.00 23.33 545 THR A CA 1
ATOM 5948 C C . THR B 2 545 ? 67.078 34.409 0.062 1.00 23.83 545 THR A C 1
ATOM 5949 O O . THR B 2 545 ? 66.881 35.063 -0.952 1.00 23.17 545 THR A O 1
ATOM 5953 N N . ASP B 2 546 ? 66.847 33.111 0.151 1.00 25.23 546 ASP A N 1
ATOM 5954 C CA . ASP B 2 546 ? 66.370 32.308 -0.971 1.00 28.01 546 ASP A CA 1
ATOM 5955 C C . ASP B 2 546 ? 64.943 31.946 -0.599 1.00 25.87 546 ASP A C 1
ATOM 5956 O O . ASP B 2 546 ? 64.323 31.089 -1.205 1.00 26.00 546 ASP A O 1
ATOM 5961 N N . ASN B 2 547 ? 64.449 32.596 0.435 1.00 25.07 547 ASN A N 1
ATOM 5962 C CA . ASN B 2 547 ? 63.133 32.313 0.962 1.00 23.92 547 ASN A CA 1
ATOM 5963 C C . ASN B 2 547 ? 62.327 33.596 1.016 1.00 21.83 547 ASN A C 1
ATOM 5964 O O . ASN B 2 547 ? 62.711 34.537 1.682 1.00 23.57 547 ASN A O 1
ATOM 5969 N N . ILE B 2 548 ? 61.205 33.616 0.323 1.00 19.78 548 ILE A N 1
ATOM 5970 C CA . ILE B 2 548 ? 60.338 34.776 0.262 1.00 18.18 548 ILE A CA 1
ATOM 5971 C C . ILE B 2 548 ? 59.741 35.071 1.634 1.00 16.89 548 ILE A C 1
ATOM 5972 O O . ILE B 2 548 ? 59.451 36.208 1.965 1.00 17.55 548 ILE A O 1
ATOM 5977 N N . ARG B 2 549 ? 59.592 34.045 2.448 1.00 16.60 549 ARG A N 1
ATOM 5978 C CA . ARG B 2 549 ? 59.052 34.237 3.773 1.00 18.07 549 ARG A CA 1
ATOM 5979 C C . ARG B 2 549 ? 59.926 35.174 4.602 1.00 18.15 549 ARG A C 1
ATOM 5980 O O . ARG B 2 549 ? 59.425 35.935 5.429 1.00 17.42 549 ARG A O 1
ATOM 5988 N N . ASP B 2 550 ? 61.232 35.139 4.370 1.00 18.51 550 ASP A N 1
ATOM 5989 C CA . ASP B 2 550 ? 62.127 35.982 5.146 1.00 19.13 550 ASP A CA 1
ATOM 5990 C C . ASP B 2 550 ? 61.959 37.471 4.910 1.00 17.92 550 ASP A C 1
ATOM 5991 O O . ASP B 2 550 ? 62.417 38.267 5.721 1.00 18.94 550 ASP A O 1
ATOM 5996 N N . VAL B 2 551 ? 61.316 37.860 3.817 1.00 15.55 551 VAL A N 1
ATOM 5997 C CA . VAL B 2 551 ? 61.137 39.283 3.556 1.00 14.73 551 VAL A CA 1
ATOM 5998 C C . VAL B 2 551 ? 59.693 39.739 3.749 1.00 13.96 551 VAL A C 1
ATOM 5999 O O . VAL B 2 551 ? 59.288 40.817 3.315 1.00 13.19 551 VAL A O 1
ATOM 6003 N N . ILE B 2 552 ? 58.912 38.906 4.417 1.00 14.08 552 ILE A N 1
ATOM 6004 C CA . ILE B 2 552 ? 57.525 39.238 4.676 1.00 14.40 552 ILE A CA 1
ATOM 6005 C C . ILE B 2 552 ? 57.299 39.132 6.177 1.00 14.48 552 ILE A C 1
ATOM 6006 O O . ILE B 2 552 ? 57.602 38.111 6.800 1.00 15.28 552 ILE A O 1
ATOM 6011 N N . ALA B 2 553 ? 56.765 40.186 6.770 1.00 14.60 553 ALA A N 1
ATOM 6012 C CA . ALA B 2 553 ? 56.543 40.167 8.216 1.00 13.57 553 ALA A CA 1
ATOM 6013 C C . ALA B 2 553 ? 55.743 38.957 8.661 1.00 12.03 553 ALA A C 1
ATOM 6014 O O . ALA B 2 553 ? 56.151 38.220 9.562 1.00 12.82 553 ALA A O 1
ATOM 6016 N N . PHE B 2 554 ? 54.608 38.745 8.018 1.00 10.34 554 PHE A N 1
ATOM 6017 C CA . PHE B 2 554 ? 53.737 37.643 8.386 1.00 11.09 554 PHE A CA 1
ATOM 6018 C C . PHE B 2 554 ? 53.318 36.858 7.161 1.00 11.24 554 PHE A C 1
ATOM 6019 O O . PHE B 2 554 ? 52.195 36.991 6.693 1.00 9.72 554 PHE A O 1
ATOM 6027 N N . PRO B 2 555 ? 54.216 35.995 6.651 1.00 11.33 555 PRO A N 1
ATOM 6028 C CA . PRO B 2 555 ? 53.918 35.203 5.467 1.00 10.83 555 PRO A CA 1
ATOM 6029 C C . PRO B 2 555 ? 53.054 34.008 5.790 1.00 11.21 555 PRO A C 1
ATOM 6030 O O . PRO B 2 555 ? 52.811 33.698 6.951 1.00 10.90 555 PRO A O 1
ATOM 6034 N N . LYS B 2 556 ? 52.616 33.332 4.735 1.00 11.90 556 LYS A N 1
ATOM 6035 C CA . LYS B 2 556 ? 51.776 32.149 4.835 1.00 11.83 556 LYS A CA 1
ATOM 6036 C C . LYS B 2 556 ? 52.626 30.896 4.671 1.00 13.06 556 LYS A C 1
ATOM 6037 O O . LYS B 2 556 ? 53.708 30.963 4.087 1.00 12.52 556 LYS A O 1
ATOM 6043 N N . THR B 2 557 ? 52.152 29.761 5.201 1.00 13.76 557 THR A N 1
ATOM 6044 C CA . THR B 2 557 ? 52.879 28.490 5.060 1.00 12.90 557 THR A CA 1
ATOM 6045 C C . THR B 2 557 ? 52.476 27.996 3.680 1.00 13.70 557 THR A C 1
ATOM 6046 O O . THR B 2 557 ? 51.659 28.642 3.006 1.00 14.48 557 THR A O 1
ATOM 6050 N N . THR B 2 558 ? 53.020 26.845 3.281 1.00 12.04 558 THR A N 1
ATOM 6051 C CA . THR B 2 558 ? 52.706 26.239 1.988 1.00 11.64 558 THR A CA 1
ATOM 6052 C C . THR B 2 558 ? 51.228 25.838 1.923 1.00 10.76 558 THR A C 1
ATOM 6053 O O . THR B 2 558 ? 50.691 25.558 0.853 1.00 10.38 558 THR A O 1
ATOM 6057 N N . ALA B 2 559 ? 50.554 25.830 3.065 1.00 9.62 559 ALA A N 1
ATOM 6058 C CA . ALA B 2 559 ? 49.134 25.502 3.055 1.00 10.34 559 ALA A CA 1
ATOM 6059 C C . ALA B 2 559 ? 48.299 26.800 3.092 1.00 10.26 559 ALA A C 1
ATOM 6060 O O . ALA B 2 559 ? 47.118 26.785 3.436 1.00 10.23 559 ALA A O 1
ATOM 6062 N N . ALA B 2 560 ? 48.924 27.913 2.714 1.00 9.37 560 ALA A N 1
ATOM 6063 C CA . ALA B 2 560 ? 48.241 29.207 2.695 1.00 11.32 560 ALA A CA 1
ATOM 6064 C C . ALA B 2 560 ? 47.751 29.593 4.097 1.00 11.28 560 ALA A C 1
ATOM 6065 O O . ALA B 2 560 ? 46.788 30.333 4.253 1.00 11.16 560 ALA A O 1
ATOM 6067 N N . ALA B 2 561 ? 48.438 29.092 5.113 1.00 11.89 561 ALA A N 1
ATOM 6068 C CA . ALA B 2 561 ? 48.062 29.356 6.487 1.00 12.72 561 ALA A CA 1
ATOM 6069 C C . ALA B 2 561 ? 48.954 30.343 7.194 1.00 13.90 561 ALA A C 1
ATOM 6070 O O . ALA B 2 561 ? 50.143 30.453 6.891 1.00 15.09 561 ALA A O 1
ATOM 6072 N N . CYS B 2 562 ? 48.354 31.074 8.129 1.00 14.48 562 CYS A N 1
ATOM 6073 C CA . CYS B 2 562 ? 49.094 31.988 8.974 1.00 14.87 562 CYS A CA 1
ATOM 6074 C C . CYS B 2 562 ? 49.185 31.200 10.267 1.00 16.61 562 CYS A C 1
ATOM 6075 O O . CYS B 2 562 ? 48.208 31.096 11.012 1.00 17.99 562 CYS A O 1
ATOM 6078 N N . LEU B 2 563 ? 50.341 30.610 10.516 1.00 17.72 563 LEU A N 1
ATOM 6079 C CA . LEU B 2 563 ? 50.530 29.844 11.728 1.00 17.73 563 LEU A CA 1
ATOM 6080 C C . LEU B 2 563 ? 50.469 30.767 12.940 1.00 18.64 563 LEU A C 1
ATOM 6081 O O . LEU B 2 563 ? 50.097 30.345 14.033 1.00 19.80 563 LEU A O 1
ATOM 6086 N N . MET B 2 564 ? 50.819 32.034 12.765 1.00 17.52 564 MET A N 1
ATOM 6087 C CA . MET B 2 564 ? 50.786 32.920 13.914 1.00 17.75 564 MET A CA 1
ATOM 6088 C C . MET B 2 564 ? 49.376 33.227 14.420 1.00 18.13 564 MET A C 1
ATOM 6089 O O . MET B 2 564 ? 49.155 33.296 15.625 1.00 18.11 564 MET A O 1
ATOM 6094 N N . THR B 2 565 ? 48.425 33.396 13.507 1.00 18.46 565 THR A N 1
ATOM 6095 C CA . THR B 2 565 ? 47.055 33.726 13.892 1.00 19.04 565 THR A CA 1
ATOM 6096 C C . THR B 2 565 ? 46.042 32.596 13.709 1.00 20.30 565 THR A C 1
ATOM 6097 O O . THR B 2 565 ? 44.913 32.664 14.216 1.00 20.50 565 THR A O 1
ATOM 6101 N N . GLU B 2 566 ? 46.439 31.563 12.979 1.00 19.74 566 GLU A N 1
ATOM 6102 C CA . GLU B 2 566 ? 45.568 30.424 12.740 1.00 20.83 566 GLU A CA 1
ATOM 6103 C C . GLU B 2 566 ? 44.491 30.733 11.728 1.00 19.21 566 GLU A C 1
ATOM 6104 O O . GLU B 2 566 ? 43.312 30.484 11.944 1.00 20.63 566 GLU A O 1
ATOM 6110 N N . ALA B 2 567 ? 44.935 31.285 10.611 1.00 18.11 567 ALA A N 1
ATOM 6111 C CA . ALA B 2 567 ? 44.079 31.628 9.494 1.00 15.79 567 ALA A CA 1
ATOM 6112 C C . ALA B 2 567 ? 44.473 30.675 8.383 1.00 14.10 567 ALA A C 1
ATOM 6113 O O . ALA B 2 567 ? 45.651 30.365 8.223 1.00 13.19 567 ALA A O 1
ATOM 6115 N N . PRO B 2 568 ? 43.497 30.211 7.587 1.00 13.73 568 PRO A N 1
ATOM 6116 C CA . PRO B 2 568 ? 42.080 30.546 7.692 1.00 13.46 568 PRO A CA 1
ATOM 6117 C C . PRO B 2 568 ? 41.381 29.761 8.797 1.00 15.00 568 PRO A C 1
ATOM 6118 O O . PRO B 2 568 ? 41.956 28.844 9.386 1.00 16.59 568 PRO A O 1
ATOM 6122 N N . SER B 2 569 ? 40.131 30.109 9.068 1.00 16.74 569 SER A N 1
ATOM 6123 C CA . SER B 2 569 ? 39.389 29.429 10.114 1.00 17.95 569 SER A CA 1
ATOM 6124 C C . SER B 2 569 ? 37.922 29.187 9.745 1.00 19.57 569 SER A C 1
ATOM 6125 O O . SER B 2 569 ? 37.390 29.803 8.810 1.00 20.15 569 SER A O 1
ATOM 6128 N N . PHE B 2 570 ? 37.274 28.276 10.467 1.00 19.66 570 PHE A N 1
ATOM 6129 C CA . PHE B 2 570 ? 35.872 27.995 10.197 1.00 20.81 570 PHE A CA 1
ATOM 6130 C C . PHE B 2 570 ? 35.107 29.295 10.376 1.00 20.23 570 PHE A C 1
ATOM 6131 O O . PHE B 2 570 ? 35.458 30.120 11.220 1.00 19.90 570 PHE A O 1
ATOM 6139 N N . ALA B 2 571 ? 34.066 29.487 9.580 1.00 20.34 571 ALA A N 1
ATOM 6140 C CA . ALA B 2 571 ? 33.294 30.721 9.659 1.00 21.80 571 ALA A CA 1
ATOM 6141 C C . ALA B 2 571 ? 32.101 30.618 10.576 1.00 22.50 571 ALA A C 1
ATOM 6142 O O . ALA B 2 571 ? 31.623 29.529 10.881 1.00 22.98 571 ALA A O 1
ATOM 6144 N N . ASN B 2 572 ? 31.635 31.773 11.023 1.00 24.65 572 ASN A N 1
ATOM 6145 C CA . ASN B 2 572 ? 30.458 31.851 11.864 1.00 27.24 572 ASN A CA 1
ATOM 6146 C C . ASN B 2 572 ? 29.295 31.709 10.881 1.00 26.60 572 ASN A C 1
ATOM 6147 O O . ASN B 2 572 ? 29.207 32.453 9.901 1.00 26.91 572 ASN A O 1
ATOM 6152 N N . PRO B 2 573 ? 28.402 30.734 11.122 1.00 26.09 573 PRO A N 1
ATOM 6153 C CA . PRO B 2 573 ? 27.235 30.470 10.268 1.00 24.96 573 PRO A CA 1
ATOM 6154 C C . PRO B 2 573 ? 26.332 31.682 10.054 1.00 24.31 573 PRO A C 1
ATOM 6155 O O . PRO B 2 573 ? 25.636 31.774 9.047 1.00 23.97 573 PRO A O 1
ATOM 6159 N N . THR B 2 574 ? 26.348 32.608 11.002 1.00 23.30 574 THR A N 1
ATOM 6160 C CA . THR B 2 574 ? 25.545 33.808 10.885 1.00 24.85 574 THR A CA 1
ATOM 6161 C C . THR B 2 574 ? 26.136 34.629 9.749 1.00 23.64 574 THR A C 1
ATOM 6162 O O . THR B 2 574 ? 25.416 35.296 9.004 1.00 24.53 574 THR A O 1
ATOM 6166 N N . ALA B 2 575 ? 27.453 34.569 9.617 1.00 21.22 575 ALA A N 1
ATOM 6167 C CA . ALA B 2 575 ? 28.135 35.314 8.574 1.00 20.64 575 ALA A CA 1
ATOM 6168 C C . ALA B 2 575 ? 27.872 34.678 7.218 1.00 20.61 575 ALA A C 1
ATOM 6169 O O . ALA B 2 575 ? 27.587 35.381 6.250 1.00 20.57 575 ALA A O 1
ATOM 6171 N N . LEU B 2 576 ? 27.964 33.353 7.147 1.00 19.23 576 LEU A N 1
ATOM 6172 C CA . LEU B 2 576 ? 27.721 32.665 5.886 1.00 19.59 576 LEU A CA 1
ATOM 6173 C C . LEU B 2 576 ? 26.282 32.880 5.463 1.00 20.65 576 LEU A C 1
ATOM 6174 O O . LEU B 2 576 ? 25.979 32.974 4.276 1.00 21.68 576 LEU A O 1
ATOM 6179 N N . ALA B 2 577 ? 25.389 32.969 6.440 1.00 20.41 577 ALA A N 1
ATOM 6180 C CA . ALA B 2 577 ? 23.981 33.161 6.129 1.00 20.04 577 ALA A CA 1
ATOM 6181 C C . ALA B 2 577 ? 23.742 34.534 5.542 1.00 19.02 577 ALA A C 1
ATOM 6182 O O . ALA B 2 577 ? 23.008 34.680 4.575 1.00 20.27 577 ALA A O 1
ATOM 6184 N N . GLU B 2 578 ? 24.351 35.561 6.103 1.00 19.64 578 GLU A N 1
ATOM 6185 C CA . GLU B 2 578 ? 24.086 36.867 5.535 1.00 20.68 578 GLU A CA 1
ATOM 6186 C C . GLU B 2 578 ? 24.804 37.052 4.216 1.00 20.34 578 GLU A C 1
ATOM 6187 O O . GLU B 2 578 ? 24.502 37.986 3.478 1.00 20.57 578 GLU A O 1
ATOM 6193 N N . LEU B 2 579 ? 25.735 36.142 3.911 1.00 20.67 579 LEU A N 1
ATOM 6194 C CA . LEU B 2 579 ? 26.473 36.181 2.651 1.00 19.10 579 LEU A CA 1
ATOM 6195 C C . LEU B 2 579 ? 25.838 35.181 1.685 1.00 20.14 579 LEU A C 1
ATOM 6196 O O . LEU B 2 579 ? 26.371 34.904 0.611 1.00 19.97 579 LEU A O 1
ATOM 6201 N N . SER B 2 580 ? 24.709 34.617 2.096 1.00 19.59 580 SER A N 1
ATOM 6202 C CA . SER B 2 580 ? 23.974 33.669 1.272 1.00 20.37 580 SER A CA 1
ATOM 6203 C C . SER B 2 580 ? 24.774 32.518 0.692 1.00 19.37 580 SER A C 1
ATOM 6204 O O . SER B 2 580 ? 24.514 32.106 -0.433 1.00 19.92 580 SER A O 1
ATOM 6207 N N . ILE B 2 581 ? 25.741 32.002 1.438 1.00 18.47 581 ILE A N 1
ATOM 6208 C CA . ILE B 2 581 ? 26.537 30.870 0.964 1.00 18.18 581 ILE A CA 1
ATOM 6209 C C . ILE B 2 581 ? 26.631 29.841 2.072 1.00 18.82 581 ILE A C 1
ATOM 6210 O O . ILE B 2 581 ? 26.309 30.124 3.221 1.00 18.69 581 ILE A O 1
ATOM 6215 N N . GLN B 2 582 ? 27.082 28.645 1.725 1.00 20.15 582 GLN A N 1
ATOM 6216 C CA . GLN B 2 582 ? 27.256 27.604 2.720 1.00 21.85 582 GLN A CA 1
ATOM 6217 C C . GLN B 2 582 ? 28.341 26.668 2.251 1.00 22.03 582 GLN A C 1
ATOM 6218 O O . GLN B 2 582 ? 28.645 26.601 1.051 1.00 21.74 582 GLN A O 1
ATOM 6224 N N . VAL B 2 583 ? 28.931 25.958 3.204 1.00 21.14 583 VAL A N 1
ATOM 6225 C CA . VAL B 2 583 ? 29.960 24.986 2.900 1.00 22.57 583 VAL A CA 1
ATOM 6226 C C . VAL B 2 583 ? 29.206 23.760 2.393 1.00 25.89 583 VAL A C 1
ATOM 6227 O O . VAL B 2 583 ? 28.211 23.365 2.986 1.00 26.21 583 VAL A O 1
ATOM 6231 N N . VAL B 2 584 ? 29.662 23.165 1.299 1.00 30.27 584 VAL A N 1
ATOM 6232 C CA . VAL B 2 584 ? 28.991 21.991 0.756 1.00 35.16 584 VAL A CA 1
ATOM 6233 C C . VAL B 2 584 ? 29.262 20.738 1.586 1.00 38.62 584 VAL A C 1
ATOM 6234 O O . VAL B 2 584 ? 30.385 20.516 2.045 1.00 37.76 584 VAL A O 1
ATOM 6238 N N . LYS B 2 585 ? 28.222 19.925 1.769 1.00 43.33 585 LYS A N 1
ATOM 6239 C CA . LYS B 2 585 ? 28.308 18.675 2.535 1.00 47.58 585 LYS A CA 1
ATOM 6240 C C . LYS B 2 585 ? 29.429 17.764 2.012 1.00 48.95 585 LYS A C 1
ATOM 6241 O O . LYS B 2 585 ? 30.132 17.131 2.838 1.00 49.62 585 LYS A O 1
#

Radius of gyration: 29.9 Å; Cα contacts (8 Å, |Δi|>4): 1220; chains: 1; bounding box: 69×60×85 Å

Sequence (585 aa):
MRTEYCGQLRLSHVGQQVTLCGWVNRRRDLGSLIFIDMRDREGIVQVFFDPDRADALKLASELRNEFCIQVTGTVRARDEKNINRDMATGEIEVLASSLTIINRADVLPLDSNHVNTEEARLKYRYLDLRRPEMAQRLKTRAKITSLVRRFMDDHGFLDIETPMLTKATPEGARDYLVPSRVHKGKFYALPQSPQLFKQLLMMSGFDRYYQIVKCFRDEDLRADRQPEFTQIDVETSFMTAPQVREVMEALVRHLWLEVKGVDLGDFPVMTFAEAERRYGSDKPDLRNPMELTDVADLLKSVEFAVFAGPANDPKGRVAALRVPGGASLTRKQIDEYGNFVKIYGAKGLAYIKVNERAKGLEGINSPVAKFLNAEIIEDILDRTAAQDGDMIFFGADNKKIVADAMGALRLKVGKDLGLTDESKWAPLWVIDFPMFEDDGEGGLTAMHHPFTSPKDMTAAELKAAPENAVANAYDMVINGYEVGGGSVRIHNGDMQQTVFGILGINEEEQREKFGFLLDALKYGTPPHAGLAFGLDRLTMLLTGTDNIRDVIAFPKTTAAACLMTEAPSFANPTALAELSIQVVK